Protein 2F8M (pdb70)

Solvent-accessible surface area: 19474 Å² total; per-residue (Å²): 85,126,136,74,46,44,57,6,36,91,67,0,0,43,42,0,0,73,106,50,10,109,45,109,34,27,0,0,0,0,24,36,66,6,2,94,31,0,5,57,56,0,17,74,25,38,148,80,52,75,10,48,106,3,42,0,0,12,0,8,75,62,4,53,117,84,0,141,95,63,52,5,70,35,59,90,6,26,43,175,20,90,0,48,6,0,0,2,6,6,32,0,0,19,111,117,8,18,0,0,7,6,64,67,7,11,0,1,27,8,16,0,0,8,61,8,18,72,55,4,0,0,0,0,2,68,78,45,51,16,84,127,27,8,0,74,85,18,11,2,0,0,0,0,2,51,31,9,51,69,23,0,4,30,33,0,45,152,16,86,20,2,138,75,19,94,86,142,28,10,113,120,152,58,121,46,50,101,4,44,14,113,3,39,0,0,12,0,65,24,143,57,47,14,104,82,35,110,69,1,12,45,102,0,7,68,19,30,1,0,0,2,6,0,3,1,26,127,43,13,61,11,0,0,4,0,20,93,119,47,76,36,40,59,37,107,97,110,89,71,23,34,87,74,0,0,47,66,0,0,72,102,48,11,113,38,118,28,29,0,0,0,0,22,34,71,8,2,92,29,0,4,64,61,0,24,42,34,43,156,86,42,64,8,124,99,3,45,0,1,15,0,5,72,70,3,42,108,78,0,137,180,53,56,8,61,35,43,88,5,99,43,173,24,90,0,48,7,1,0,2,8,6,30,0,0,19,104,87,4,7,0,0,8,5,61,58,6,10,0,1,28,7,16,0,0,7,58,9,19,71,54,3,0,0,0,0,4,58,74,44,33,12,88,124,30,10,0,70,78,19,11,3,0,1,1,0,2,48,31,9,49,70,13,0,7,57,27,0,38,148,13,103,16,2,151,79,22,94,91,51,32,8,119,121,153,72,126,50,48,98,1,41,15,113,2,34,0,0,12,1,72,24,123,123,58,15,108,73,39,108,81,0,12,48,103,1,7,65,19,28,0,0,0,3,8,0,4,1,25,125,44,9,45,11,0,0,0,1,50,127,113,37,80,30,78,62,25,111,93,105,112

Radius of gyration: 24.75 Å; Cα contacts (8 Å, |Δi|>4): 1093; chains: 2; bounding box: 58×71×54 Å

Organism: Plasmodium falciparum (isolate 3D7) (NCBI:txid36329)

CATH classification: 3.40.50.1360 (+1 more: 3.30.70.260)

Nearest PDB structures (foldseek):
  2f8m-assembly1_B  TM=1.004E+00  e=6.592E-53  Plasmodium falciparum 3D7
  6zxt-assembly1_A  TM=9.781E-01  e=1.099E-30  Chlamydomonas reinhardtii
  3l7o-assembly1_B  TM=9.651E-01  e=4.990E-26  Streptococcus mutans UA159
  1lk7-assembly1_D  TM=9.535E-01  e=1.599E-25  Pyrococcus horikoshii
  6j1k-assembly1_B  TM=9.313E-01  e=2.455E-25  Ochrobactrum sp.

B-factor: mean 28.76, std 8.84, range [4.84, 65.93]

InterPro domains:
  IPR004788 Ribose 5-phosphate isomerase, type A [PF06026] (51-226)
  IPR004788 Ribose 5-phosphate isomerase, type A [TIGR00021] (5-227)
  IPR004788 Ribose 5-phosphate isomerase, type A [cd01398] (4-223)
  IPR037171 NagB/RpiA transferase-like [SSF100950] (2-151)
  IPR050262 Ribose 5-phosphate isomerase [PTHR43748] (2-234)

Secondary structure (DSSP, 8-state):
-HHHHHHHHHHHHHHHHHHH--TT-EEEE--STTTHHHHHHHHHHHHHTSS-S-EEEESSHHHHHHHHHHT--B----SS--BSEEEE--SEE-TT--EE--TTS-HHHHHHHHHTBS-EEEEEEGGGB-SS-TT-SS-EEEEE-STTHHHHHHHHTTSTTTTT-EEEE-EETTEE---TTS-EEEEEE-SSPPSSHHHHHHHHHTSTTEEEESEE-S--SEEEEE-TTS-EEEEE-/-HHHHHHHHHHHHHHH--TT-EEEE--STTTHHHHHHHHHHHHHSSS-S-EEEESSHHHHHHHHHHT--B----TT--BSEEEE--SEE-TT--EE--TTS-HHHHHHHHHTBS-EEEEEEGGGB--S-SS-SS-EEEEE-STTHHHHHHHHHTSTTTTT-EEEE-EETTEE---TTS-EEEEEE-SSPPSSHHHHHHHHHTSTTEEEESEE-S--SEEEEE-TTS-EEEEE---

Sequence (472 aa):
HHHHMDSLKKIVAYKAVDEYVQSNMTIGLGTGSTVFYVLERIDNLLKSGKLKDVVCIPTSIDTELKARKLGIPLTTLEKHSNIDITIDGTDEIDLNLNLIKGRGGALVREKLVASSSSLLIIIGDESKLCTNGLGMTGAVPIEILTFGYEKIIENLLKIYTLKGCTYKIRKRNGEIFITDNKNYIVDFFFTEPIQDLLETCTRIKMTTGVVDHGIFVNMTNVALISKHDGTVLTLNKMDSLKKIVAYKAVDEYVQSNMTIGLGTGSTVFYVLERIDNLLKSGKLKDVVCIPTSIDTELKARKLGIPLTTLEKHSNIDITIDGTDEIDLNLNLIKGRGGALVREKLVASSSSLLIIIGDESKLCTNGLGMTGAVPIEILTFGYEKIIENLLKIYTLKGCTYKIRKRNGEIFITDNKNYIVDFFFTEPIQDLLETCTRIKMTTGVVDHGIFVNMTNVALISKHDGTVLTLNKKY

Structure (mmCIF, N/CA/C/O backbone):
data_2F8M
#
_entry.id   2F8M
#
_cell.length_a   93.689
_cell.length_b   136.230
_cell.length_c   45.011
_cell.angle_alpha   90.00
_cell.angle_beta   90.00
_cell.angle_gamma   90.00
#
_symmetry.space_group_name_H-M   'P 21 21 2'
#
loop_
_entity.id
_entity.type
_entity.pdbx_description
1 polymer 'ribose 5-phosphate isomerase'
2 non-polymer 'PHOSPHATE ION'
3 water water
#
loop_
_atom_site.group_PDB
_atom_site.id
_atom_site.type_symbol
_atom_site.label_atom_id
_atom_site.label_alt_id
_atom_site.label_comp_id
_atom_site.label_asym_id
_atom_site.label_entity_id
_atom_site.label_seq_id
_atom_site.pdbx_PDB_ins_code
_atom_site.Cartn_x
_atom_site.Cartn_y
_atom_site.Cartn_z
_atom_site.occupancy
_atom_site.B_iso_or_equiv
_atom_site.auth_seq_id
_atom_site.auth_comp_id
_atom_site.auth_asym_id
_atom_site.auth_atom_id
_atom_site.pdbx_PDB_model_num
ATOM 1 N N . HIS A 1 5 ? 52.279 114.274 31.025 1.00 41.46 -3 HIS A N 1
ATOM 2 C CA . HIS A 1 5 ? 53.471 114.500 31.913 1.00 41.20 -3 HIS A CA 1
ATOM 3 C C . HIS A 1 5 ? 53.608 113.361 32.926 1.00 40.08 -3 HIS A C 1
ATOM 4 O O . HIS A 1 5 ? 52.924 113.352 33.935 1.00 37.60 -3 HIS A O 1
ATOM 5 N N . HIS A 1 6 ? 54.510 112.411 32.662 1.00 40.10 -2 HIS A N 1
ATOM 6 C CA . HIS A 1 6 ? 54.369 111.045 33.230 1.00 39.50 -2 HIS A CA 1
ATOM 7 C C . HIS A 1 6 ? 54.799 110.995 34.684 1.00 36.33 -2 HIS A C 1
ATOM 8 O O . HIS A 1 6 ? 54.095 110.465 35.530 1.00 34.52 -2 HIS A O 1
ATOM 15 N N . HIS A 1 7 ? 55.918 111.634 34.973 1.00 35.11 -1 HIS A N 1
ATOM 16 C CA . HIS A 1 7 ? 56.382 111.801 36.352 1.00 33.23 -1 HIS A CA 1
ATOM 17 C C . HIS A 1 7 ? 55.444 112.663 37.124 1.00 29.62 -1 HIS A C 1
ATOM 18 O O . HIS A 1 7 ? 55.344 112.542 38.331 1.00 30.63 -1 HIS A O 1
ATOM 25 N N . HIS A 1 8 ? 54.806 113.590 36.425 1.00 25.94 0 HIS A N 1
ATOM 26 C CA . HIS A 1 8 ? 53.854 114.473 37.031 1.00 24.47 0 HIS A CA 1
ATOM 27 C C . HIS A 1 8 ? 52.639 113.711 37.484 1.00 23.84 0 HIS A C 1
ATOM 28 O O . HIS A 1 8 ? 52.169 113.904 38.583 1.00 22.15 0 HIS A O 1
ATOM 35 N N . MET A 1 9 ? 52.118 112.883 36.584 1.00 24.74 1 MET A N 1
ATOM 36 C CA . MET A 1 9 ? 50.939 112.048 36.859 1.00 25.52 1 MET A CA 1
ATOM 37 C C . MET A 1 9 ? 51.223 111.102 37.987 1.00 24.02 1 MET A C 1
ATOM 38 O O . MET A 1 9 ? 50.387 110.911 38.846 1.00 24.62 1 MET A O 1
ATOM 43 N N . ASP A 1 10 ? 52.431 110.557 38.007 1.00 25.38 2 ASP A N 1
ATOM 44 C CA . ASP A 1 10 ? 52.866 109.691 39.073 1.00 26.59 2 ASP A CA 1
ATOM 45 C C . ASP A 1 10 ? 52.793 110.436 40.408 1.00 25.93 2 ASP A C 1
ATOM 46 O O . ASP A 1 10 ? 52.161 109.954 41.346 1.00 23.70 2 ASP A O 1
ATOM 51 N N . SER A 1 11 ? 53.414 111.618 40.473 1.00 25.65 3 SER A N 1
ATOM 52 C CA . SER A 1 11 ? 53.374 112.486 41.667 1.00 27.12 3 SER A CA 1
ATOM 53 C C . SER A 1 11 ? 51.965 112.798 42.174 1.00 26.59 3 SER A C 1
ATOM 54 O O . SER A 1 11 ? 51.688 112.729 43.382 1.00 26.80 3 SER A O 1
ATOM 57 N N . LEU A 1 12 ? 51.091 113.150 41.252 1.00 25.09 4 LEU A N 1
ATOM 58 C CA . LEU A 1 12 ? 49.686 113.360 41.550 1.00 25.92 4 LEU A CA 1
ATOM 59 C C . LEU A 1 12 ? 48.995 112.104 42.110 1.00 25.72 4 LEU A C 1
ATOM 60 O O . LEU A 1 12 ? 48.189 112.187 43.062 1.00 25.99 4 LEU A O 1
ATOM 65 N N . LYS A 1 13 ? 49.299 110.942 41.526 1.00 24.15 5 LYS A N 1
ATOM 66 C CA . LYS A 1 13 ? 48.833 109.660 42.102 1.00 22.89 5 LYS A CA 1
ATOM 67 C C . LYS A 1 13 ? 49.371 109.447 43.493 1.00 22.88 5 LYS A C 1
ATOM 68 O O . LYS A 1 13 ? 48.620 109.103 44.405 1.00 24.18 5 LYS A O 1
ATOM 74 N N . LYS A 1 14 ? 50.677 109.642 43.644 1.00 24.61 6 LYS A N 1
ATOM 75 C CA . LYS A 1 14 ? 51.360 109.505 44.911 1.00 25.34 6 LYS A CA 1
ATOM 76 C C . LYS A 1 14 ? 50.710 110.340 46.001 1.00 25.73 6 LYS A C 1
ATOM 77 O O . LYS A 1 14 ? 50.394 109.839 47.079 1.00 25.80 6 LYS A O 1
ATOM 83 N N . ILE A 1 15 ? 50.465 111.598 45.693 1.00 26.41 7 ILE A N 1
ATOM 84 C CA . ILE A 1 15 ? 49.905 112.539 46.637 1.00 27.60 7 ILE A CA 1
ATOM 85 C C . ILE A 1 15 ? 48.587 112.088 47.259 1.00 26.42 7 ILE A C 1
ATOM 86 O O . ILE A 1 15 ? 48.414 112.184 48.472 1.00 25.02 7 ILE A O 1
ATOM 91 N N . VAL A 1 16 ? 47.666 111.598 46.438 1.00 25.60 8 VAL A N 1
ATOM 92 C CA . VAL A 1 16 ? 46.324 111.207 46.935 1.00 24.84 8 VAL A CA 1
ATOM 93 C C . VAL A 1 16 ? 46.412 109.927 47.712 1.00 22.36 8 VAL A C 1
ATOM 94 O O . VAL A 1 16 ? 45.702 109.750 48.682 1.00 20.22 8 VAL A O 1
ATOM 98 N N . ALA A 1 17 ? 47.306 109.065 47.253 1.00 20.31 9 ALA A N 1
ATOM 99 C CA . ALA A 1 17 ? 47.533 107.794 47.875 1.00 20.27 9 ALA A CA 1
ATOM 100 C C . ALA A 1 17 ? 48.135 107.960 49.248 1.00 19.68 9 ALA A C 1
ATOM 101 O O . ALA A 1 17 ? 47.651 107.394 50.211 1.00 19.17 9 ALA A O 1
ATOM 103 N N . TYR A 1 18 ? 49.220 108.715 49.343 1.00 20.74 10 TYR A N 1
ATOM 104 C CA . TYR A 1 18 ? 49.811 108.996 50.658 1.00 20.59 10 TYR A CA 1
ATOM 105 C C . TYR A 1 18 ? 48.778 109.645 51.572 1.00 20.67 10 TYR A C 1
ATOM 106 O O . TYR A 1 18 ? 48.689 109.331 52.741 1.00 20.19 10 TYR A O 1
ATOM 115 N N . LYS A 1 19 ? 47.981 110.552 51.046 1.00 21.31 11 LYS A N 1
ATOM 116 C CA . LYS A 1 19 ? 47.003 111.208 51.885 1.00 24.13 11 LYS A CA 1
ATOM 117 C C . LYS A 1 19 ? 45.961 110.239 52.465 1.00 24.44 11 LYS A C 1
ATOM 118 O O . LYS A 1 19 ? 45.606 110.329 53.638 1.00 25.04 11 LYS A O 1
ATOM 124 N N . ALA A 1 20 ? 45.481 109.297 51.654 1.00 23.78 12 ALA A N 1
ATOM 125 C CA . ALA A 1 20 ? 44.475 108.376 52.136 1.00 23.35 12 ALA A CA 1
ATOM 126 C C . ALA A 1 20 ? 45.075 107.572 53.273 1.00 23.64 12 ALA A C 1
ATOM 127 O O . ALA A 1 20 ? 44.426 107.352 54.272 1.00 24.64 12 ALA A O 1
ATOM 129 N N . VAL A 1 21 ? 46.329 107.154 53.136 1.00 22.54 13 VAL A N 1
ATOM 130 C CA . VAL A 1 21 ? 46.938 106.323 54.171 1.00 24.00 13 VAL A CA 1
ATOM 131 C C . VAL A 1 21 ? 47.161 107.188 55.428 1.00 25.07 13 VAL A C 1
ATOM 132 O O . VAL A 1 21 ? 46.695 106.855 56.509 1.00 23.55 13 VAL A O 1
ATOM 136 N N . ASP A 1 22 ? 47.852 108.313 55.262 1.00 25.85 14 ASP A N 1
ATOM 137 C CA . ASP A 1 22 ? 48.211 109.161 56.393 1.00 26.58 14 ASP A CA 1
ATOM 138 C C . ASP A 1 22 ? 47.002 109.653 57.210 1.00 27.74 14 ASP A C 1
ATOM 139 O O . ASP A 1 22 ? 47.025 109.702 58.446 1.00 27.48 14 ASP A O 1
ATOM 144 N N . GLU A 1 23 ? 45.925 109.979 56.525 1.00 29.08 15 GLU A N 1
ATOM 145 C CA . GLU A 1 23 ? 44.799 110.585 57.191 1.00 30.26 15 GLU A CA 1
ATOM 146 C C . GLU A 1 23 ? 43.706 109.624 57.625 1.00 28.91 15 GLU A C 1
ATOM 147 O O . GLU A 1 23 ? 42.963 109.935 58.535 1.00 29.72 15 GLU A O 1
ATOM 153 N N . TYR A 1 24 ? 43.614 108.451 57.033 1.00 27.00 16 TYR A N 1
ATOM 154 C CA . TYR A 1 24 ? 42.484 107.583 57.346 1.00 26.93 16 TYR A CA 1
ATOM 155 C C . TYR A 1 24 ? 42.908 106.218 57.912 1.00 26.43 16 TYR A C 1
ATOM 156 O O . TYR A 1 24 ? 42.152 105.607 58.644 1.00 27.39 16 TYR A O 1
ATOM 165 N N . VAL A 1 25 ? 44.082 105.720 57.562 1.00 24.64 17 VAL A N 1
ATOM 166 C CA . VAL A 1 25 ? 44.445 104.378 57.977 1.00 24.91 17 VAL A CA 1
ATOM 167 C C . VAL A 1 25 ? 45.106 104.436 59.339 1.00 26.23 17 VAL A C 1
ATOM 168 O O . VAL A 1 25 ? 46.046 105.247 59.558 1.00 25.54 17 VAL A O 1
ATOM 172 N N . GLN A 1 26 ? 44.639 103.560 60.228 1.00 26.40 18 GLN A N 1
ATOM 173 C CA . GLN A 1 26 ? 45.072 103.536 61.625 1.00 27.89 18 GLN A CA 1
ATOM 174 C C . GLN A 1 26 ? 45.557 102.143 62.011 1.00 28.20 18 GLN A C 1
ATOM 175 O O . GLN A 1 26 ? 45.286 101.162 61.313 1.00 27.63 18 GLN A O 1
ATOM 181 N N . SER A 1 27 ? 46.310 102.057 63.110 1.00 29.31 19 SER A N 1
ATOM 182 C CA . SER A 1 27 ? 46.800 100.758 63.595 1.00 29.74 19 SER A CA 1
ATOM 183 C C . SER A 1 27 ? 45.640 99.885 64.032 1.00 29.68 19 SER A C 1
ATOM 184 O O . SER A 1 27 ? 44.586 100.370 64.405 1.00 28.42 19 SER A O 1
ATOM 187 N N . ASN A 1 28 ? 45.851 98.583 63.986 1.00 31.23 20 ASN A N 1
ATOM 188 C CA . ASN A 1 28 ? 44.825 97.606 64.364 1.00 32.86 20 ASN A CA 1
ATOM 189 C C . ASN A 1 28 ? 43.568 97.686 63.478 1.00 31.92 20 ASN A C 1
ATOM 190 O O . ASN A 1 28 ? 42.465 97.410 63.953 1.00 33.79 20 ASN A O 1
ATOM 195 N N . MET A 1 29 ? 43.740 98.082 62.215 1.00 29.44 21 MET A N 1
ATOM 196 C CA . MET A 1 29 ? 42.678 98.098 61.245 1.00 26.66 21 MET A CA 1
ATOM 197 C C . MET A 1 29 ? 42.881 96.975 60.278 1.00 26.65 21 MET A C 1
ATOM 198 O O . MET A 1 29 ? 44.015 96.544 60.014 1.00 23.35 21 MET A O 1
ATOM 203 N N . THR A 1 30 ? 41.761 96.495 59.735 1.00 26.77 22 THR A N 1
ATOM 204 C CA . THR A 1 30 ? 41.783 95.716 58.500 1.00 26.23 22 THR A CA 1
ATOM 205 C C . THR A 1 30 ? 41.459 96.601 57.308 1.00 22.61 22 THR A C 1
ATOM 206 O O . THR A 1 30 ? 40.509 97.334 57.322 1.00 22.41 22 THR A O 1
ATOM 210 N N . ILE A 1 31 ? 42.250 96.480 56.265 1.00 22.02 23 ILE A N 1
ATOM 211 C CA . ILE A 1 31 ? 42.254 97.399 55.141 1.00 20.46 23 ILE A CA 1
ATOM 212 C C . ILE A 1 31 ? 42.102 96.644 53.804 1.00 20.91 23 ILE A C 1
ATOM 213 O O . ILE A 1 31 ? 42.826 95.697 53.512 1.00 20.50 23 ILE A O 1
ATOM 218 N N . GLY A 1 32 ? 41.128 97.067 53.014 1.00 20.44 24 GLY A N 1
ATOM 219 C CA . GLY A 1 32 ? 40.940 96.519 51.697 1.00 20.09 24 GLY A CA 1
ATOM 220 C C . GLY A 1 32 ? 41.755 97.340 50.733 1.00 19.66 24 GLY A C 1
ATOM 221 O O . GLY A 1 32 ? 41.704 98.567 50.754 1.00 19.60 24 GLY A O 1
ATOM 222 N N . LEU A 1 33 ? 42.491 96.649 49.869 1.00 19.42 25 LEU A N 1
ATOM 223 C CA . LEU A 1 33 ? 43.437 97.295 48.968 1.00 20.25 25 LEU A CA 1
ATOM 224 C C . LEU A 1 33 ? 42.932 97.175 47.552 1.00 19.38 25 LEU A C 1
ATOM 225 O O . LEU A 1 33 ? 42.667 96.104 47.073 1.00 18.31 25 LEU A O 1
ATOM 230 N N . GLY A 1 34 ? 42.754 98.297 46.888 1.00 20.19 26 GLY A N 1
ATOM 231 C CA . GLY A 1 34 ? 42.315 98.304 45.509 1.00 19.85 26 GLY A CA 1
ATOM 232 C C . GLY A 1 34 ? 43.371 97.832 44.534 1.00 19.87 26 GLY A C 1
ATOM 233 O O . GLY A 1 34 ? 44.262 97.080 44.886 1.00 23.10 26 GLY A O 1
ATOM 234 N N . THR A 1 35 ? 43.259 98.276 43.291 1.00 20.64 27 THR A N 1
ATOM 235 C CA . THR A 1 35 ? 44.052 97.752 42.205 1.00 21.14 27 THR A CA 1
ATOM 236 C C . THR A 1 35 ? 44.499 98.926 41.315 1.00 22.01 27 THR A C 1
ATOM 237 O O . THR A 1 35 ? 43.779 99.935 41.145 1.00 23.29 27 THR A O 1
ATOM 241 N N . GLY A 1 36 ? 45.713 98.828 40.779 1.00 21.23 28 GLY A N 1
ATOM 242 C CA . GLY A 1 36 ? 46.166 99.763 39.743 1.00 20.70 28 GLY A CA 1
ATOM 243 C C . GLY A 1 36 ? 47.294 100.667 40.186 1.00 20.87 28 GLY A C 1
ATOM 244 O O . GLY A 1 36 ? 47.892 100.497 41.245 1.00 22.11 28 GLY A O 1
ATOM 245 N N . SER A 1 37 ? 47.572 101.646 39.350 1.00 20.43 29 SER A N 1
ATOM 246 C CA . SER A 1 37 ? 48.812 102.371 39.383 1.00 20.31 29 SER A CA 1
ATOM 247 C C . SER A 1 37 ? 48.786 103.455 40.451 1.00 21.56 29 SER A C 1
ATOM 248 O O . SER A 1 37 ? 49.849 103.812 41.039 1.00 20.78 29 SER A O 1
ATOM 251 N N . THR A 1 38 ? 47.581 103.977 40.706 1.00 22.67 30 THR A N 1
ATOM 252 C CA . THR A 1 38 ? 47.364 104.874 41.848 1.00 23.17 30 THR A CA 1
ATOM 253 C C . THR A 1 38 ? 47.546 104.153 43.213 1.00 23.21 30 THR A C 1
ATOM 254 O O . THR A 1 38 ? 48.263 104.644 44.139 1.00 21.65 30 THR A O 1
ATOM 258 N N . VAL A 1 39 ? 46.947 102.966 43.307 1.00 22.50 31 VAL A N 1
ATOM 259 C CA . VAL A 1 39 ? 46.971 102.204 44.533 1.00 23.51 31 VAL A CA 1
ATOM 260 C C . VAL A 1 39 ? 48.344 101.701 44.889 1.00 23.43 31 VAL A C 1
ATOM 261 O O . VAL A 1 39 ? 48.607 101.404 46.063 1.00 23.89 31 VAL A O 1
ATOM 265 N N . PHE A 1 40 ? 49.191 101.550 43.877 1.00 23.91 32 PHE A N 1
ATOM 266 C CA . PHE A 1 40 ? 50.586 101.206 44.062 1.00 23.29 32 PHE A CA 1
ATOM 267 C C . PHE A 1 40 ? 51.217 101.964 45.249 1.00 22.67 32 PHE A C 1
ATOM 268 O O . PHE A 1 40 ? 52.020 101.414 46.021 1.00 20.60 32 PHE A O 1
ATOM 276 N N . TYR A 1 41 ? 50.856 103.236 45.376 1.00 21.93 33 TYR A N 1
ATOM 277 C CA . TYR A 1 41 ? 51.524 104.170 46.302 1.00 21.91 33 TYR A CA 1
ATOM 278 C C . TYR A 1 41 ? 50.928 104.060 47.676 1.00 20.68 33 TYR A C 1
ATOM 279 O O . TYR A 1 41 ? 51.552 104.463 48.675 1.00 20.01 33 TYR A O 1
ATOM 288 N N . VAL A 1 42 ? 49.695 103.548 47.706 1.00 21.17 34 VAL A N 1
ATOM 289 C CA . VAL A 1 42 ? 49.045 103.066 48.915 1.00 21.97 34 VAL A CA 1
ATOM 290 C C . VAL A 1 42 ? 49.798 101.861 49.522 1.00 20.47 34 VAL A C 1
ATOM 291 O O . VAL A 1 42 ? 50.042 101.795 50.734 1.00 19.64 34 VAL A O 1
ATOM 295 N N . LEU A 1 43 ? 50.167 100.897 48.686 1.00 19.95 35 LEU A N 1
ATOM 296 C CA . LEU A 1 43 ? 50.975 99.771 49.159 1.00 19.63 35 LEU A CA 1
ATOM 297 C C . LEU A 1 43 ? 52.309 100.268 49.650 1.00 19.67 35 LEU A C 1
ATOM 298 O O . LEU A 1 43 ? 52.809 99.848 50.694 1.00 19.02 35 LEU A O 1
ATOM 303 N N . GLU A 1 44 ? 52.901 101.180 48.884 1.00 19.73 36 GLU A N 1
ATOM 304 C CA . GLU A 1 44 ? 54.211 101.736 49.229 1.00 20.18 36 GLU A CA 1
ATOM 305 C C . GLU A 1 44 ? 54.185 102.373 50.591 1.00 20.11 36 GLU A C 1
ATOM 306 O O . GLU A 1 44 ? 55.065 102.182 51.416 1.00 22.41 36 GLU A O 1
ATOM 312 N N . ARG A 1 45 ? 53.166 103.159 50.828 1.00 20.91 37 ARG A N 1
ATOM 313 C CA . ARG A 1 45 ? 53.069 103.945 52.039 1.00 20.56 37 ARG A CA 1
ATOM 314 C C . ARG A 1 45 ? 52.752 103.091 53.251 1.00 19.14 37 ARG A C 1
ATOM 315 O O . ARG A 1 45 ? 53.366 103.236 54.299 1.00 18.37 37 ARG A O 1
ATOM 323 N N . ILE A 1 46 ? 51.840 102.160 53.094 1.00 19.22 38 ILE A N 1
ATOM 324 C CA . ILE A 1 46 ? 51.478 101.302 54.188 1.00 20.65 38 ILE A CA 1
ATOM 325 C C . ILE A 1 46 ? 52.667 100.481 54.637 1.00 20.62 38 ILE A C 1
ATOM 326 O O . ILE A 1 46 ? 52.945 100.445 55.812 1.00 20.83 38 ILE A O 1
ATOM 331 N N . ASP A 1 47 ? 53.382 99.857 53.699 1.00 22.16 39 ASP A N 1
ATOM 332 C CA . ASP A 1 47 ? 54.659 99.165 53.983 1.00 22.66 39 ASP A CA 1
ATOM 333 C C . ASP A 1 47 ? 55.695 100.096 54.649 1.00 23.40 39 ASP A C 1
ATOM 334 O O . ASP A 1 47 ? 56.270 99.791 55.680 1.00 21.69 39 ASP A O 1
ATOM 339 N N . ASN A 1 48 ? 55.915 101.265 54.068 1.00 23.87 40 ASN A N 1
ATOM 340 C CA . ASN A 1 48 ? 56.750 102.263 54.709 1.00 23.64 40 ASN A CA 1
ATOM 341 C C . ASN A 1 48 ? 56.398 102.468 56.214 1.00 24.21 40 ASN A C 1
ATOM 342 O O . ASN A 1 48 ? 57.252 102.354 57.085 1.00 23.08 40 ASN A O 1
ATOM 347 N N . LEU A 1 49 ? 55.131 102.762 56.513 1.00 25.53 41 LEU A N 1
ATOM 348 C CA . LEU A 1 49 ? 54.730 103.124 57.863 1.00 23.88 41 LEU A CA 1
ATOM 349 C C . LEU A 1 49 ? 54.763 101.941 58.786 1.00 23.36 41 LEU A C 1
ATOM 350 O O . LEU A 1 49 ? 54.932 102.099 59.982 1.00 21.16 41 LEU A O 1
ATOM 355 N N . LEU A 1 50 ? 54.569 100.756 58.227 1.00 25.19 42 LEU A N 1
ATOM 356 C CA . LEU A 1 50 ? 54.553 99.539 59.002 1.00 25.92 42 LEU A CA 1
ATOM 357 C C . LEU A 1 50 ? 55.975 99.229 59.436 1.00 26.51 42 LEU A C 1
ATOM 358 O O . LEU A 1 50 ? 56.207 98.816 60.574 1.00 27.37 42 LEU A O 1
ATOM 363 N N . LYS A 1 51 ? 56.920 99.412 58.517 1.00 25.29 43 LYS A N 1
ATOM 364 C CA . LYS A 1 51 ? 58.335 99.147 58.794 1.00 24.51 43 LYS A CA 1
ATOM 365 C C . LYS A 1 51 ? 58.912 100.152 59.822 1.00 22.98 43 LYS A C 1
ATOM 366 O O . LYS A 1 51 ? 59.743 99.767 60.675 1.00 20.25 43 LYS A O 1
ATOM 372 N N . SER A 1 52 ? 58.429 101.397 59.769 1.00 22.26 44 SER A N 1
ATOM 373 C CA . SER A 1 52 ? 58.839 102.405 60.697 1.00 23.36 44 SER A CA 1
ATOM 374 C C . SER A 1 52 ? 58.188 102.297 62.075 1.00 24.56 44 SER A C 1
ATOM 375 O O . SER A 1 52 ? 58.664 102.914 63.034 1.00 25.59 44 SER A O 1
ATOM 378 N N . GLY A 1 53 ? 57.103 101.537 62.176 1.00 23.33 45 GLY A N 1
ATOM 379 C CA . GLY A 1 53 ? 56.388 101.400 63.429 1.00 22.33 45 GLY A CA 1
ATOM 380 C C . GLY A 1 53 ? 55.358 102.509 63.563 1.00 22.61 45 GLY A C 1
ATOM 381 O O . GLY A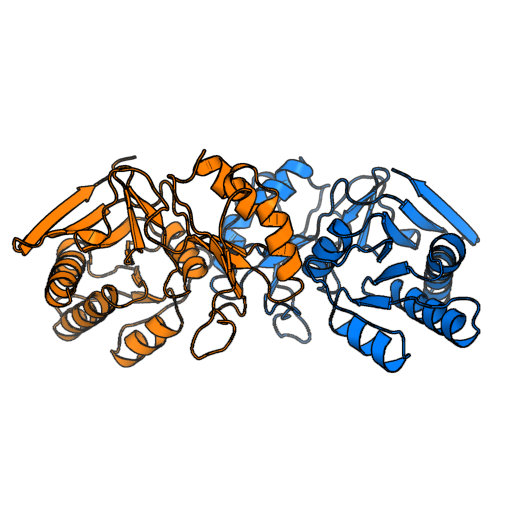 1 53 ? 54.634 102.554 64.545 1.00 23.15 45 GLY A O 1
ATOM 382 N N . LYS A 1 54 ? 55.274 103.423 62.604 1.00 22.16 46 LYS A N 1
ATOM 383 C CA . LYS A 1 54 ? 54.246 104.468 62.728 1.00 23.69 46 LYS A CA 1
ATOM 384 C C . LYS A 1 54 ? 52.880 103.792 62.684 1.00 24.98 46 LYS A C 1
ATOM 385 O O . LYS A 1 54 ? 51.932 104.289 63.286 1.00 27.36 46 LYS A O 1
ATOM 387 N N . LEU A 1 55 ? 52.800 102.669 61.966 1.00 25.38 47 LEU A N 1
ATOM 388 C CA . LEU A 1 55 ? 51.622 101.807 61.929 1.00 24.86 47 LEU A CA 1
ATOM 389 C C . LEU A 1 55 ? 51.947 100.418 62.462 1.00 25.25 47 LEU A C 1
ATOM 390 O O . LEU A 1 55 ? 53.053 99.917 62.224 1.00 25.80 47 LEU A O 1
ATOM 395 N N . LYS A 1 56 ? 50.987 99.795 63.161 1.00 24.80 48 LYS A N 1
ATOM 396 C CA . LYS A 1 56 ? 51.101 98.407 63.604 1.00 25.54 48 LYS A CA 1
ATOM 397 C C . LYS A 1 56 ? 49.764 97.656 63.503 1.00 26.44 48 LYS A C 1
ATOM 398 O O . LYS A 1 56 ? 48.712 98.262 63.452 1.00 27.83 48 LYS A O 1
ATOM 400 N N . ASP A 1 57 ? 49.826 96.329 63.509 1.00 27.46 49 ASP A N 1
ATOM 401 C CA . ASP A 1 57 ? 48.625 95.495 63.550 1.00 29.13 49 ASP A CA 1
ATOM 402 C C . ASP A 1 57 ? 47.633 95.867 62.430 1.00 28.14 49 ASP A C 1
ATOM 403 O O . ASP A 1 57 ? 46.441 96.013 62.658 1.00 29.03 49 ASP A O 1
ATOM 408 N N . VAL A 1 58 ? 48.164 96.019 61.224 1.00 27.03 50 VAL A N 1
ATOM 409 C CA . VAL A 1 58 ? 47.410 96.336 60.028 1.00 25.84 50 VAL A CA 1
ATOM 410 C C . VAL A 1 58 ? 47.477 95.123 59.123 1.00 25.61 50 VAL A C 1
ATOM 411 O O . VAL A 1 58 ? 48.557 94.688 58.731 1.00 25.39 50 VAL A O 1
ATOM 415 N N . VAL A 1 59 ? 46.321 94.557 58.808 1.00 26.37 51 VAL A N 1
ATOM 416 C CA . VAL A 1 59 ? 46.247 93.432 57.882 1.00 27.62 51 VAL A CA 1
ATOM 417 C C . VAL A 1 59 ? 45.383 93.821 56.687 1.00 27.05 51 VAL A C 1
ATOM 418 O O . VAL A 1 59 ? 44.456 94.587 56.823 1.00 28.22 51 VAL A O 1
ATOM 422 N N . CYS A 1 60 ? 45.706 93.307 55.510 1.00 25.68 52 CYS A N 1
ATOM 423 C CA . CYS A 1 60 ? 45.021 93.727 54.296 1.00 24.47 52 CYS A CA 1
ATOM 424 C C . CYS A 1 60 ? 44.359 92.609 53.497 1.00 23.35 52 CYS A C 1
ATOM 425 O O . CYS A 1 60 ? 44.823 91.473 53.460 1.00 22.24 52 CYS A O 1
ATOM 428 N N . ILE A 1 61 ? 43.300 92.988 52.804 1.00 22.47 53 ILE A N 1
ATOM 429 C CA . ILE A 1 61 ? 42.649 92.105 51.883 1.00 22.56 53 ILE A CA 1
ATOM 430 C C . ILE A 1 61 ? 42.751 92.672 50.445 1.00 22.23 53 ILE A C 1
ATOM 431 O O . ILE A 1 61 ? 42.276 93.768 50.140 1.00 21.93 53 ILE A O 1
ATOM 436 N N . PRO A 1 62 ? 43.369 91.897 49.555 1.00 21.73 54 PRO A N 1
ATOM 437 C CA . PRO A 1 62 ? 43.615 92.352 48.209 1.00 21.54 54 PRO A CA 1
ATOM 438 C C . PRO A 1 62 ? 42.403 92.130 47.276 1.00 20.81 54 PRO A C 1
ATOM 439 O O . PRO A 1 62 ? 41.690 91.134 47.385 1.00 21.96 54 PRO A O 1
ATOM 443 N N . THR A 1 63 ? 42.185 93.079 46.380 1.00 21.24 55 THR A N 1
ATOM 444 C CA . THR A 1 63 ? 41.106 93.053 45.388 1.00 22.30 55 THR A CA 1
ATOM 445 C C . THR A 1 63 ? 41.476 92.409 44.062 1.00 23.09 55 THR A C 1
ATOM 446 O O . THR A 1 63 ? 40.634 92.315 43.165 1.00 25.15 55 THR A O 1
ATOM 450 N N . SER A 1 64 ? 42.735 92.010 43.917 1.00 22.72 56 SER A N 1
ATOM 451 C CA . SER A 1 64 ? 43.183 91.249 42.761 1.00 23.05 56 SER A CA 1
ATOM 452 C C . SER A 1 64 ? 44.380 90.409 43.141 1.00 24.46 56 SER A C 1
ATOM 453 O O . SER A 1 64 ? 44.981 90.581 44.221 1.00 24.46 56 SER A O 1
ATOM 456 N N . ILE A 1 65 ? 44.737 89.508 42.227 1.00 23.89 57 ILE A N 1
ATOM 457 C CA . ILE A 1 65 ? 45.925 88.692 42.395 1.00 23.65 57 ILE A CA 1
ATOM 458 C C . ILE A 1 65 ? 47.179 89.550 42.208 1.00 23.68 57 ILE A C 1
ATOM 459 O O . ILE A 1 65 ? 48.154 89.375 42.971 1.00 22.92 57 ILE A O 1
ATOM 464 N N . ASP A 1 66 ? 47.123 90.507 41.266 1.00 22.65 58 ASP A N 1
ATOM 465 C CA . ASP A 1 66 ? 48.197 91.510 41.090 1.00 23.06 58 ASP A CA 1
ATOM 466 C C . ASP A 1 66 ? 48.505 92.239 42.407 1.00 23.21 58 ASP A C 1
ATOM 467 O O . ASP A 1 66 ? 49.656 92.366 42.816 1.00 24.13 58 ASP A O 1
ATOM 472 N N . THR A 1 67 ? 47.459 92.670 43.094 1.00 22.26 59 THR A N 1
ATOM 473 C CA . THR A 1 67 ? 47.615 93.419 44.300 1.00 22.79 59 THR A CA 1
ATOM 474 C C . THR A 1 67 ? 48.134 92.515 45.410 1.00 22.89 59 THR A C 1
ATOM 475 O O . THR A 1 67 ? 48.965 92.934 46.221 1.00 20.20 59 THR A O 1
ATOM 479 N N . GLU A 1 68 ? 47.636 91.278 45.456 1.00 24.02 60 GLU A N 1
ATOM 480 C CA . GLU A 1 68 ? 48.128 90.324 46.456 1.00 25.15 60 GLU A CA 1
ATOM 481 C C . GLU A 1 68 ? 49.638 90.043 46.338 1.00 24.75 60 GLU A C 1
ATOM 482 O O . GLU A 1 68 ? 50.327 90.038 47.369 1.00 22.85 60 GLU A O 1
ATOM 488 N N . LEU A 1 69 ? 50.120 89.801 45.106 1.00 24.71 61 LEU A N 1
ATOM 489 C CA . LEU A 1 69 ? 51.539 89.553 44.811 1.00 26.57 61 LEU A CA 1
ATOM 490 C C . LEU A 1 69 ? 52.413 90.743 45.205 1.00 26.50 61 LEU A C 1
ATOM 491 O O . LEU A 1 69 ? 53.403 90.575 45.889 1.00 26.35 61 LEU A O 1
ATOM 496 N N . LYS A 1 70 ? 52.025 91.943 44.777 1.00 25.34 62 LYS A N 1
ATOM 497 C CA . LYS A 1 70 ? 52.743 93.167 45.120 1.00 23.98 62 LYS A CA 1
ATOM 498 C C . LYS A 1 70 ? 52.827 93.342 46.623 1.00 24.28 62 LYS A C 1
ATOM 499 O O . LYS A 1 70 ? 53.829 93.800 47.148 1.00 24.56 62 LYS A O 1
ATOM 505 N N . ALA A 1 71 ? 51.766 92.994 47.327 1.00 25.41 63 ALA A N 1
ATOM 506 C CA . ALA A 1 71 ? 51.705 93.267 48.768 1.00 25.61 63 ALA A CA 1
ATOM 507 C C . ALA A 1 71 ? 52.538 92.277 49.516 1.00 24.88 63 ALA A C 1
ATOM 508 O O . ALA A 1 71 ? 53.107 92.569 50.569 1.00 23.07 63 ALA A O 1
ATOM 510 N N . ARG A 1 72 ? 52.592 91.092 48.964 1.00 25.53 64 ARG A N 1
ATOM 511 C CA . ARG A 1 72 ? 53.312 90.029 49.592 1.00 27.47 64 ARG A CA 1
ATOM 512 C C . ARG A 1 72 ? 54.838 90.208 49.464 1.00 28.46 64 ARG A C 1
ATOM 513 O O . ARG A 1 72 ? 55.574 89.917 50.418 1.00 28.49 64 ARG A O 1
ATOM 521 N N . LYS A 1 73 ? 55.295 90.633 48.273 1.00 28.83 65 LYS A N 1
ATOM 522 C CA . LYS A 1 73 ? 56.671 91.073 48.044 1.00 30.45 65 LYS A CA 1
ATOM 523 C C . LYS A 1 73 ? 57.078 92.173 49.017 1.00 30.48 65 LYS A C 1
ATOM 524 O O . LYS A 1 73 ? 58.123 92.092 49.635 1.00 32.41 65 LYS A O 1
ATOM 526 N N . LEU A 1 74 ? 56.262 93.200 49.164 1.00 31.16 66 LEU A N 1
ATOM 527 C CA . LEU A 1 74 ? 56.548 94.258 50.127 1.00 30.78 66 LEU A CA 1
ATOM 528 C C . LEU A 1 74 ? 56.616 93.758 51.564 1.00 31.62 66 LEU A C 1
ATOM 529 O O . LEU A 1 74 ? 57.344 94.321 52.380 1.00 32.99 66 LEU A O 1
ATOM 534 N N . GLY A 1 75 ? 55.861 92.708 51.876 1.00 31.46 67 GLY A N 1
ATOM 535 C CA . GLY A 1 75 ? 55.795 92.171 53.242 1.00 30.77 67 GLY A CA 1
ATOM 536 C C . GLY A 1 75 ? 54.641 92.719 54.069 1.00 30.64 67 GLY A C 1
ATOM 537 O O . GLY A 1 75 ? 54.635 92.588 55.287 1.00 31.53 67 GLY A O 1
ATOM 538 N N . ILE A 1 76 ? 53.645 93.325 53.423 1.00 28.95 68 ILE A N 1
ATOM 539 C CA . ILE A 1 76 ? 52.417 93.741 54.103 1.00 28.69 68 ILE A CA 1
ATOM 540 C C . ILE A 1 76 ? 51.540 92.534 54.538 1.00 28.97 68 ILE A C 1
ATOM 541 O O . ILE A 1 76 ? 51.155 91.689 53.706 1.00 29.78 68 ILE A O 1
ATOM 546 N N . PRO A 1 77 ? 51.196 92.442 55.831 1.00 28.78 69 PRO A N 1
ATOM 547 C CA . PRO A 1 77 ? 50.351 91.268 56.188 1.00 28.59 69 PRO A CA 1
ATOM 548 C C . PRO A 1 77 ? 48.990 91.227 55.461 1.00 29.46 69 PRO A C 1
ATOM 549 O O . PRO A 1 77 ? 48.347 92.264 55.278 1.00 30.86 69 PRO A O 1
ATOM 553 N N . LEU A 1 78 ? 48.598 90.036 55.021 1.00 29.40 70 LEU A N 1
ATOM 554 C CA . LEU A 1 78 ? 47.381 89.838 54.261 1.00 30.18 70 LEU A CA 1
ATOM 555 C C . LEU A 1 78 ? 46.515 88.848 54.943 1.00 30.18 70 LEU A C 1
ATOM 556 O O . LEU A 1 78 ? 46.985 87.908 55.523 1.00 29.66 70 LEU A O 1
ATOM 561 N N . THR A 1 79 ? 45.229 89.083 54.881 1.00 31.85 71 THR A N 1
ATOM 562 C CA . THR A 1 79 ? 44.270 88.038 55.141 1.00 33.70 71 THR A CA 1
ATOM 563 C C . THR A 1 79 ? 43.319 87.946 53.950 1.00 35.75 71 THR A C 1
ATOM 564 O O . THR A 1 79 ? 43.603 88.447 52.847 1.00 36.15 71 THR A O 1
ATOM 568 N N . THR A 1 80 ? 42.162 87.371 54.246 1.00 38.07 72 THR A N 1
ATOM 569 C CA . THR A 1 80 ? 41.246 86.809 53.300 1.00 39.46 72 THR A CA 1
ATOM 570 C C . THR A 1 80 ? 39.859 87.156 53.762 1.00 39.62 72 THR A C 1
ATOM 571 O O . THR A 1 80 ? 39.634 87.394 54.940 1.00 38.92 72 THR A O 1
ATOM 575 N N . LEU A 1 81 ? 38.915 87.198 52.842 1.00 41.09 73 LEU A N 1
ATOM 576 C CA . LEU A 1 81 ? 37.554 87.619 53.183 1.00 42.02 73 LEU A CA 1
ATOM 577 C C . LEU A 1 81 ? 36.691 86.460 53.779 1.00 44.40 73 LEU A C 1
ATOM 578 O O . LEU A 1 81 ? 36.174 85.613 53.042 1.00 46.48 73 LEU A O 1
ATOM 583 N N . GLU A 1 82 ? 36.551 86.416 55.103 1.00 45.44 74 GLU A N 1
ATOM 584 C CA . GLU A 1 82 ? 35.788 85.357 55.773 1.00 47.71 74 GLU A CA 1
ATOM 585 C C . GLU A 1 82 ? 34.529 85.954 56.428 1.00 49.40 74 GLU A C 1
ATOM 586 O O . GLU A 1 82 ? 34.300 87.163 56.319 1.00 49.72 74 GLU A O 1
ATOM 588 N N . LYS A 1 83 ? 33.701 85.121 57.078 1.00 51.55 75 LYS A N 1
ATOM 589 C CA . LYS A 1 83 ? 32.440 85.593 57.709 1.00 53.61 75 LYS A CA 1
ATOM 590 C C . LYS A 1 83 ? 32.698 86.630 58.826 1.00 55.98 75 LYS A C 1
ATOM 591 O O . LYS A 1 83 ? 31.906 87.566 59.066 1.00 56.64 75 LYS A O 1
ATOM 593 N N . HIS A 1 84 ? 33.828 86.450 59.505 1.00 57.64 76 HIS A N 1
ATOM 594 C CA . HIS A 1 84 ? 34.228 87.317 60.605 1.00 58.35 76 HIS A CA 1
ATOM 595 C C . HIS A 1 84 ? 34.817 88.627 60.098 1.00 57.24 76 HIS A C 1
ATOM 596 O O . HIS A 1 84 ? 34.684 89.661 60.769 1.00 57.15 76 HIS A O 1
ATOM 603 N N . SER A 1 85 ? 35.444 88.586 58.916 1.00 55.01 77 SER A N 1
ATOM 604 C CA . SER A 1 85 ? 35.957 89.797 58.296 1.00 52.81 77 SER A CA 1
ATOM 605 C C . SER A 1 85 ? 34.947 90.942 58.431 1.00 50.88 77 SER A C 1
ATOM 606 O O . SER A 1 85 ? 33.766 90.779 58.133 1.00 51.51 77 SER A O 1
ATOM 609 N N . ASN A 1 86 ? 35.402 92.078 58.948 1.00 47.69 78 ASN A N 1
ATOM 610 C CA . ASN A 1 86 ? 34.837 93.365 58.541 1.00 44.73 78 ASN A CA 1
ATOM 611 C C . ASN A 1 86 ? 36.010 94.345 58.442 1.00 40.96 78 ASN A C 1
ATOM 612 O O . ASN A 1 86 ? 36.828 94.552 59.391 1.00 38.90 78 ASN A O 1
ATOM 617 N N . ILE A 1 87 ? 36.063 94.902 57.231 1.00 35.45 79 ILE A N 1
ATOM 618 C CA . ILE A 1 87 ? 37.082 95.816 56.786 1.00 29.87 79 ILE A CA 1
ATOM 619 C C . ILE A 1 87 ? 36.706 97.184 57.275 1.00 25.30 79 ILE A C 1
ATOM 620 O O . ILE A 1 87 ? 35.600 97.606 57.141 1.00 24.46 79 ILE A O 1
ATOM 625 N N . ASP A 1 88 ? 37.653 97.873 57.856 1.00 23.75 80 ASP A N 1
ATOM 626 C CA . ASP A 1 88 ? 37.440 99.215 58.351 1.00 23.75 80 ASP A CA 1
ATOM 627 C C . ASP A 1 88 ? 37.372 100.220 57.209 1.00 22.29 80 ASP A C 1
ATOM 628 O O . ASP A 1 88 ? 36.494 101.100 57.161 1.00 20.48 80 ASP A O 1
ATOM 633 N N . ILE A 1 89 ? 38.312 100.059 56.292 1.00 22.69 81 ILE A N 1
ATOM 634 C CA . ILE A 1 89 ? 38.528 100.967 55.181 1.00 22.97 81 ILE A CA 1
ATOM 635 C C . ILE A 1 89 ? 39.011 100.203 53.958 1.00 21.68 81 ILE A C 1
ATOM 636 O O . ILE A 1 89 ? 39.922 99.371 54.045 1.00 22.12 81 ILE A O 1
ATOM 641 N N . THR A 1 90 ? 38.398 100.472 52.822 1.00 20.38 82 THR A N 1
ATOM 642 C CA . THR A 1 90 ? 38.997 100.108 51.526 1.00 21.24 82 THR A CA 1
ATOM 643 C C . THR A 1 90 ? 39.423 101.361 50.793 1.00 20.44 82 THR A C 1
ATOM 644 O O . THR A 1 90 ? 38.677 102.335 50.706 1.00 22.48 82 THR A O 1
ATOM 648 N N . ILE A 1 91 ? 40.630 101.303 50.252 1.00 20.97 83 ILE A N 1
ATOM 649 C CA . ILE A 1 91 ? 41.175 102.343 49.383 1.00 19.66 83 ILE A CA 1
ATOM 650 C C . ILE A 1 91 ? 41.382 101.754 47.998 1.00 18.09 83 ILE A C 1
ATOM 651 O O . ILE A 1 91 ? 42.143 100.776 47.833 1.00 16.16 83 ILE A O 1
ATOM 656 N N . ASP A 1 92 ? 40.724 102.354 47.016 1.00 15.54 84 ASP A N 1
ATOM 657 C CA . ASP A 1 92 ? 40.858 101.897 45.694 1.00 17.75 84 ASP A CA 1
ATOM 658 C C . ASP A 1 92 ? 40.893 103.116 44.725 1.00 16.70 84 ASP A C 1
ATOM 659 O O . ASP A 1 92 ? 40.571 104.225 45.118 1.00 17.43 84 ASP A O 1
ATOM 664 N N . GLY A 1 93 ? 41.243 102.865 43.464 1.00 16.41 85 GLY A N 1
ATOM 665 C CA . GLY A 1 93 ? 41.146 103.880 42.406 1.00 16.51 85 GLY A CA 1
ATOM 666 C C . GLY A 1 93 ? 39.848 103.732 41.614 1.00 17.56 85 GLY A C 1
ATOM 667 O O . GLY A 1 93 ? 38.966 102.936 41.950 1.00 19.11 85 GLY A O 1
ATOM 668 N N . THR A 1 94 ? 39.716 104.500 40.549 1.00 20.28 86 THR A N 1
ATOM 669 C CA . THR A 1 94 ? 38.542 104.419 39.694 1.00 20.34 86 THR A CA 1
ATOM 670 C C . THR A 1 94 ? 38.985 104.875 38.303 1.00 21.31 86 THR A C 1
ATOM 671 O O . THR A 1 94 ? 40.009 105.570 38.156 1.00 22.24 86 THR A O 1
ATOM 675 N N . ASP A 1 95 ? 38.218 104.484 37.292 1.00 20.95 87 ASP A N 1
ATOM 676 C CA . ASP A 1 95 ? 38.428 104.961 35.928 1.00 21.42 87 ASP A CA 1
ATOM 677 C C . ASP A 1 95 ? 37.621 106.262 35.691 1.00 21.71 87 ASP A C 1
ATOM 678 O O . ASP A 1 95 ? 38.102 107.172 35.035 1.00 23.28 87 ASP A O 1
ATOM 683 N N . GLU A 1 96 ? 36.416 106.357 36.233 1.00 21.14 88 GLU A N 1
ATOM 684 C CA . GLU A 1 96 ? 35.743 107.664 36.344 1.00 22.17 88 GLU A CA 1
ATOM 685 C C . GLU A 1 96 ? 34.990 107.804 37.656 1.00 21.67 88 GLU A C 1
ATOM 686 O O . GLU A 1 96 ? 34.602 106.807 38.285 1.00 20.47 88 GLU A O 1
ATOM 692 N N . ILE A 1 97 ? 34.767 109.068 38.039 1.00 22.78 89 ILE A N 1
ATOM 693 C CA . ILE A 1 97 ? 33.935 109.446 39.201 1.00 22.17 89 ILE A CA 1
ATOM 694 C C . ILE A 1 97 ? 33.224 110.772 38.912 1.00 23.15 89 ILE A C 1
ATOM 695 O O . ILE A 1 97 ? 33.815 111.670 38.319 1.00 23.28 89 ILE A O 1
ATOM 700 N N . ASP A 1 98 ? 31.957 110.880 39.296 1.00 23.71 90 ASP A N 1
ATOM 701 C CA . ASP A 1 98 ? 31.235 112.144 39.176 1.00 25.99 90 ASP A CA 1
ATOM 702 C C . ASP A 1 98 ? 31.094 112.810 40.530 1.00 26.24 90 ASP A C 1
ATOM 703 O O . ASP A 1 98 ? 31.558 112.296 41.537 1.00 25.33 90 ASP A O 1
ATOM 708 N N . LEU A 1 99 ? 30.482 113.984 40.533 1.00 28.42 91 LEU A N 1
ATOM 709 C CA . LEU A 1 99 ? 30.280 114.748 41.776 1.00 29.37 91 LEU A CA 1
ATOM 710 C C . LEU A 1 99 ? 29.282 114.111 42.753 1.00 29.90 91 LEU A C 1
ATOM 711 O O . LEU A 1 99 ? 29.295 114.441 43.933 1.00 30.00 91 LEU A O 1
ATOM 716 N N . ASN A 1 100 ? 28.463 113.163 42.284 1.00 30.69 92 ASN A N 1
ATOM 717 C CA . ASN A 1 100 ? 27.681 112.279 43.195 1.00 30.59 92 ASN A CA 1
ATOM 718 C C . ASN A 1 100 ? 28.466 111.115 43.775 1.00 28.92 92 ASN A C 1
ATOM 719 O O . ASN A 1 100 ? 27.956 110.350 44.576 1.00 27.41 92 ASN A O 1
ATOM 724 N N . LEU A 1 101 ? 29.703 110.975 43.325 1.00 28.59 93 LEU A N 1
ATOM 725 C CA . LEU A 1 101 ? 30.651 109.972 43.805 1.00 28.69 93 LEU A CA 1
ATOM 726 C C . LEU A 1 101 ? 30.272 108.615 43.287 1.00 27.39 93 LEU A C 1
ATOM 727 O O . LEU A 1 101 ? 30.556 107.605 43.886 1.00 28.88 93 LEU A O 1
ATOM 732 N N . ASN A 1 102 ? 29.655 108.598 42.120 1.00 27.38 94 ASN A N 1
ATOM 733 C CA . ASN A 1 102 ? 29.336 107.347 41.465 1.00 24.11 94 ASN A CA 1
ATOM 734 C C . ASN A 1 102 ? 30.515 107.086 40.595 1.00 22.81 94 ASN A C 1
ATOM 735 O O . ASN A 1 102 ? 31.136 108.026 40.156 1.00 17.73 94 ASN A O 1
ATOM 740 N N . LEU A 1 103 ? 30.868 105.807 40.432 1.00 21.47 95 LEU A N 1
ATOM 741 C CA . LEU A 1 103 ? 32.124 105.392 39.777 1.00 20.34 95 LEU A CA 1
ATOM 742 C C . LEU A 1 103 ? 31.921 104.477 38.578 1.00 18.96 95 LEU A C 1
ATOM 743 O O . LEU A 1 103 ? 31.012 103.655 38.561 1.00 14.69 95 LEU A O 1
ATOM 748 N N . ILE A 1 104 ? 32.799 104.659 37.587 1.00 18.86 96 ILE A N 1
ATOM 749 C CA . ILE A 1 104 ? 33.114 103.618 36.607 1.00 19.42 96 ILE A CA 1
ATOM 750 C C . ILE A 1 104 ? 34.487 103.031 36.873 1.00 19.55 96 ILE A C 1
ATOM 751 O O . ILE A 1 104 ? 35.479 103.782 36.966 1.00 18.00 96 ILE A O 1
ATOM 756 N N . LYS A 1 105 ? 34.525 101.694 37.020 1.00 18.24 97 LYS A N 1
ATOM 757 C CA . LYS A 1 105 ? 35.700 100.964 37.393 1.00 17.86 97 LYS A CA 1
ATOM 758 C C . LYS A 1 105 ? 35.888 99.730 36.518 1.00 21.20 97 LYS A C 1
ATOM 759 O O . LYS A 1 105 ? 34.979 99.339 35.785 1.00 23.77 97 LYS A O 1
ATOM 765 N N . GLY A 1 106 ? 37.082 99.136 36.568 1.00 21.21 98 GLY A N 1
ATOM 766 C CA . GLY A 1 106 ? 37.310 97.783 36.060 1.00 22.14 98 GLY A CA 1
ATOM 767 C C . GLY A 1 106 ? 38.186 97.651 34.836 1.00 21.46 98 GLY A C 1
ATOM 768 O O . GLY A 1 106 ? 38.414 96.560 34.351 1.00 22.10 98 GLY A O 1
ATOM 769 N N . ARG A 1 107 ? 38.677 98.764 34.334 1.00 23.01 99 ARG A N 1
ATOM 770 C CA . ARG A 1 107 ? 39.569 98.751 33.194 1.00 24.49 99 ARG A CA 1
ATOM 771 C C . ARG A 1 107 ? 40.889 97.979 33.402 1.00 24.39 99 ARG A C 1
ATOM 772 O O . ARG A 1 107 ? 41.511 97.610 32.425 1.00 23.24 99 ARG A O 1
ATOM 780 N N . GLY A 1 108 ? 41.289 97.745 34.649 1.00 24.68 100 GLY A N 1
ATOM 781 C CA . GLY A 1 108 ? 42.452 96.912 34.938 1.00 24.83 100 GLY A CA 1
ATOM 782 C C . GLY A 1 108 ? 42.032 95.473 35.190 1.00 25.39 100 GLY A C 1
ATOM 783 O O . GLY A 1 108 ? 42.869 94.617 35.521 1.00 24.53 100 GLY A O 1
ATOM 784 N N . GLY A 1 109 ? 40.720 95.221 35.080 1.00 25.01 101 GLY A N 1
ATOM 785 C CA . GLY A 1 109 ? 40.174 93.854 35.104 1.00 24.46 101 GLY A CA 1
ATOM 786 C C . GLY A 1 109 ? 39.726 93.324 36.451 1.00 23.81 101 GLY A C 1
ATOM 787 O O . GLY A 1 109 ? 39.325 92.159 36.539 1.00 25.54 101 GLY A O 1
ATOM 788 N N . ALA A 1 110 ? 39.730 94.166 37.489 1.00 24.14 102 ALA A N 1
ATOM 789 C CA . ALA A 1 110 ? 39.483 93.700 38.867 1.00 24.06 102 ALA A CA 1
ATOM 790 C C . ALA A 1 110 ? 38.159 94.077 39.480 1.00 22.78 102 ALA A C 1
ATOM 791 O O . ALA A 1 110 ? 37.987 93.903 40.674 1.00 25.86 102 ALA A O 1
ATOM 793 N N . LEU A 1 111 ? 37.231 94.566 38.682 1.00 21.28 103 LEU A N 1
ATOM 794 C CA . LEU A 1 111 ? 35.931 95.073 39.179 1.00 20.69 103 LEU A CA 1
ATOM 795 C C . LEU A 1 111 ? 35.141 94.167 40.122 1.00 18.99 103 LEU A C 1
ATOM 796 O O . LEU A 1 111 ? 34.462 94.673 41.005 1.00 16.65 103 LEU A O 1
ATOM 801 N N . VAL A 1 112 ? 35.131 92.855 39.908 1.00 20.11 104 VAL A N 1
ATOM 802 C CA . VAL A 1 112 ? 34.202 92.027 40.715 1.00 19.97 104 VAL A CA 1
ATOM 803 C C . VAL A 1 112 ? 34.665 91.963 42.209 1.00 20.86 104 VAL A C 1
ATOM 804 O O . VAL A 1 112 ? 33.874 92.146 43.140 1.00 22.95 104 VAL A O 1
ATOM 808 N N . ARG A 1 113 ? 35.929 91.626 42.429 1.00 21.15 105 ARG A N 1
ATOM 809 C CA . ARG A 1 113 ? 36.486 91.536 43.774 1.00 20.86 105 ARG A CA 1
ATOM 810 C C . ARG A 1 113 ? 36.630 92.953 44.374 1.00 21.04 105 ARG A C 1
ATOM 811 O O . ARG A 1 113 ? 36.507 93.134 45.604 1.00 21.32 105 ARG A O 1
ATOM 819 N N . GLU A 1 114 ? 36.860 93.963 43.539 1.00 20.08 106 GLU A N 1
ATOM 820 C CA . GLU A 1 114 ? 36.751 95.351 44.065 1.00 20.53 106 GLU A CA 1
ATOM 821 C C . GLU A 1 114 ? 35.378 95.676 44.644 1.00 20.97 106 GLU A C 1
ATOM 822 O O . GLU A 1 114 ? 35.284 96.294 45.701 1.00 22.97 106 GLU A O 1
ATOM 828 N N . LYS A 1 115 ? 34.287 95.286 43.977 1.00 22.30 107 LYS A N 1
ATOM 829 C CA . LYS A 1 115 ? 32.946 95.597 44.516 1.00 20.09 107 LYS A CA 1
ATOM 830 C C . LYS A 1 115 ? 32.666 94.795 45.793 1.00 18.26 107 LYS A C 1
ATOM 831 O O . LYS A 1 115 ? 32.105 95.311 46.776 1.00 16.47 107 LYS A O 1
ATOM 837 N N . LEU A 1 116 ? 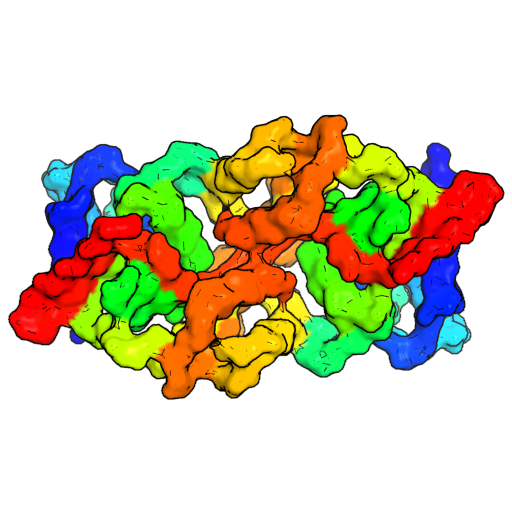33.071 93.543 45.798 1.00 17.36 108 LEU A N 1
ATOM 838 C CA . LEU A 1 116 ? 32.811 92.697 46.956 1.00 17.02 108 LEU A CA 1
ATOM 839 C C . LEU A 1 116 ? 33.524 93.173 48.199 1.00 17.06 108 LEU A C 1
ATOM 840 O O . LEU A 1 116 ? 32.942 93.289 49.254 1.00 16.10 108 LEU A O 1
ATOM 845 N N . VAL A 1 117 ? 34.804 93.481 48.059 1.00 18.50 109 VAL A N 1
ATOM 846 C CA . VAL A 1 117 ? 35.579 94.028 49.146 1.00 20.02 109 VAL A CA 1
ATOM 847 C C . VAL A 1 117 ? 35.071 95.405 49.543 1.00 20.05 109 VAL A C 1
ATOM 848 O O . VAL A 1 117 ? 34.961 95.700 50.713 1.00 21.84 109 VAL A O 1
ATOM 852 N N . ALA A 1 118 ? 34.736 96.249 48.592 1.00 21.12 110 ALA A N 1
ATOM 853 C CA . ALA A 1 118 ? 34.272 97.603 48.948 1.00 23.12 110 ALA A CA 1
ATOM 854 C C . ALA A 1 118 ? 32.924 97.567 49.664 1.00 24.41 110 ALA A C 1
ATOM 855 O O . ALA A 1 118 ? 32.680 98.311 50.617 1.00 26.83 110 ALA A O 1
ATOM 857 N N . SER A 1 119 ? 32.039 96.700 49.224 1.00 26.09 111 SER A N 1
ATOM 858 C CA . SER A 1 119 ? 30.759 96.607 49.882 1.00 27.08 111 SER A CA 1
ATOM 859 C C . SER A 1 119 ? 30.931 95.983 51.244 1.00 26.48 111 SER A C 1
ATOM 860 O O . SER A 1 119 ? 30.075 96.155 52.095 1.00 26.13 111 SER A O 1
ATOM 863 N N . SER A 1 120 ? 32.050 95.294 51.478 1.00 27.09 112 SER A N 1
ATOM 864 C CA . SER A 1 120 ? 32.286 94.620 52.760 1.00 27.05 112 SER A CA 1
ATOM 865 C C . SER A 1 120 ? 32.998 95.516 53.804 1.00 25.83 112 SER A C 1
ATOM 866 O O . SER A 1 120 ? 33.327 95.059 54.907 1.00 24.27 112 SER A O 1
ATOM 869 N N . SER A 1 121 ? 33.226 96.776 53.448 1.00 25.77 113 SER A N 1
ATOM 870 C CA . SER A 1 121 ? 34.028 97.719 54.274 1.00 25.20 113 SER A CA 1
ATOM 871 C C . SER A 1 121 ? 33.161 98.789 54.893 1.00 24.08 113 SER A C 1
ATOM 872 O O . SER A 1 121 ? 32.164 99.165 54.301 1.00 23.06 113 SER A O 1
ATOM 875 N N . SER A 1 122 ? 33.563 99.316 56.052 1.00 24.93 114 SER A N 1
ATOM 876 C CA . SER A 1 122 ? 32.820 100.398 56.683 1.00 26.32 114 SER A CA 1
ATOM 877 C C . SER A 1 122 ? 32.996 101.687 55.894 1.00 28.34 114 SER A C 1
ATOM 878 O O . SER A 1 122 ? 32.137 102.560 55.906 1.00 29.77 114 SER A O 1
ATOM 881 N N . LEU A 1 123 ? 34.126 101.796 55.214 1.00 28.18 115 LEU A N 1
ATOM 882 C CA . LEU A 1 123 ? 34.486 103.001 54.513 1.00 28.23 115 LEU A CA 1
ATOM 883 C C . LEU A 1 123 ? 35.174 102.684 53.174 1.00 25.69 115 LEU A C 1
ATOM 884 O O . LEU A 1 123 ? 36.115 101.877 53.094 1.00 23.12 115 LEU A O 1
ATOM 889 N N . LEU A 1 124 ? 34.657 103.284 52.120 1.00 23.63 116 LEU A N 1
ATOM 890 C CA . LEU A 1 124 ? 35.313 103.242 50.835 1.00 23.10 116 LEU A CA 1
ATOM 891 C C . LEU A 1 124 ? 35.859 104.588 50.484 1.00 22.23 116 LEU A C 1
ATOM 892 O O . LEU A 1 124 ? 35.120 105.541 50.292 1.00 22.85 116 LEU A O 1
ATOM 897 N N . ILE A 1 125 ? 37.174 104.641 50.371 1.00 22.98 117 ILE A N 1
ATOM 898 C CA . ILE A 1 125 ? 37.875 105.802 49.884 1.00 22.82 117 ILE A CA 1
ATOM 899 C C . ILE A 1 125 ? 38.366 105.538 48.486 1.00 22.17 117 ILE A C 1
ATOM 900 O O . ILE A 1 125 ? 39.049 104.568 48.230 1.00 19.54 117 ILE A O 1
ATOM 905 N N . ILE A 1 126 ? 37.951 106.416 47.586 1.00 23.30 118 ILE A N 1
ATOM 906 C CA . ILE A 1 126 ? 38.344 106.351 46.191 1.00 23.40 118 ILE A CA 1
ATOM 907 C C . ILE A 1 126 ? 39.301 107.483 45.993 1.00 22.29 118 ILE A C 1
ATOM 908 O O . ILE A 1 126 ? 39.025 108.631 46.396 1.00 21.43 118 ILE A O 1
ATOM 913 N N . ILE A 1 127 ? 40.424 107.119 45.373 1.00 22.00 119 ILE A N 1
ATOM 914 C CA . ILE A 1 127 ? 41.539 108.010 45.121 1.00 20.61 119 ILE A CA 1
ATOM 915 C C . ILE A 1 127 ? 41.817 108.117 43.603 1.00 21.43 119 ILE A C 1
ATOM 916 O O . ILE A 1 127 ? 41.745 107.140 42.842 1.00 21.11 119 ILE A O 1
ATOM 921 N N . GLY A 1 128 ? 42.131 109.330 43.180 1.00 21.49 120 GLY A N 1
ATOM 922 C CA . GLY A 1 128 ? 42.423 109.603 41.797 1.00 24.11 120 GLY A CA 1
ATOM 923 C C . GLY A 1 128 ? 43.069 110.958 41.529 1.00 24.09 120 GLY A C 1
ATOM 924 O O . GLY A 1 128 ? 42.990 111.900 42.322 1.00 22.70 120 GLY A O 1
ATOM 925 N N . ASP A 1 129 ? 43.682 111.045 40.366 1.00 27.06 121 ASP A N 1
ATOM 926 C CA . ASP A 1 129 ? 44.171 112.316 39.867 1.00 29.96 121 ASP A CA 1
ATOM 927 C C . ASP A 1 129 ? 42.979 112.989 39.166 1.00 30.83 121 ASP A C 1
ATOM 928 O O . ASP A 1 129 ? 41.951 112.330 38.912 1.00 29.97 121 ASP A O 1
ATOM 933 N N . GLU A 1 130 ? 43.077 114.301 38.902 1.00 31.31 122 GLU A N 1
ATOM 934 C CA . GLU A 1 130 ? 41.899 115.025 38.448 1.00 31.71 122 GLU A CA 1
ATOM 935 C C . GLU A 1 130 ? 41.345 114.576 37.079 1.00 30.92 122 GLU A C 1
ATOM 936 O O . GLU A 1 130 ? 40.234 114.972 36.725 1.00 30.79 122 GLU A O 1
ATOM 942 N N . SER A 1 131 ? 42.077 113.793 36.299 1.00 29.77 123 SER A N 1
ATOM 943 C CA . SER A 1 131 ? 41.481 113.291 35.066 1.00 29.43 123 SER A CA 1
ATOM 944 C C . SER A 1 131 ? 40.371 112.236 35.300 1.00 29.63 123 SER A C 1
ATOM 945 O O . SER A 1 131 ? 39.572 111.945 34.393 1.00 28.33 123 SER A O 1
ATOM 948 N N . LYS A 1 132 ? 40.304 111.651 36.493 1.00 28.59 124 LYS A N 1
ATOM 949 C CA . LYS A 1 132 ? 39.216 110.714 36.762 1.00 29.16 124 LYS A CA 1
ATOM 950 C C . LYS A 1 132 ? 37.855 111.412 37.020 1.00 30.00 124 LYS A C 1
ATOM 951 O O . LYS A 1 132 ? 36.789 110.773 36.897 1.00 25.94 124 LYS A O 1
ATOM 957 N N . LEU A 1 133 ? 37.893 112.721 37.316 1.00 31.55 125 LEU A N 1
ATOM 958 C CA . LEU A 1 133 ? 36.681 113.449 37.721 1.00 33.10 125 LEU A CA 1
ATOM 959 C C . LEU A 1 133 ? 35.905 113.922 36.510 1.00 35.55 125 LEU A C 1
ATOM 960 O O . LEU A 1 133 ? 36.401 114.760 35.726 1.00 34.94 125 LEU A O 1
ATOM 965 N N . CYS A 1 134 ? 34.695 113.348 36.364 1.00 36.92 126 CYS A N 1
ATOM 966 C CA . CYS A 1 134 ? 33.799 113.543 35.198 1.00 38.28 126 CYS A CA 1
ATOM 967 C C . CYS A 1 134 ? 32.529 114.240 35.596 1.00 39.99 126 CYS A C 1
ATOM 968 O O . CYS A 1 134 ? 31.629 113.589 36.139 1.00 41.61 126 CYS A O 1
ATOM 971 N N . THR A 1 135 ? 32.429 115.538 35.298 1.00 40.72 127 THR A N 1
ATOM 972 C CA . THR A 1 135 ? 31.333 116.390 35.816 1.00 41.51 127 THR A CA 1
ATOM 973 C C . THR A 1 135 ? 30.171 116.617 34.821 1.00 41.56 127 THR A C 1
ATOM 974 O O . THR A 1 135 ? 29.126 117.162 35.181 1.00 41.14 127 THR A O 1
ATOM 978 N N . ASN A 1 136 ? 30.357 116.147 33.590 1.00 41.82 128 ASN A N 1
ATOM 979 C CA . ASN A 1 136 ? 29.332 116.184 32.564 1.00 42.17 128 ASN A CA 1
ATOM 980 C C . ASN A 1 136 ? 28.818 114.796 32.138 1.00 40.22 128 ASN A C 1
ATOM 981 O O . ASN A 1 136 ? 28.704 114.525 30.939 1.00 40.47 128 ASN A O 1
ATOM 986 N N . GLY A 1 137 ? 28.506 113.927 33.107 1.00 38.82 129 GLY A N 1
ATOM 987 C CA . GLY A 1 137 ? 27.947 112.602 32.818 1.00 37.68 129 GLY A CA 1
ATOM 988 C C . GLY A 1 137 ? 28.929 111.420 32.735 1.00 37.57 129 GLY A C 1
ATOM 989 O O . GLY A 1 137 ? 29.960 111.494 32.050 1.00 38.88 129 GLY A O 1
ATOM 990 N N . LEU A 1 138 ? 28.575 110.323 33.425 1.00 35.14 130 LEU A N 1
ATOM 991 C CA . LEU A 1 138 ? 29.363 109.105 33.497 1.00 34.11 130 LEU A CA 1
ATOM 992 C C . LEU A 1 138 ? 29.244 108.268 32.256 1.00 33.67 130 LEU A C 1
ATOM 993 O O . LEU A 1 138 ? 28.167 108.141 31.703 1.00 33.22 130 LEU A O 1
ATOM 998 N N . GLY A 1 139 ? 30.351 107.659 31.860 1.00 33.84 131 GLY A N 1
ATOM 999 C CA . GLY A 1 139 ? 30.353 106.570 30.890 1.00 34.92 131 GLY A CA 1
ATOM 1000 C C . GLY A 1 139 ? 30.954 106.930 29.546 1.00 36.04 131 GLY A C 1
ATOM 1001 O O . GLY A 1 139 ? 31.012 106.100 28.631 1.00 37.04 131 GLY A O 1
ATOM 1002 N N . MET A 1 140 ? 31.445 108.147 29.408 1.00 37.03 132 MET A N 1
ATOM 1003 C CA . MET A 1 140 ? 31.894 108.578 28.091 1.00 38.37 132 MET A CA 1
ATOM 1004 C C . MET A 1 140 ? 33.405 108.546 27.837 1.00 37.07 132 MET A C 1
ATOM 1005 O O . MET A 1 140 ? 33.836 108.735 26.691 1.00 37.48 132 MET A O 1
ATOM 1010 N N . THR A 1 141 ? 34.227 108.349 28.860 1.00 35.76 133 THR A N 1
ATOM 1011 C CA . THR A 1 141 ? 35.676 108.415 28.618 1.00 34.18 133 THR A CA 1
ATOM 1012 C C . THR A 1 141 ? 36.276 107.095 28.162 1.00 33.02 133 THR A C 1
ATOM 1013 O O . THR A 1 141 ? 37.458 107.039 27.851 1.00 34.37 133 THR A O 1
ATOM 1017 N N . GLY A 1 142 ? 35.503 106.017 28.164 1.00 30.61 134 GLY A N 1
ATOM 1018 C CA . GLY A 1 142 ? 36.078 104.720 27.844 1.00 28.07 134 GLY A CA 1
ATOM 1019 C C . GLY A 1 142 ? 35.187 103.564 28.239 1.00 25.53 134 GLY A C 1
ATOM 1020 O O . GLY A 1 142 ? 33.981 103.685 28.268 1.00 23.52 134 GLY A O 1
ATOM 1021 N N . ALA A 1 143 ? 35.819 102.441 28.538 1.00 24.20 135 ALA A N 1
ATOM 1022 C CA . ALA A 1 143 ? 35.120 101.190 28.679 1.00 24.32 135 ALA A CA 1
ATOM 1023 C C . ALA A 1 143 ? 34.298 101.215 29.942 1.00 23.41 135 ALA A C 1
ATOM 1024 O O . ALA A 1 143 ? 34.732 101.761 30.973 1.00 23.13 135 ALA A O 1
ATOM 1026 N N . VAL A 1 144 ? 33.077 100.686 29.827 1.00 21.09 136 VAL A N 1
ATOM 1027 C CA . VAL A 1 144 ? 32.249 100.337 30.975 1.00 20.71 136 VAL A CA 1
ATOM 1028 C C . VAL A 1 144 ? 32.272 98.821 31.008 1.00 19.26 136 VAL A C 1
ATOM 1029 O O . VAL A 1 144 ? 31.686 98.200 30.126 1.00 18.24 136 VAL A O 1
ATOM 1033 N N . PRO A 1 145 ? 33.060 98.222 31.927 1.00 18.90 137 PRO A N 1
ATOM 1034 C CA . PRO A 1 145 ? 33.247 96.760 31.846 1.00 18.47 137 PRO A CA 1
ATOM 1035 C C . PRO A 1 145 ? 32.142 95.938 32.483 1.00 17.46 137 PRO A C 1
ATOM 1036 O O . PRO A 1 145 ? 31.558 96.365 33.459 1.00 17.53 137 PRO A O 1
ATOM 1040 N N . ILE A 1 146 ? 31.930 94.743 31.952 1.00 18.65 138 ILE A N 1
ATOM 1041 C CA . ILE A 1 146 ? 30.956 93.807 32.482 1.00 19.20 138 ILE A CA 1
ATOM 1042 C C . ILE A 1 146 ? 31.613 92.432 32.400 1.00 19.15 138 ILE A C 1
ATOM 1043 O O . ILE A 1 146 ? 32.107 92.025 31.342 1.00 17.70 138 ILE A O 1
ATOM 1048 N N . GLU A 1 147 ? 31.674 91.763 33.545 1.00 18.75 139 GLU A N 1
ATOM 1049 C CA . GLU A 1 147 ? 32.283 90.454 33.667 1.00 17.52 139 GLU A CA 1
ATOM 1050 C C . GLU A 1 147 ? 31.220 89.403 33.397 1.00 17.43 139 GLU A C 1
ATOM 1051 O O . GLU A 1 147 ? 30.150 89.424 33.987 1.00 15.74 139 GLU A O 1
ATOM 1057 N N . ILE A 1 148 ? 31.520 88.521 32.454 1.00 17.74 140 ILE A N 1
ATOM 1058 C CA . ILE A 1 148 ? 30.553 87.532 31.939 1.00 17.86 140 ILE A CA 1
ATOM 1059 C C . ILE A 1 148 ? 31.239 86.236 31.837 1.00 18.56 140 ILE A C 1
ATOM 1060 O O . ILE A 1 148 ? 32.469 86.200 31.738 1.00 18.46 140 ILE A O 1
ATOM 1065 N N . LEU A 1 149 ? 30.453 85.160 31.822 1.00 20.77 141 LEU A N 1
ATOM 1066 C CA . LEU A 1 149 ? 30.996 83.840 31.660 1.00 22.51 141 LEU A CA 1
ATOM 1067 C C . LEU A 1 149 ? 31.634 83.653 30.294 1.00 21.84 141 LEU A C 1
ATOM 1068 O O . LEU A 1 149 ? 31.180 84.173 29.296 1.00 20.51 141 LEU A O 1
ATOM 1073 N N . THR A 1 150 ? 32.648 82.809 30.269 1.00 23.40 142 THR A N 1
ATOM 1074 C CA . THR A 1 150 ? 33.252 82.361 29.021 1.00 22.06 142 THR A CA 1
ATOM 1075 C C . THR A 1 150 ? 32.269 81.494 28.236 1.00 20.35 142 THR A C 1
ATOM 1076 O O . THR A 1 150 ? 32.155 81.591 27.020 1.00 18.55 142 THR A O 1
ATOM 1080 N N . PHE A 1 151 ? 31.529 80.643 28.933 1.00 19.68 143 PHE A N 1
ATOM 1081 C CA . PHE A 1 151 ? 30.603 79.814 28.250 1.00 18.98 143 PHE A CA 1
ATOM 1082 C C . PHE A 1 151 ? 29.444 80.647 27.758 1.00 19.54 143 PHE A C 1
ATOM 1083 O O . PHE A 1 151 ? 28.764 81.274 28.575 1.00 17.74 143 PHE A O 1
ATOM 1091 N N . GLY A 1 152 ? 29.252 80.642 26.426 1.00 19.53 144 GLY A N 1
ATOM 1092 C CA . GLY A 1 152 ? 28.194 81.388 25.744 1.00 21.09 144 GLY A CA 1
ATOM 1093 C C . GLY A 1 152 ? 28.244 82.909 25.768 1.00 21.20 144 GLY A C 1
ATOM 1094 O O . GLY A 1 152 ? 27.209 83.555 25.681 1.00 21.59 144 GLY A O 1
ATOM 1095 N N . TYR A 1 153 ? 29.443 83.472 25.838 1.00 21.94 145 TYR A N 1
ATOM 1096 C CA . TYR A 1 153 ? 29.635 84.911 26.061 1.00 21.98 145 TYR A CA 1
ATOM 1097 C C . TYR A 1 153 ? 29.046 85.801 24.980 1.00 21.52 145 TYR A C 1
ATOM 1098 O O . TYR A 1 153 ? 28.573 86.900 25.279 1.00 21.79 145 TYR A O 1
ATOM 1107 N N . GLU A 1 154 ? 29.024 85.346 23.741 1.00 21.37 146 GLU A N 1
ATOM 1108 C CA . GLU A 1 154 ? 28.434 86.152 22.682 1.00 22.25 146 GLU A CA 1
ATOM 1109 C C . GLU A 1 154 ? 26.948 86.231 22.797 1.00 19.72 146 GLU A C 1
ATOM 1110 O O . GLU A 1 154 ? 26.365 87.223 22.435 1.00 17.67 146 GLU A O 1
ATOM 1116 N N . LYS A 1 155 ? 26.324 85.177 23.298 1.00 20.66 147 LYS A N 1
ATOM 1117 C CA . LYS A 1 155 ? 24.897 85.180 23.515 1.00 20.01 147 LYS A CA 1
ATOM 1118 C C . LYS A 1 155 ? 24.581 86.145 24.678 1.00 20.18 147 LYS A C 1
ATOM 1119 O O . LYS A 1 155 ? 23.668 86.950 24.616 1.00 19.97 147 LYS A O 1
ATOM 1125 N N . ILE A 1 156 ? 25.415 86.110 25.703 1.00 21.48 148 ILE A N 1
ATOM 1126 C CA . ILE A 1 156 ? 25.261 87.003 26.853 1.00 20.11 148 ILE A CA 1
ATOM 1127 C C . ILE A 1 156 ? 25.370 88.432 26.376 1.00 19.67 148 ILE A C 1
ATOM 1128 O O . ILE A 1 156 ? 24.560 89.259 26.750 1.00 20.73 148 ILE A O 1
ATOM 1133 N N . ILE A 1 157 ? 26.357 88.723 25.535 1.00 20.07 149 ILE A N 1
ATOM 1134 C CA . ILE A 1 157 ? 26.483 90.088 24.996 1.00 19.92 149 ILE A CA 1
ATOM 1135 C C . ILE A 1 157 ? 25.234 90.545 24.213 1.00 19.37 149 ILE A C 1
ATOM 1136 O O . ILE A 1 157 ? 24.751 91.680 24.416 1.00 15.95 149 ILE A O 1
ATOM 1141 N N . GLU A 1 158 ? 24.724 89.676 23.316 1.00 22.29 150 GLU A N 1
ATOM 1142 C CA . GLU A 1 158 ? 23.455 89.950 22.576 1.00 22.63 150 GLU A CA 1
ATOM 1143 C C . GLU A 1 158 ? 22.294 90.239 23.532 1.00 22.35 150 GLU A C 1
ATOM 1144 O O . GLU A 1 158 ? 21.444 91.123 23.285 1.00 22.91 150 GLU A O 1
ATOM 1146 N N . ASN A 1 159 ? 22.236 89.497 24.626 1.00 22.00 151 ASN A N 1
ATOM 1147 C CA . ASN A 1 159 ? 21.209 89.750 25.615 1.00 22.13 151 ASN A CA 1
ATOM 1148 C C . ASN A 1 159 ? 21.427 91.081 26.303 1.00 20.99 151 ASN A C 1
ATOM 1149 O O . ASN A 1 159 ? 20.467 91.793 26.554 1.00 22.69 151 ASN A O 1
ATOM 1154 N N . LEU A 1 160 ? 22.668 91.439 26.624 1.00 19.97 152 LEU A N 1
ATOM 1155 C CA . LEU A 1 160 ? 22.934 92.765 27.217 1.00 19.58 152 LEU A CA 1
ATOM 1156 C C . LEU A 1 160 ? 22.478 93.897 26.308 1.00 18.75 152 LEU A C 1
ATOM 1157 O O . LEU A 1 160 ? 21.952 94.913 26.748 1.00 19.49 152 LEU A O 1
ATOM 1162 N N . LEU A 1 161 ? 22.629 93.700 25.015 1.00 19.70 153 LEU A N 1
ATOM 1163 C CA . LEU A 1 161 ? 22.300 94.760 24.076 1.00 21.50 153 LEU A CA 1
ATOM 1164 C C . LEU A 1 161 ? 20.807 95.030 23.942 1.00 23.02 153 LEU A C 1
ATOM 1165 O O . LEU A 1 161 ? 20.412 96.020 23.338 1.00 23.86 153 LEU A O 1
ATOM 1170 N N . LYS A 1 162 ? 19.976 94.137 24.483 1.00 23.82 154 LYS A N 1
ATOM 1171 C CA . LYS A 1 162 ? 18.538 94.384 24.591 1.00 25.03 154 LYS A CA 1
ATOM 1172 C C . LYS A 1 162 ? 18.168 95.423 25.634 1.00 25.00 154 LYS A C 1
ATOM 1173 O O . LYS A 1 162 ? 17.145 96.130 25.512 1.00 28.10 154 LYS A O 1
ATOM 1179 N N . ILE A 1 163 ? 18.989 95.545 26.673 1.00 24.48 155 ILE A N 1
ATOM 1180 C CA . ILE A 1 163 ? 18.715 96.495 27.738 1.00 21.57 155 ILE A CA 1
ATOM 1181 C C . ILE A 1 163 ? 18.592 97.860 27.082 1.00 21.90 155 ILE A C 1
ATOM 1182 O O . ILE A 1 163 ? 19.490 98.311 26.355 1.00 16.25 155 ILE A O 1
ATOM 1187 N N . TYR A 1 164 ? 17.477 98.523 27.350 1.00 21.81 156 TYR A N 1
ATOM 1188 C CA . TYR A 1 164 ? 17.132 99.673 26.524 1.00 22.38 156 TYR A CA 1
ATOM 1189 C C . TYR A 1 164 ? 18.235 100.742 26.597 1.00 22.80 156 TYR A C 1
ATOM 1190 O O . TYR A 1 164 ? 18.522 101.419 25.633 1.00 23.54 156 TYR A O 1
ATOM 1199 N N . THR A 1 165 ? 18.886 100.866 27.733 1.00 23.05 157 THR A N 1
ATOM 1200 C CA . THR A 1 165 ? 19.885 101.904 27.888 1.00 21.16 157 THR A CA 1
ATOM 1201 C C . THR A 1 165 ? 21.227 101.537 27.250 1.00 21.17 157 THR A C 1
ATOM 1202 O O . THR A 1 165 ? 22.092 102.386 27.165 1.00 21.24 157 THR A O 1
ATOM 1206 N N . LEU A 1 166 ? 21.398 100.285 26.830 1.00 22.40 158 LEU A N 1
ATOM 1207 C CA . LEU A 1 166 ? 22.647 99.805 26.195 1.00 23.84 158 LEU A CA 1
ATOM 1208 C C . LEU A 1 166 ? 22.461 99.482 24.711 1.00 26.35 158 LEU A C 1
ATOM 1209 O O . LEU A 1 166 ? 23.431 99.166 24.000 1.00 26.12 158 LEU A O 1
ATOM 1214 N N . LYS A 1 167 ? 21.224 99.556 24.235 1.00 29.21 159 LYS A N 1
ATOM 1215 C CA . LYS A 1 167 ? 20.930 99.134 22.866 1.00 32.53 159 LYS A CA 1
ATOM 1216 C C . LYS A 1 167 ? 21.755 99.922 21.829 1.00 33.10 159 LYS A C 1
ATOM 1217 O O . LYS A 1 167 ? 22.112 99.380 20.789 1.00 33.13 159 LYS A O 1
ATOM 1223 N N . GLY A 1 168 ? 22.082 101.179 22.137 1.00 33.68 160 GLY A N 1
ATOM 1224 C CA . GLY A 1 168 ? 22.938 102.030 21.265 1.00 34.38 160 GLY A CA 1
ATOM 1225 C C . GLY A 1 168 ? 24.469 101.867 21.337 1.00 34.34 160 GLY A C 1
ATOM 1226 O O . GLY A 1 168 ? 25.224 102.527 20.595 1.00 34.67 160 GLY A O 1
ATOM 1227 N N . CYS A 1 169 ? 24.946 100.976 22.204 1.00 33.33 161 CYS A N 1
ATOM 1228 C CA . CYS A 1 169 ? 26.385 100.931 22.515 1.00 31.89 161 CYS A CA 1
ATOM 1229 C C . CYS A 1 169 ? 27.194 100.216 21.455 1.00 31.20 161 CYS A C 1
ATOM 1230 O O . CYS A 1 169 ? 26.669 99.408 20.684 1.00 31.52 161 CYS A O 1
ATOM 1233 N N . THR A 1 170 ? 28.494 100.469 21.459 1.00 28.87 162 THR A N 1
ATOM 1234 C CA . THR A 1 170 ? 29.424 99.602 20.760 1.00 27.01 162 THR A CA 1
ATOM 1235 C C . THR A 1 170 ? 30.013 98.734 21.850 1.00 26.07 162 THR A C 1
ATOM 1236 O O . THR A 1 170 ? 29.803 99.003 23.017 1.00 25.75 162 THR A O 1
ATOM 1240 N N . TYR A 1 171 ? 30.705 97.675 21.501 1.00 25.20 163 TYR A N 1
ATOM 1241 C CA . TYR A 1 171 ? 31.384 96.928 22.506 1.00 26.79 163 TYR A CA 1
ATOM 1242 C C . TYR A 1 171 ? 32.485 96.079 21.925 1.00 25.76 163 TYR A C 1
ATOM 1243 O O . TYR A 1 171 ? 32.441 95.701 20.763 1.00 27.73 163 TYR A O 1
ATOM 1252 N N . LYS A 1 172 ? 33.429 95.713 22.779 1.00 24.77 164 LYS A N 1
ATOM 1253 C CA . LYS A 1 172 ? 34.513 94.854 22.410 1.00 25.53 164 LYS A CA 1
ATOM 1254 C C . LYS A 1 172 ? 34.784 93.940 23.547 1.00 24.32 164 LYS A C 1
ATOM 1255 O O . LYS A 1 172 ? 34.957 94.421 24.657 1.00 21.55 164 LYS A O 1
ATOM 1261 N N . ILE A 1 173 ? 34.873 92.632 23.282 1.00 25.23 165 ILE A N 1
ATOM 1262 C CA . ILE A 1 173 ? 35.414 91.726 24.299 1.00 27.81 165 ILE A CA 1
ATOM 1263 C C . ILE A 1 173 ? 36.814 92.205 24.655 1.00 27.72 165 ILE A C 1
ATOM 1264 O O . ILE A 1 173 ? 37.561 92.645 23.782 1.00 29.37 165 ILE A O 1
ATOM 1269 N N . ARG A 1 174 ? 37.184 92.141 25.928 1.00 27.93 166 ARG A N 1
ATOM 1270 C CA . ARG A 1 174 ? 38.511 92.601 26.307 1.00 28.09 166 ARG A CA 1
ATOM 1271 C C . ARG A 1 174 ? 39.623 91.619 25.920 1.00 28.77 166 ARG A C 1
ATOM 1272 O O . ARG A 1 174 ? 39.573 90.434 26.222 1.00 23.55 166 ARG A O 1
ATOM 1280 N N . LYS A 1 175 ? 40.663 92.172 25.308 1.00 32.53 167 LYS A N 1
ATOM 1281 C CA . LYS A 1 175 ? 41.816 91.397 24.835 1.00 34.37 167 LYS A CA 1
ATOM 1282 C C . LYS A 1 175 ? 43.117 91.921 25.440 1.00 37.65 167 LYS A C 1
ATOM 1283 O O . LYS A 1 175 ? 43.266 93.126 25.658 1.00 37.62 167 LYS A O 1
ATOM 1289 N N . ARG A 1 176 ? 44.027 90.992 25.748 1.00 40.40 168 ARG A N 1
ATOM 1290 C CA . ARG A 1 176 ? 45.397 91.307 26.114 1.00 42.60 168 ARG A CA 1
ATOM 1291 C C . ARG A 1 176 ? 46.306 90.456 25.269 1.00 44.75 168 ARG A C 1
ATOM 1292 O O . ARG A 1 176 ? 46.160 89.215 25.231 1.00 45.80 168 ARG A O 1
ATOM 1300 N N . ASN A 1 177 ? 47.213 91.131 24.553 1.00 46.74 169 ASN A N 1
ATOM 1301 C CA . ASN A 1 177 ? 48.146 90.466 23.647 1.00 47.34 169 ASN A CA 1
ATOM 1302 C C . ASN A 1 177 ? 47.427 89.569 22.646 1.00 47.48 169 ASN A C 1
ATOM 1303 O O . ASN A 1 177 ? 47.866 88.446 22.391 1.00 48.31 169 ASN A O 1
ATOM 1308 N N . GLY A 1 178 ? 46.308 90.054 22.103 1.00 47.33 170 GLY A N 1
ATOM 1309 C CA . GLY A 1 178 ? 45.558 89.310 21.085 1.00 47.37 170 GLY A CA 1
ATOM 1310 C C . GLY A 1 178 ? 44.922 88.028 21.601 1.00 46.86 170 GLY A C 1
ATOM 1311 O O . GLY A 1 178 ? 44.490 87.168 20.828 1.00 48.15 170 GLY A O 1
ATOM 1312 N N . GLU A 1 179 ? 44.885 87.889 22.921 1.00 45.87 171 GLU A N 1
ATOM 1313 C CA . GLU A 1 179 ? 44.122 86.843 23.559 1.00 43.71 171 GLU A CA 1
ATOM 1314 C C . GLU A 1 179 ? 43.027 87.530 24.331 1.00 39.80 171 GLU A C 1
ATOM 1315 O O . GLU A 1 179 ? 43.217 88.605 24.899 1.00 39.18 171 GLU A O 1
ATOM 1321 N N . ILE A 1 180 ? 41.869 86.901 24.337 1.00 36.48 172 ILE A N 1
ATOM 1322 C CA . ILE A 1 180 ? 40.789 87.306 25.216 1.00 34.01 172 ILE A CA 1
ATOM 1323 C C . ILE A 1 180 ? 41.341 87.300 26.641 1.00 31.21 172 ILE A C 1
ATOM 1324 O O . ILE A 1 180 ? 42.005 86.356 27.046 1.00 31.52 172 ILE A O 1
ATOM 1329 N N . PHE A 1 181 ? 41.128 88.399 27.357 1.00 28.41 173 PHE A N 1
ATOM 1330 C CA . PHE A 1 181 ? 41.570 88.542 28.739 1.00 25.78 173 PHE A CA 1
ATOM 1331 C C . PHE A 1 181 ? 40.745 87.643 29.670 1.00 23.55 173 PHE A C 1
ATOM 1332 O O . PHE A 1 181 ? 39.521 87.600 29.591 1.00 21.94 173 PHE A O 1
ATOM 1340 N N . ILE A 1 182 ? 41.436 86.898 30.525 1.00 24.47 174 ILE A N 1
ATOM 1341 C CA . ILE A 1 182 ? 40.801 86.108 31.571 1.00 25.73 174 ILE A CA 1
ATOM 1342 C C . ILE A 1 182 ? 40.953 86.740 32.968 1.00 24.61 174 ILE A C 1
ATOM 1343 O O . ILE A 1 182 ? 42.057 87.115 33.374 1.00 23.10 174 ILE A O 1
ATOM 1348 N N . THR A 1 183 ? 39.845 86.864 33.708 1.00 24.05 175 THR A N 1
ATOM 1349 C CA . THR A 1 183 ? 39.920 87.514 35.001 1.00 22.76 175 THR A CA 1
ATOM 1350 C C . THR A 1 183 ? 40.504 86.570 36.049 1.00 22.34 175 THR A C 1
ATOM 1351 O O . THR A 1 183 ? 40.748 85.388 35.784 1.00 21.70 175 THR A O 1
ATOM 1355 N N . ASP A 1 184 ? 40.731 87.129 37.240 1.00 21.06 176 ASP A N 1
ATOM 1356 C CA . ASP A 1 184 ? 41.061 86.361 38.414 1.00 19.57 176 ASP A CA 1
ATOM 1357 C C . ASP A 1 184 ? 40.019 85.283 38.716 1.00 19.24 176 ASP A C 1
ATOM 1358 O O . ASP A 1 184 ? 40.345 84.225 39.235 1.00 19.93 176 ASP A O 1
ATOM 1363 N N . ASN A 1 185 ? 38.761 85.608 38.440 1.00 20.57 177 ASN A N 1
ATOM 1364 C CA . ASN A 1 185 ? 37.624 84.729 38.708 1.00 22.18 177 ASN A CA 1
ATOM 1365 C C . ASN A 1 185 ? 37.314 83.810 37.546 1.00 21.42 177 ASN A C 1
ATOM 1366 O O . ASN A 1 185 ? 36.298 83.097 37.568 1.00 23.70 177 ASN A O 1
ATOM 1371 N N . LYS A 1 186 ? 38.168 83.913 36.530 1.00 21.96 178 LYS A N 1
ATOM 1372 C CA . LYS A 1 186 ? 38.212 83.019 35.356 1.00 22.31 178 LYS A CA 1
ATOM 1373 C C . LYS A 1 186 ? 37.082 83.322 34.397 1.00 21.51 178 LYS A C 1
ATOM 1374 O O . LYS A 1 186 ? 36.618 82.451 33.669 1.00 21.60 178 LYS A O 1
ATOM 1380 N N . ASN A 1 187 ? 36.678 84.582 34.363 1.00 20.82 179 ASN A N 1
ATOM 1381 C CA . ASN A 1 187 ? 35.661 85.023 33.433 1.00 21.14 179 ASN A CA 1
ATOM 1382 C C . ASN A 1 187 ? 36.295 85.874 32.338 1.00 21.46 179 ASN A C 1
ATOM 1383 O O . ASN A 1 187 ? 37.513 86.052 32.282 1.00 19.58 179 ASN A O 1
ATOM 1388 N N . TYR A 1 188 ? 35.434 86.333 31.455 1.00 21.72 180 TYR A N 1
ATOM 1389 C CA . TYR A 1 188 ? 35.769 87.284 30.451 1.00 21.78 180 TYR A CA 1
ATOM 1390 C C . TYR A 1 188 ? 35.160 88.635 30.862 1.00 20.93 180 TYR A C 1
ATOM 1391 O O . TYR A 1 188 ? 34.374 88.725 31.806 1.00 21.57 180 TYR A O 1
ATOM 1400 N N . ILE A 1 189 ? 35.564 89.696 30.161 1.00 21.76 181 ILE A N 1
ATOM 1401 C CA . ILE A 1 189 ? 34.990 91.038 30.318 1.00 20.62 181 ILE A CA 1
ATOM 1402 C C . ILE A 1 189 ? 34.611 91.593 28.961 1.00 20.48 181 ILE A C 1
ATOM 1403 O O . ILE A 1 189 ? 35.404 91.507 27.999 1.00 18.39 181 ILE A O 1
ATOM 1408 N N . VAL A 1 190 ? 33.393 92.122 28.865 1.00 20.74 182 VAL A N 1
ATOM 1409 C CA . VAL A 1 190 ? 33.011 92.901 27.685 1.00 20.53 182 VAL A CA 1
ATOM 1410 C C . VAL A 1 190 ? 32.937 94.344 28.056 1.00 20.83 182 VAL A C 1
ATOM 1411 O O . VAL A 1 190 ? 32.338 94.720 29.070 1.00 19.97 182 VAL A O 1
ATOM 1415 N N . ASP A 1 191 ? 33.554 95.162 27.193 1.00 22.12 183 ASP A N 1
ATOM 1416 C CA . ASP A 1 191 ? 33.589 96.608 27.366 1.00 20.80 183 ASP A CA 1
ATOM 1417 C C . ASP A 1 191 ? 32.491 97.205 26.521 1.00 19.11 183 ASP A C 1
ATOM 1418 O O . ASP A 1 191 ? 32.444 97.028 25.324 1.00 17.29 183 ASP A O 1
ATOM 1423 N N . PHE A 1 192 ? 31.568 97.879 27.173 1.00 20.06 184 PHE A N 1
ATOM 1424 C CA . PHE A 1 192 ? 30.569 98.661 26.490 1.00 21.83 184 PHE A CA 1
ATOM 1425 C C . PHE A 1 192 ? 31.004 100.106 26.439 1.00 22.52 184 PHE A C 1
ATOM 1426 O O . PHE A 1 192 ? 31.558 100.637 27.403 1.00 21.59 184 PHE A O 1
ATOM 1434 N N . PHE A 1 193 ? 30.733 100.714 25.286 1.00 23.39 185 PHE A N 1
ATOM 1435 C CA . PHE A 1 193 ? 31.080 102.056 24.980 1.00 23.34 185 PHE A CA 1
ATOM 1436 C C . PHE A 1 193 ? 29.844 102.908 24.680 1.00 24.47 185 PHE A C 1
ATOM 1437 O O . PHE A 1 193 ? 28.913 102.493 23.981 1.00 22.52 185 PHE A O 1
ATOM 1445 N N . PHE A 1 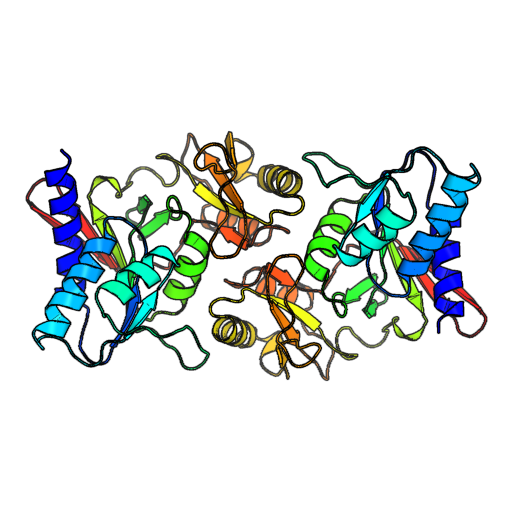194 ? 29.891 104.117 25.237 1.00 26.26 186 PHE A N 1
ATOM 1446 C CA . PHE A 1 194 ? 28.817 105.094 25.261 1.00 28.46 186 PHE A CA 1
ATOM 1447 C C . PHE A 1 194 ? 29.296 106.415 24.624 1.00 30.62 186 PHE A C 1
ATOM 1448 O O . PHE A 1 194 ? 30.364 106.943 24.986 1.00 31.63 186 PHE A O 1
ATOM 1456 N N . THR A 1 195 ? 28.521 106.962 23.690 1.00 32.28 187 THR A N 1
ATOM 1457 C CA . THR A 1 195 ? 28.832 108.287 23.177 1.00 33.57 187 THR A CA 1
ATOM 1458 C C . THR A 1 195 ? 28.128 109.390 23.985 1.00 33.58 187 THR A C 1
ATOM 1459 O O . THR A 1 195 ? 28.586 110.557 23.986 1.00 34.53 187 THR A O 1
ATOM 1463 N N . GLU A 1 196 ? 27.047 109.033 24.680 1.00 31.74 188 GLU A N 1
ATOM 1464 C CA . GLU A 1 196 ? 26.360 109.963 25.571 1.00 30.50 188 GLU A CA 1
ATOM 1465 C C . GLU A 1 196 ? 26.317 109.342 26.957 1.00 30.68 188 GLU A C 1
ATOM 1466 O O . GLU A 1 196 ? 26.466 108.118 27.079 1.00 30.29 188 GLU A O 1
ATOM 1468 N N . PRO A 1 197 ? 26.088 110.161 28.017 1.00 28.89 189 PRO A N 1
ATOM 1469 C CA . PRO A 1 197 ? 26.201 109.568 29.365 1.00 27.86 189 PRO A CA 1
ATOM 1470 C C . PRO A 1 197 ? 25.212 108.445 29.569 1.00 26.72 189 PRO A C 1
ATOM 1471 O O . PRO A 1 197 ? 24.198 108.361 28.890 1.00 26.11 189 PRO A O 1
ATOM 1475 N N . ILE A 1 198 ? 25.540 107.559 30.484 1.00 25.63 190 ILE A N 1
ATOM 1476 C CA . ILE A 1 198 ? 24.708 106.390 30.701 1.00 25.55 190 ILE A CA 1
ATOM 1477 C C . ILE A 1 198 ? 23.375 106.827 31.281 1.00 24.56 190 ILE A C 1
ATOM 1478 O O . ILE A 1 198 ? 23.328 107.534 32.264 1.00 21.45 190 ILE A O 1
ATOM 1483 N N . GLN A 1 199 ? 22.283 106.368 30.677 1.00 26.50 191 GLN A N 1
ATOM 1484 C CA . GLN A 1 199 ? 20.964 106.776 31.152 1.00 26.65 191 GLN A CA 1
ATOM 1485 C C . GLN A 1 199 ? 20.412 105.832 32.238 1.00 25.72 191 GLN A C 1
ATOM 1486 O O . GLN A 1 199 ? 20.734 104.625 32.300 1.00 25.04 191 GLN A O 1
ATOM 1492 N N . ASP A 1 200 ? 19.555 106.412 33.067 1.00 24.32 192 ASP A N 1
ATOM 1493 C CA . ASP A 1 200 ? 18.887 105.734 34.166 1.00 23.82 192 ASP A CA 1
ATOM 1494 C C . ASP A 1 200 ? 19.882 104.816 34.860 1.00 23.87 192 ASP A C 1
ATOM 1495 O O . ASP A 1 200 ? 19.704 103.594 34.879 1.00 21.57 192 ASP A O 1
ATOM 1500 N N . LEU A 1 201 ? 20.900 105.425 35.457 1.00 24.45 193 LEU A N 1
ATOM 1501 C CA . LEU A 1 201 ? 22.095 104.707 35.877 1.00 24.92 193 LEU A CA 1
ATOM 1502 C C . LEU A 1 201 ? 21.827 103.490 36.792 1.00 25.99 193 LEU A C 1
ATOM 1503 O O . LEU A 1 201 ? 22.392 102.408 36.627 1.00 25.01 193 LEU A O 1
ATOM 1508 N N . LEU A 1 202 ? 20.968 103.681 37.776 1.00 27.05 194 LEU A N 1
ATOM 1509 C CA . LEU A 1 202 ? 20.684 102.629 38.740 1.00 28.66 194 LEU A CA 1
ATOM 1510 C C . LEU A 1 202 ? 19.848 101.484 38.133 1.00 26.41 194 LEU A C 1
ATOM 1511 O O . LEU A 1 202 ? 20.056 100.298 38.455 1.00 24.21 194 LEU A O 1
ATOM 1516 N N . GLU A 1 203 ? 18.937 101.842 37.215 1.00 23.65 195 GLU A N 1
ATOM 1517 C CA . GLU A 1 203 ? 18.166 100.842 36.497 1.00 23.32 195 GLU A CA 1
ATOM 1518 C C . GLU A 1 203 ? 19.036 99.992 35.598 1.00 20.86 195 GLU A C 1
ATOM 1519 O O . GLU A 1 203 ? 18.840 98.801 35.505 1.00 19.01 195 GLU A O 1
ATOM 1525 N N . THR A 1 204 ? 19.984 100.637 34.926 1.00 21.26 196 THR A N 1
ATOM 1526 C CA . THR A 1 204 ? 20.988 99.964 34.088 1.00 20.00 196 THR A CA 1
ATOM 1527 C C . THR A 1 204 ? 21.778 98.930 34.893 1.00 18.01 196 THR A C 1
ATOM 1528 O O . THR A 1 204 ? 21.902 97.793 34.460 1.00 19.91 196 THR A O 1
ATOM 1532 N N . CYS A 1 205 ? 22.279 99.318 36.059 1.00 18.93 197 CYS A N 1
ATOM 1533 C CA . CYS A 1 205 ? 23.086 98.422 36.949 1.00 20.48 197 CYS A CA 1
ATOM 1534 C C . CYS A 1 205 ? 22.280 97.185 37.293 1.00 18.41 197 CYS A C 1
ATOM 1535 O O . CYS A 1 205 ? 22.710 96.072 37.165 1.00 19.34 197 CYS A O 1
ATOM 1538 N N . THR A 1 206 ? 21.048 97.440 37.672 1.00 20.26 198 THR A N 1
ATOM 1539 C CA . THR A 1 206 ? 20.096 96.413 38.049 1.00 20.56 198 THR A CA 1
ATOM 1540 C C . THR A 1 206 ? 19.827 95.495 36.883 1.00 19.58 198 THR A C 1
ATOM 1541 O O . THR A 1 206 ? 19.922 94.314 37.050 1.00 18.58 198 THR A O 1
ATOM 1545 N N . ARG A 1 207 ? 19.561 96.031 35.692 1.00 18.37 199 ARG A N 1
ATOM 1546 C CA . ARG A 1 207 ? 19.288 95.151 34.520 1.00 17.69 199 ARG A CA 1
ATOM 1547 C C . ARG A 1 207 ? 20.520 94.368 34.016 1.00 16.11 199 ARG A C 1
ATOM 1548 O O . ARG A 1 207 ? 20.415 93.236 33.488 1.00 17.66 199 ARG A O 1
ATOM 1556 N N . ILE A 1 208 ? 21.696 94.952 34.187 1.00 16.10 200 ILE A N 1
ATOM 1557 C CA . ILE A 1 208 ? 22.913 94.255 33.848 1.00 16.83 200 ILE A CA 1
ATOM 1558 C C . ILE A 1 208 ? 23.117 93.075 34.822 1.00 16.75 200 ILE A C 1
ATOM 1559 O O . ILE A 1 208 ? 23.399 91.946 34.444 1.00 18.45 200 ILE A O 1
ATOM 1564 N N . LYS A 1 209 ? 22.977 93.379 36.097 1.00 17.53 201 LYS A N 1
ATOM 1565 C CA . LYS A 1 209 ? 23.253 92.419 37.127 1.00 17.78 201 LYS A CA 1
ATOM 1566 C C . LYS A 1 209 ? 22.279 91.292 37.107 1.00 18.62 201 LYS A C 1
ATOM 1567 O O . LYS A 1 209 ? 22.671 90.198 37.471 1.00 20.52 201 LYS A O 1
ATOM 1573 N N . MET A 1 210 ? 21.028 91.574 36.744 1.00 18.91 202 MET A N 1
ATOM 1574 C CA . MET A 1 210 ? 19.967 90.552 36.623 1.00 19.50 202 MET A CA 1
ATOM 1575 C C . MET A 1 210 ? 20.170 89.643 35.418 1.00 18.99 202 MET A C 1
ATOM 1576 O O . MET A 1 210 ? 19.543 88.576 35.326 1.00 20.28 202 MET A O 1
ATOM 1581 N N . THR A 1 211 ? 21.083 90.001 34.528 1.00 18.01 203 THR A N 1
ATOM 1582 C CA . THR A 1 211 ? 21.299 89.191 33.296 1.00 18.08 203 THR A CA 1
ATOM 1583 C C . THR A 1 211 ? 21.965 87.824 33.552 1.00 17.75 203 THR A C 1
ATOM 1584 O O . THR A 1 211 ? 22.985 87.705 34.221 1.00 13.75 203 THR A O 1
ATOM 1588 N N . THR A 1 212 ? 21.380 86.771 32.981 1.00 18.83 204 THR A N 1
ATOM 1589 C CA . THR A 1 212 ? 21.999 85.459 33.051 1.00 17.85 204 THR A CA 1
ATOM 1590 C C . THR A 1 212 ? 23.321 85.469 32.333 1.00 17.53 204 THR A C 1
ATOM 1591 O O . THR A 1 212 ? 23.428 85.841 31.177 1.00 19.03 204 THR A O 1
ATOM 1595 N N . GLY A 1 213 ? 24.350 85.028 33.012 1.00 18.04 205 GLY A N 1
ATOM 1596 C CA . GLY A 1 213 ? 25.672 85.058 32.423 1.00 17.35 205 GLY A CA 1
ATOM 1597 C C . GLY A 1 213 ? 26.528 86.196 32.929 1.00 16.45 205 GLY A C 1
ATOM 1598 O O . GLY A 1 213 ? 27.721 86.142 32.762 1.00 17.61 205 GLY A O 1
ATOM 1599 N N . VAL A 1 214 ? 25.916 87.238 33.499 1.00 17.05 206 VAL A N 1
ATOM 1600 C CA . VAL A 1 214 ? 26.655 88.388 34.052 1.00 16.83 206 VAL A CA 1
ATOM 1601 C C . VAL A 1 214 ? 27.085 88.035 35.481 1.00 19.18 206 VAL A C 1
ATOM 1602 O O . VAL A 1 214 ? 26.285 87.559 36.278 1.00 18.90 206 VAL A O 1
ATOM 1606 N N . VAL A 1 215 ? 28.381 88.219 35.772 1.00 18.86 207 VAL A N 1
ATOM 1607 C CA . VAL A 1 215 ? 28.881 88.074 37.114 1.00 18.16 207 VAL A CA 1
ATOM 1608 C C . VAL A 1 215 ? 28.681 89.419 37.861 1.00 19.82 207 VAL A C 1
ATOM 1609 O O . VAL A 1 215 ? 27.970 89.481 38.870 1.00 18.77 207 VAL A O 1
ATOM 1613 N N . ASP A 1 216 ? 29.279 90.479 37.327 1.00 19.31 208 ASP A N 1
ATOM 1614 C CA . ASP A 1 216 ? 29.024 91.847 37.800 1.00 20.10 208 ASP A CA 1
ATOM 1615 C C . ASP A 1 216 ? 29.522 92.826 36.746 1.00 18.86 208 ASP A C 1
ATOM 1616 O O . ASP A 1 216 ? 30.031 92.421 35.670 1.00 17.72 208 ASP A O 1
ATOM 1621 N N . HIS A 1 217 ? 29.328 94.107 37.032 1.00 18.00 209 HIS A N 1
ATOM 1622 C CA . HIS A 1 217 ? 29.731 95.167 36.128 1.00 17.38 209 HIS A CA 1
ATOM 1623 C C . HIS A 1 217 ? 30.520 96.218 36.903 1.00 17.07 209 HIS A C 1
ATOM 1624 O O . HIS A 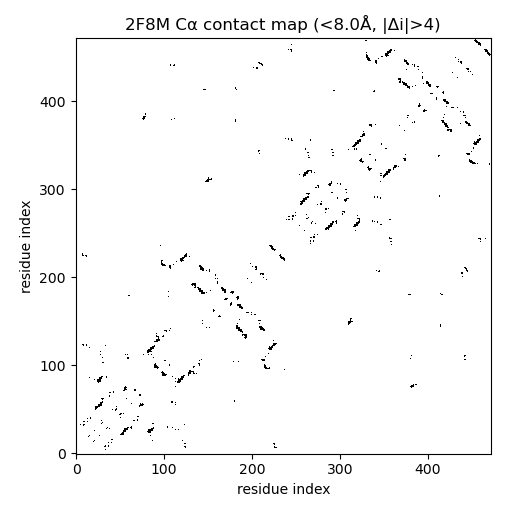1 217 ? 30.476 96.273 38.160 1.00 15.47 209 HIS A O 1
ATOM 1631 N N . GLY A 1 218 ? 31.167 97.094 36.142 1.00 17.19 210 GLY A N 1
ATOM 1632 C CA . GLY A 1 218 ? 32.040 98.118 36.678 1.00 17.10 210 GLY A CA 1
ATOM 1633 C C . GLY A 1 218 ? 31.419 99.425 37.159 1.00 18.16 210 GLY A C 1
ATOM 1634 O O . GLY A 1 218 ? 32.146 100.357 37.473 1.00 17.44 210 GLY A O 1
ATOM 1635 N N . ILE A 1 219 ? 30.095 99.491 37.272 1.00 19.59 211 ILE A N 1
ATOM 1636 C CA . ILE A 1 219 ? 29.413 100.695 37.771 1.00 19.70 211 ILE A CA 1
ATOM 1637 C C . ILE A 1 219 ? 29.147 100.564 39.277 1.00 19.92 211 ILE A C 1
ATOM 1638 O O . ILE A 1 219 ? 28.401 99.695 39.696 1.00 17.88 211 ILE A O 1
ATOM 1643 N N . PHE A 1 220 ? 29.790 101.419 40.082 1.00 19.54 212 PHE A N 1
ATOM 1644 C CA . PHE A 1 220 ? 29.592 101.429 41.514 1.00 19.98 212 PHE A CA 1
ATOM 1645 C C . PHE A 1 220 ? 28.705 102.645 41.907 1.00 22.17 212 PHE A C 1
ATOM 1646 O O . PHE A 1 220 ? 29.129 103.812 41.813 1.00 21.32 212 PHE A O 1
ATOM 1654 N N . VAL A 1 221 ? 27.472 102.361 42.343 1.00 23.56 213 VAL A N 1
ATOM 1655 C CA . VAL A 1 221 ? 26.497 103.398 42.672 1.00 25.24 213 VAL A CA 1
ATOM 1656 C C . VAL A 1 221 ? 26.220 103.410 44.188 1.00 26.65 213 VAL A C 1
ATOM 1657 O O . VAL A 1 221 ? 26.091 102.352 44.814 1.00 30.84 213 VAL A O 1
ATOM 1661 N N . ASN A 1 222 ? 26.222 104.602 44.780 1.00 26.00 214 ASN A N 1
ATOM 1662 C CA . ASN A 1 222 ? 26.014 104.792 46.225 1.00 25.75 214 ASN A CA 1
ATOM 1663 C C . ASN A 1 222 ? 26.903 103.932 47.120 1.00 25.94 214 ASN A C 1
ATOM 1664 O O . ASN A 1 222 ? 26.502 103.558 48.189 1.00 26.90 214 ASN A O 1
ATOM 1669 N N . MET A 1 223 ? 28.129 103.655 46.683 1.00 25.73 215 MET A N 1
ATOM 1670 C CA . MET A 1 223 ? 29.109 102.937 47.486 1.00 26.10 215 MET A CA 1
ATOM 1671 C C . MET A 1 223 ? 30.289 103.827 48.008 1.00 25.44 215 MET A C 1
ATOM 1672 O O . MET A 1 223 ? 30.964 103.496 48.990 1.00 27.14 215 MET A O 1
ATOM 1677 N N . THR A 1 224 ? 30.572 104.932 47.341 1.00 25.16 216 THR A N 1
ATOM 1678 C CA . THR A 1 224 ? 31.713 105.769 47.741 1.00 23.75 216 THR A CA 1
ATOM 1679 C C . THR A 1 224 ? 31.393 106.739 48.899 1.00 24.15 216 THR A C 1
ATOM 1680 O O . THR A 1 224 ? 30.505 107.571 48.792 1.00 23.78 216 THR A O 1
ATOM 1684 N N . ASN A 1 225 ? 32.162 106.627 49.981 1.00 23.94 217 ASN A N 1
ATOM 1685 C CA . ASN A 1 225 ? 32.055 107.478 51.157 1.00 24.44 217 ASN A CA 1
ATOM 1686 C C . ASN A 1 225 ? 32.911 108.723 51.039 1.00 25.02 217 ASN A C 1
ATOM 1687 O O . ASN A 1 225 ? 32.454 109.822 51.319 1.00 26.28 217 ASN A O 1
ATOM 1692 N N . VAL A 1 226 ? 34.144 108.549 50.597 1.00 26.02 218 VAL A N 1
ATOM 1693 C CA . VAL A 1 226 ? 35.099 109.658 50.433 1.00 26.72 218 VAL A CA 1
ATOM 1694 C C . VAL A 1 226 ? 35.819 109.575 49.092 1.00 25.02 218 VAL A C 1
ATOM 1695 O O . VAL A 1 226 ? 36.196 108.481 48.689 1.00 24.38 218 VAL A O 1
ATOM 1699 N N . ALA A 1 227 ? 36.061 110.713 48.430 1.00 23.97 219 ALA A N 1
ATOM 1700 C CA . ALA A 1 227 ? 37.012 110.752 47.298 1.00 22.74 219 ALA A CA 1
ATOM 1701 C C . ALA A 1 227 ? 38.054 111.836 47.490 1.00 23.75 219 ALA A C 1
ATOM 1702 O O . ALA A 1 227 ? 37.738 112.977 47.896 1.00 23.28 219 ALA A O 1
ATOM 1704 N N . LEU A 1 228 ? 39.302 111.461 47.229 1.00 22.52 220 LEU A N 1
ATOM 1705 C CA . LEU A 1 228 ? 40.391 112.414 47.160 1.00 23.50 220 LEU A CA 1
ATOM 1706 C C . LEU A 1 228 ? 40.871 112.478 45.736 1.00 22.45 220 LEU A C 1
ATOM 1707 O O . LEU A 1 228 ? 41.314 111.472 45.151 1.00 21.05 220 LEU A O 1
ATOM 1712 N N . ILE A 1 229 ? 40.724 113.673 45.177 1.00 21.92 221 ILE A N 1
ATOM 1713 C CA . ILE A 1 229 ? 41.161 113.990 43.841 1.00 23.68 221 ILE A CA 1
ATOM 1714 C C . ILE A 1 229 ? 42.365 114.962 43.850 1.00 24.11 221 ILE A C 1
ATOM 1715 O O . ILE A 1 229 ? 42.274 116.095 44.341 1.00 23.59 221 ILE A O 1
ATOM 1720 N N . SER A 1 230 ? 43.482 114.539 43.288 1.00 25.30 222 SER A N 1
ATOM 1721 C CA . SER A 1 230 ? 44.633 115.437 43.211 1.00 26.88 222 SER A CA 1
ATOM 1722 C C . SER A 1 230 ? 44.633 116.260 41.903 1.00 27.19 222 SER A C 1
ATOM 1723 O O . SER A 1 230 ? 44.589 115.703 40.799 1.00 25.63 222 SER A O 1
ATOM 1726 N N . LYS A 1 231 ? 44.706 117.587 42.063 1.00 28.46 223 LYS A N 1
ATOM 1727 C CA . LYS A 1 231 ? 44.630 118.513 40.936 1.00 29.52 223 LYS A CA 1
ATOM 1728 C C . LYS A 1 231 ? 46.040 118.919 40.541 1.00 30.80 223 LYS A C 1
ATOM 1729 O O . LYS A 1 231 ? 46.994 118.724 41.294 1.00 29.89 223 LYS A O 1
ATOM 1731 N N . HIS A 1 232 ? 46.192 119.436 39.336 1.00 33.43 224 HIS A N 1
ATOM 1732 C CA . HIS A 1 232 ? 47.510 119.743 38.788 1.00 35.58 224 HIS A CA 1
ATOM 1733 C C . HIS A 1 232 ? 48.260 120.802 39.605 1.00 39.10 224 HIS A C 1
ATOM 1734 O O . HIS A 1 232 ? 49.476 120.683 39.885 1.00 39.31 224 HIS A O 1
ATOM 1741 N N . ASP A 1 233 ? 47.503 121.817 39.996 1.00 41.80 225 ASP A N 1
ATOM 1742 C CA . ASP A 1 233 ? 47.991 122.937 40.788 1.00 44.37 225 ASP A CA 1
ATOM 1743 C C . ASP A 1 233 ? 48.474 122.638 42.217 1.00 44.75 225 ASP A C 1
ATOM 1744 O O . ASP A 1 233 ? 48.707 123.582 42.981 1.00 46.97 225 ASP A O 1
ATOM 1749 N N . GLY A 1 234 ? 48.578 121.373 42.608 1.00 44.27 226 GLY A N 1
ATOM 1750 C CA . GLY A 1 234 ? 49.031 121.023 43.970 1.00 43.46 226 GLY A CA 1
ATOM 1751 C C . GLY A 1 234 ? 47.921 120.604 44.942 1.00 43.13 226 GLY A C 1
ATOM 1752 O O . GLY A 1 234 ? 48.127 119.729 45.791 1.00 43.66 226 GLY A O 1
ATOM 1753 N N . THR A 1 235 ? 46.745 121.215 44.812 1.00 41.32 227 THR A N 1
ATOM 1754 C CA . THR A 1 235 ? 45.589 120.909 45.651 1.00 40.88 227 THR A CA 1
ATOM 1755 C C . THR A 1 235 ? 45.134 119.414 45.662 1.00 39.68 227 THR A C 1
ATOM 1756 O O . THR A 1 235 ? 45.347 118.664 44.712 1.00 37.87 227 THR A O 1
ATOM 1760 N N . VAL A 1 236 ? 44.530 118.994 46.770 1.00 38.88 228 VAL A N 1
ATOM 1761 C CA . VAL A 1 236 ? 43.733 117.763 46.795 1.00 37.92 228 VAL A CA 1
ATOM 1762 C C . VAL A 1 236 ? 42.304 118.084 47.254 1.00 37.16 228 VAL A C 1
ATOM 1763 O O . VAL A 1 236 ? 42.099 118.579 48.380 1.00 37.12 228 VAL A O 1
ATOM 1767 N N . LEU A 1 237 ? 41.334 117.834 46.368 1.00 36.41 229 LEU A N 1
ATOM 1768 C CA . LEU A 1 237 ? 39.910 117.955 46.684 1.00 36.34 229 LEU A CA 1
ATOM 1769 C C . LEU A 1 237 ? 39.455 116.737 47.475 1.00 37.25 229 LEU A C 1
ATOM 1770 O O . LEU A 1 237 ? 39.638 115.609 47.030 1.00 38.43 229 LEU A O 1
ATOM 1772 N N . THR A 1 238 ? 38.875 116.961 48.652 1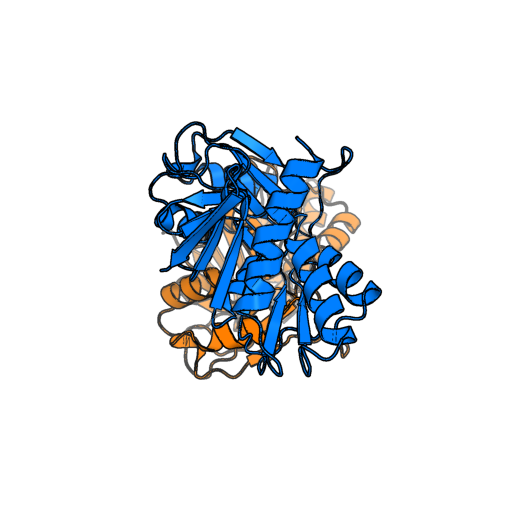.00 38.20 230 THR A N 1
ATOM 1773 C CA . THR A 1 238 ? 38.186 115.910 49.409 1.00 37.49 230 THR A CA 1
ATOM 1774 C C . THR A 1 238 ? 36.675 115.972 49.195 1.00 37.20 230 THR A C 1
ATOM 1775 O O . THR A 1 238 ? 36.054 116.982 49.475 1.00 38.64 230 THR A O 1
ATOM 1779 N N . LEU A 1 239 ? 36.069 114.895 48.713 1.00 36.79 231 LEU A N 1
ATOM 1780 C CA . LEU A 1 239 ? 34.614 114.837 48.577 1.00 36.44 231 LEU A CA 1
ATOM 1781 C C . LEU A 1 239 ? 34.005 113.782 49.499 1.00 36.01 231 LEU A C 1
ATOM 1782 O O . LEU A 1 239 ? 34.497 112.669 49.562 1.00 34.52 231 LEU A O 1
ATOM 1787 N N . ASN A 1 240 ? 32.930 114.127 50.201 1.00 38.25 232 ASN A N 1
ATOM 1788 C CA . ASN A 1 240 ? 32.240 113.190 51.114 1.00 39.40 232 ASN A CA 1
ATOM 1789 C C . ASN A 1 240 ? 30.803 112.893 50.686 1.00 39.65 232 ASN A C 1
ATOM 1790 O O . ASN A 1 240 ? 30.152 113.752 50.098 1.00 40.53 232 ASN A O 1
ATOM 1795 N N . LYS A 1 241 ? 30.317 111.680 50.963 1.00 39.93 233 LYS A N 1
ATOM 1796 C CA . LYS A 1 241 ? 28.910 111.372 50.805 1.00 41.38 233 LYS A CA 1
ATOM 1797 C C . LYS A 1 241 ? 28.158 112.509 51.521 1.00 42.70 233 LYS A C 1
ATOM 1798 O O . LYS A 1 241 ? 27.068 112.327 52.088 1.00 44.63 233 LYS A O 1
ATOM 1799 N N . MET B 1 9 ? 14.476 53.147 39.798 1.00 58.76 1 MET B N 1
ATOM 1800 C CA . MET B 1 9 ? 14.174 54.416 39.029 1.00 58.57 1 MET B CA 1
ATOM 1801 C C . MET B 1 9 ? 14.700 54.447 37.582 1.00 56.99 1 MET B C 1
ATOM 1802 O O . MET B 1 9 ? 14.184 55.201 36.771 1.00 56.47 1 MET B O 1
ATOM 1807 N N . ASP B 1 10 ? 15.719 53.649 37.266 1.00 55.67 2 ASP B N 1
ATOM 1808 C CA . ASP B 1 10 ? 16.417 53.757 35.971 1.00 54.47 2 ASP B CA 1
ATOM 1809 C C . ASP B 1 10 ? 15.538 53.472 34.734 1.00 53.04 2 ASP B C 1
ATOM 1810 O O . ASP B 1 10 ? 15.669 54.144 33.708 1.00 52.73 2 ASP B O 1
ATOM 1815 N N . SER B 1 11 ? 14.661 52.476 34.807 1.00 50.83 3 SER B N 1
ATOM 1816 C CA . SER B 1 11 ? 13.830 52.185 33.658 1.00 49.28 3 SER B CA 1
ATOM 1817 C C . SER B 1 11 ? 12.741 53.270 33.561 1.00 47.95 3 SER B C 1
ATOM 1818 O O . SER B 1 11 ? 12.285 53.601 32.473 1.00 47.88 3 SER B O 1
ATOM 1821 N N . LEU B 1 12 ? 12.343 53.837 34.695 1.00 46.03 4 LEU B N 1
ATOM 1822 C CA . LEU B 1 12 ? 11.497 55.036 34.686 1.00 44.85 4 LEU B CA 1
ATOM 1823 C C . LEU B 1 12 ? 12.186 56.260 34.035 1.00 42.68 4 LEU B C 1
ATOM 1824 O O . LEU B 1 12 ? 11.536 57.051 33.358 1.00 41.84 4 LEU B O 1
ATOM 1829 N N . LYS B 1 13 ? 13.494 56.404 34.246 1.00 40.37 5 LYS B N 1
ATOM 1830 C CA . LYS B 1 13 ? 14.296 57.450 33.576 1.00 38.29 5 LYS B CA 1
ATOM 1831 C C . LYS B 1 13 ? 14.393 57.192 32.076 1.00 36.76 5 LYS B C 1
ATOM 1832 O O . LYS B 1 13 ? 14.329 58.124 31.254 1.00 36.48 5 LYS B O 1
ATOM 1838 N N . LYS B 1 14 ? 14.534 55.921 31.724 1.00 35.61 6 LYS B N 1
ATOM 1839 C CA . LYS B 1 14 ? 14.678 55.510 30.329 1.00 35.22 6 LYS B CA 1
ATOM 1840 C C . LYS B 1 14 ? 13.419 55.880 29.540 1.00 34.57 6 LYS B C 1
ATOM 1841 O O . LYS B 1 14 ? 13.487 56.507 28.483 1.00 33.74 6 LYS B O 1
ATOM 1847 N N . ILE B 1 15 ? 12.273 55.570 30.119 1.00 33.50 7 ILE B N 1
ATOM 1848 C CA . ILE B 1 15 ? 11.025 55.759 29.453 1.00 33.33 7 ILE B CA 1
ATOM 1849 C C . ILE B 1 15 ? 10.749 57.247 29.214 1.00 31.68 7 ILE B C 1
ATOM 1850 O O . ILE B 1 15 ? 10.329 57.591 28.101 1.00 30.69 7 ILE B O 1
ATOM 1855 N N . VAL B 1 16 ? 10.957 58.135 30.208 1.00 30.68 8 VAL B N 1
ATOM 1856 C CA . VAL B 1 16 ? 10.672 59.564 29.938 1.00 29.90 8 VAL B CA 1
ATOM 1857 C C . VAL B 1 16 ? 11.691 60.182 28.980 1.00 29.34 8 VAL B C 1
ATOM 1858 O O . VAL B 1 16 ? 11.382 61.157 28.267 1.00 27.37 8 VAL B O 1
ATOM 1862 N N . ALA B 1 17 ? 12.907 59.645 29.014 1.00 28.53 9 ALA B N 1
ATOM 1863 C CA . ALA B 1 17 ? 13.971 60.151 28.200 1.00 27.53 9 ALA B CA 1
ATOM 1864 C C . ALA B 1 17 ? 13.649 59.779 26.743 1.00 28.96 9 ALA B C 1
ATOM 1865 O O . ALA B 1 17 ? 13.647 60.640 25.861 1.00 28.59 9 ALA B O 1
ATOM 1867 N N . TYR B 1 18 ? 13.288 58.523 26.507 1.00 29.37 10 TYR B N 1
ATOM 1868 C CA . TYR B 1 18 ? 12.920 58.091 25.154 1.00 29.31 10 TYR B CA 1
ATOM 1869 C C . TYR B 1 18 ? 11.675 58.801 24.717 1.00 28.89 10 TYR B C 1
ATOM 1870 O O . TYR B 1 18 ? 11.632 59.342 23.628 1.00 30.22 10 TYR B O 1
ATOM 1879 N N . LYS B 1 19 ? 10.642 58.847 25.546 1.00 29.93 11 LYS B N 1
ATOM 1880 C CA . LYS B 1 19 ? 9.444 59.588 25.126 1.00 30.47 11 LYS B CA 1
ATOM 1881 C C . LYS B 1 19 ? 9.789 61.018 24.670 1.00 29.80 11 LYS B C 1
ATOM 1882 O O . LYS B 1 19 ? 9.277 61.490 23.672 1.00 27.84 11 LYS B O 1
ATOM 1888 N N . ALA B 1 20 ? 10.636 61.702 25.433 1.00 30.05 12 ALA B N 1
ATOM 1889 C CA . ALA B 1 20 ? 10.932 63.112 25.193 1.00 31.28 12 ALA B CA 1
ATOM 1890 C C . ALA B 1 20 ? 11.562 63.329 23.811 1.00 30.75 12 ALA B C 1
ATOM 1891 O O . ALA B 1 20 ? 11.189 64.231 23.057 1.00 31.41 12 ALA B O 1
ATOM 1893 N N . VAL B 1 21 ? 12.559 62.506 23.524 1.00 30.77 13 VAL B N 1
ATOM 1894 C CA . VAL B 1 21 ? 13.254 62.548 22.258 1.00 30.70 13 VAL B CA 1
ATOM 1895 C C . VAL B 1 21 ? 12.287 62.186 21.095 1.00 32.34 13 VAL B C 1
ATOM 1896 O O . VAL B 1 21 ? 12.024 63.006 20.170 1.00 31.26 13 VAL B O 1
ATOM 1900 N N . ASP B 1 22 ? 11.692 60.991 21.187 1.00 32.71 14 ASP B N 1
ATOM 1901 C CA . ASP B 1 22 ? 10.777 60.552 20.154 1.00 33.86 14 ASP B CA 1
ATOM 1902 C C . ASP B 1 22 ? 9.652 61.561 19.855 1.00 33.47 14 ASP B C 1
ATOM 1903 O O . ASP B 1 22 ? 9.252 61.674 18.717 1.00 34.26 14 ASP B O 1
ATOM 1908 N N . GLU B 1 23 ? 9.119 62.271 20.839 1.00 34.01 15 GLU B N 1
ATOM 1909 C CA . GLU B 1 23 ? 7.894 63.055 20.595 1.00 35.69 15 GLU B CA 1
ATOM 1910 C C . GLU B 1 23 ? 8.093 64.546 20.294 1.00 35.24 15 GLU B C 1
ATOM 1911 O O . GLU B 1 23 ? 7.169 65.204 19.804 1.00 36.11 15 GLU B O 1
ATOM 1917 N N . TYR B 1 24 ? 9.264 65.100 20.611 1.00 35.02 16 TYR B N 1
ATOM 1918 C CA . TYR B 1 24 ? 9.509 66.549 20.380 1.00 34.46 16 TYR B CA 1
ATOM 1919 C C . TYR B 1 24 ? 10.735 66.845 19.495 1.00 34.60 16 TYR B C 1
ATOM 1920 O O . TYR B 1 24 ? 10.760 67.866 18.779 1.00 36.16 16 TYR B O 1
ATOM 1929 N N . VAL B 1 25 ? 11.715 65.941 19.517 1.00 34.66 17 VAL B N 1
ATOM 1930 C CA . VAL B 1 25 ? 12.984 66.115 18.830 1.00 34.87 17 VAL B CA 1
ATOM 1931 C C . VAL B 1 25 ? 12.818 65.811 17.348 1.00 36.68 17 VAL B C 1
ATOM 1932 O O . VAL B 1 25 ? 12.544 64.663 16.952 1.00 36.89 17 VAL B O 1
ATOM 1936 N N . GLN B 1 26 ? 12.989 66.848 16.527 1.00 37.35 18 GLN B N 1
ATOM 1937 C CA . GLN B 1 26 ? 12.890 66.715 15.076 1.00 37.61 18 GLN B CA 1
ATOM 1938 C C . GLN B 1 26 ? 14.221 66.965 14.395 1.00 37.17 18 GLN B C 1
ATOM 1939 O O . GLN B 1 26 ? 15.143 67.575 14.963 1.00 37.47 18 GLN B O 1
ATOM 1945 N N . SER B 1 27 ? 14.308 66.482 13.159 1.00 36.22 19 SER B N 1
ATOM 1946 C CA . SER B 1 27 ? 15.417 66.810 12.276 1.00 34.66 19 SER B CA 1
ATOM 1947 C C . SER B 1 27 ? 15.513 68.325 12.091 1.00 32.15 19 SER B C 1
ATOM 1948 O O . SER B 1 27 ? 14.525 69.067 12.206 1.00 31.35 19 SER B O 1
ATOM 1951 N N . ASN B 1 28 ? 16.726 68.777 11.826 1.00 32.70 20 ASN B N 1
ATOM 1952 C CA . ASN B 1 28 ? 17.011 70.215 11.564 1.00 32.19 20 ASN B CA 1
ATOM 1953 C C . ASN B 1 28 ? 16.971 71.072 12.814 1.00 31.66 20 ASN B C 1
ATOM 1954 O O . ASN B 1 28 ? 17.033 72.313 12.734 1.00 31.54 20 ASN B O 1
ATOM 1959 N N . MET B 1 29 ? 16.878 70.424 13.977 1.00 32.03 21 MET B N 1
ATOM 1960 C CA . MET B 1 29 ? 16.826 71.188 15.239 1.00 32.16 21 MET B CA 1
ATOM 1961 C C . MET B 1 29 ? 18.203 71.430 15.841 1.00 30.36 21 MET B C 1
ATOM 1962 O O . MET B 1 29 ? 19.130 70.642 15.686 1.00 28.25 21 MET B O 1
ATOM 1967 N N . THR B 1 30 ? 18.331 72.590 16.460 1.00 29.61 22 THR B N 1
ATOM 1968 C CA . THR B 1 30 ? 19.372 72.816 17.460 1.00 29.72 22 THR B CA 1
ATOM 1969 C C . THR B 1 30 ? 18.814 72.397 18.820 1.00 26.84 22 THR B C 1
ATOM 1970 O O . THR B 1 30 ? 17.803 72.975 19.262 1.00 24.65 22 THR B O 1
ATOM 1974 N N . ILE B 1 31 ? 19.497 71.448 19.473 1.00 25.93 23 ILE B N 1
ATOM 1975 C CA . ILE B 1 31 ? 19.030 70.837 20.765 1.00 26.46 23 ILE B CA 1
ATOM 1976 C C . ILE B 1 31 ? 19.890 71.123 22.011 1.00 23.75 23 ILE B C 1
ATOM 1977 O O . ILE B 1 31 ? 21.011 70.740 22.083 1.00 24.60 23 ILE B O 1
ATOM 1982 N N . GLY B 1 32 ? 19.321 71.780 23.001 1.00 23.98 24 GLY B N 1
ATOM 1983 C CA . GLY B 1 32 ? 19.973 71.909 24.308 1.00 23.39 24 GLY B CA 1
ATOM 1984 C C . GLY B 1 32 ? 19.967 70.590 25.077 1.00 23.44 24 GLY B C 1
ATOM 1985 O O . GLY B 1 32 ? 18.924 70.041 25.384 1.00 23.06 24 GLY B O 1
ATOM 1986 N N . LEU B 1 33 ? 21.154 70.107 25.411 1.00 24.80 25 LEU B N 1
ATOM 1987 C CA . LEU B 1 33 ? 21.349 68.889 26.175 1.00 25.95 25 LEU B CA 1
ATOM 1988 C C . LEU B 1 33 ? 21.601 69.172 27.646 1.00 25.87 25 LEU B C 1
ATOM 1989 O O . LEU B 1 33 ? 22.599 69.770 28.001 1.00 26.93 25 LEU B O 1
ATOM 1994 N N . GLY B 1 34 ? 20.699 68.706 28.505 1.00 27.19 26 GLY B N 1
ATOM 1995 C CA . GLY B 1 34 ? 20.917 68.751 29.971 1.00 26.27 26 GLY B CA 1
ATOM 1996 C C . GLY B 1 34 ? 22.029 67.901 30.561 1.00 25.17 26 GLY B C 1
ATOM 1997 O O . GLY B 1 34 ? 22.954 67.458 29.911 1.00 23.05 26 GLY B O 1
ATOM 1998 N N . THR B 1 35 ? 21.928 67.689 31.847 1.00 27.24 27 THR B N 1
ATOM 1999 C CA . THR B 1 35 ? 22.983 67.058 32.593 1.00 28.20 27 THR B CA 1
ATOM 2000 C C . THR B 1 35 ? 22.350 66.025 33.543 1.00 29.29 27 THR B C 1
ATOM 2001 O O . THR B 1 35 ? 21.229 66.223 34.018 1.00 31.19 27 THR B O 1
ATOM 2005 N N . GLY B 1 36 ? 23.038 64.929 33.805 1.00 28.15 28 GLY B N 1
ATOM 2006 C CA . GLY B 1 36 ? 22.586 64.046 34.860 1.00 29.91 28 GLY B CA 1
ATOM 2007 C C . GLY B 1 36 ? 22.106 62.694 34.382 1.00 30.11 28 GLY B C 1
ATOM 2008 O O . GLY B 1 36 ? 22.331 62.301 33.226 1.00 30.31 28 GLY B O 1
ATOM 2009 N N . SER B 1 37 ? 21.466 61.956 35.285 1.00 30.62 29 SER B N 1
ATOM 2010 C CA . SER B 1 37 ? 21.308 60.514 35.075 1.00 30.57 29 SER B CA 1
ATOM 2011 C C . SER B 1 37 ? 20.052 60.202 34.264 1.00 29.44 29 SER B C 1
ATOM 2012 O O . SER B 1 37 ? 19.963 59.184 33.623 1.00 30.59 29 SER B O 1
ATOM 2015 N N . THR B 1 38 ? 19.069 61.063 34.308 1.00 29.47 30 THR B N 1
ATOM 2016 C CA . THR B 1 38 ? 17.941 60.888 33.432 1.00 30.45 30 THR B CA 1
ATOM 2017 C C . THR B 1 38 ? 18.344 61.277 31.985 1.00 30.78 30 THR B C 1
ATOM 2018 O O . THR B 1 38 ? 17.934 60.615 31.006 1.00 29.19 30 THR B O 1
ATOM 2022 N N . VAL B 1 39 ? 19.137 62.355 31.856 1.00 30.89 31 VAL B N 1
ATOM 2023 C CA . VAL B 1 39 ? 19.467 62.937 30.536 1.00 29.56 31 VAL B CA 1
ATOM 2024 C C . VAL B 1 39 ? 20.458 62.029 29.804 1.00 29.53 31 VAL B C 1
ATOM 2025 O O . VAL B 1 39 ? 20.591 62.099 28.605 1.00 28.57 31 VAL B O 1
ATOM 2029 N N . PHE B 1 40 ? 21.114 61.144 30.543 1.00 30.27 32 PHE B N 1
ATOM 2030 C CA . PHE B 1 40 ? 21.956 60.096 29.960 1.00 30.60 32 PHE B CA 1
ATOM 2031 C C . PHE B 1 40 ? 21.231 59.276 28.878 1.00 30.15 32 PHE B C 1
ATOM 2032 O O . PHE B 1 40 ? 21.842 58.861 27.882 1.00 30.00 32 PHE B O 1
ATOM 2040 N N . TYR B 1 41 ? 19.937 59.033 29.067 1.00 29.43 33 TYR B N 1
ATOM 2041 C CA . TYR B 1 41 ? 19.154 58.301 28.082 1.00 29.96 33 TYR B CA 1
ATOM 2042 C C . TYR B 1 41 ? 18.609 59.161 26.933 1.00 29.79 33 TYR B C 1
ATOM 2043 O O . TYR B 1 41 ? 18.249 58.628 25.901 1.00 31.13 33 TYR B O 1
ATOM 2052 N N . VAL B 1 42 ? 18.488 60.470 27.126 1.00 29.05 34 VAL B N 1
ATOM 2053 C CA . VAL B 1 42 ? 18.275 61.397 26.014 1.00 28.71 34 VAL B CA 1
ATOM 2054 C C . VAL B 1 42 ? 19.424 61.304 25.029 1.00 28.33 34 VAL B C 1
ATOM 2055 O O . VAL B 1 42 ? 19.229 61.267 23.813 1.00 26.12 34 VAL B O 1
ATOM 2059 N N . LEU B 1 43 ? 20.621 61.262 25.588 1.00 29.90 35 LEU B N 1
ATOM 2060 C CA . LEU B 1 43 ? 21.825 61.181 24.824 1.00 32.46 35 LEU B CA 1
ATOM 2061 C C . LEU B 1 43 ? 21.775 59.886 24.009 1.00 34.57 35 LEU B C 1
ATOM 2062 O O . LEU B 1 43 ? 21.791 59.905 22.754 1.00 34.42 35 LEU B O 1
ATOM 2067 N N . GLU B 1 44 ? 21.738 58.783 24.761 1.00 36.51 36 GLU B N 1
ATOM 2068 C CA . GLU B 1 44 ? 21.608 57.439 24.250 1.00 37.86 36 GLU B CA 1
ATOM 2069 C C . GLU B 1 44 ? 20.635 57.415 23.093 1.00 38.58 36 GLU B C 1
ATOM 2070 O O . GLU B 1 44 ? 20.969 56.947 22.009 1.00 40.94 36 GLU B O 1
ATOM 2076 N N . ARG B 1 45 ? 19.447 57.964 23.305 1.00 38.96 37 ARG B N 1
ATOM 2077 C CA . ARG B 1 45 ? 18.399 57.903 22.314 1.00 39.09 37 ARG B CA 1
ATOM 2078 C C . ARG B 1 45 ? 18.637 58.799 21.096 1.00 39.81 37 ARG B C 1
ATOM 2079 O O . ARG B 1 45 ? 18.223 58.468 19.974 1.00 38.72 37 ARG B O 1
ATOM 2087 N N . ILE B 1 46 ? 19.283 59.947 21.291 1.00 40.45 38 ILE B N 1
ATOM 2088 C CA . ILE B 1 46 ? 19.550 60.827 20.157 1.00 40.40 38 ILE B CA 1
ATOM 2089 C C . ILE B 1 46 ? 20.638 60.181 19.281 1.00 41.21 38 ILE B C 1
ATOM 2090 O O . ILE B 1 46 ? 20.577 60.217 18.044 1.00 40.75 38 ILE B O 1
ATOM 2095 N N . ASP B 1 47 ? 21.601 59.550 19.930 1.00 41.53 39 ASP B N 1
ATOM 2096 C CA . ASP B 1 47 ? 22.595 58.813 19.220 1.00 42.56 39 ASP B CA 1
ATOM 2097 C C . ASP B 1 47 ? 21.863 57.842 18.295 1.00 42.39 39 ASP B C 1
ATOM 2098 O O . ASP B 1 47 ? 21.999 57.919 17.073 1.00 42.49 39 ASP B O 1
ATOM 2103 N N . ASN B 1 48 ? 21.055 56.964 18.893 1.00 42.85 40 ASN B N 1
ATOM 2104 C CA . ASN B 1 48 ? 20.345 55.914 18.161 1.00 42.92 40 ASN B CA 1
ATOM 2105 C C . ASN B 1 48 ? 19.723 56.423 16.862 1.00 42.58 40 ASN B C 1
ATOM 2106 O O . ASN B 1 48 ? 19.927 55.824 15.805 1.00 43.73 40 ASN B O 1
ATOM 2108 N N . LEU B 1 49 ? 19.004 57.543 16.943 1.00 41.46 41 LEU B N 1
ATOM 2109 C CA . LEU B 1 49 ? 18.185 58.074 15.831 1.00 40.69 41 LEU B CA 1
ATOM 2110 C C . LEU B 1 49 ? 18.957 58.797 14.694 1.00 41.31 41 LEU B C 1
ATOM 2111 O O . LEU B 1 49 ? 18.556 58.774 13.507 1.00 40.15 41 LEU B O 1
ATOM 2116 N N . LEU B 1 50 ? 20.029 59.481 15.063 1.00 41.65 42 LEU B N 1
ATOM 2117 C CA . LEU B 1 50 ? 20.929 60.038 14.072 1.00 43.35 42 LEU B CA 1
ATOM 2118 C C . LEU B 1 50 ? 21.600 58.910 13.313 1.00 44.14 42 LEU B C 1
ATOM 2119 O O . LEU B 1 50 ? 21.734 58.970 12.085 1.00 44.36 42 LEU B O 1
ATOM 2124 N N . LYS B 1 51 ? 22.024 57.897 14.071 1.00 44.69 43 LYS B N 1
ATOM 2125 C CA . LYS B 1 51 ? 22.739 56.748 13.549 1.00 45.05 43 LYS B CA 1
ATOM 2126 C C . LYS B 1 51 ? 21.809 55.906 12.669 1.00 44.99 43 LYS B C 1
ATOM 2127 O O . LYS B 1 51 ? 22.200 55.425 11.614 1.00 44.85 43 LYS B O 1
ATOM 2133 N N . SER B 1 52 ? 20.562 55.752 13.088 1.00 44.99 44 SER B N 1
ATOM 2134 C CA . SER B 1 52 ? 19.600 54.989 12.301 1.00 45.21 44 SER B CA 1
ATOM 2135 C C . SER B 1 52 ? 19.246 55.724 11.024 1.00 44.85 44 SER B C 1
ATOM 2136 O O . SER B 1 52 ? 18.964 55.098 10.002 1.00 45.56 44 SER B O 1
ATOM 2139 N N . GLY B 1 53 ? 19.252 57.052 11.084 1.00 43.76 45 GLY B N 1
ATOM 2140 C CA . GLY B 1 53 ? 18.755 57.875 10.002 1.00 42.74 45 GLY B CA 1
ATOM 2141 C C . GLY B 1 53 ? 17.374 58.428 10.311 1.00 43.37 45 GLY B C 1
ATOM 2142 O O . GLY B 1 53 ? 16.907 59.328 9.593 1.00 43.27 45 GLY B O 1
ATOM 2143 N N . LYS B 1 54 ? 16.723 57.899 11.367 1.00 42.59 46 LYS B N 1
ATOM 2144 C CA . LYS B 1 54 ? 15.395 58.363 11.794 1.00 42.66 46 LYS B CA 1
ATOM 2145 C C . LYS B 1 54 ? 15.405 59.879 12.085 1.00 42.74 46 LYS B C 1
ATOM 2146 O O . LYS B 1 54 ? 14.420 60.604 11.842 1.00 41.94 46 LYS B O 1
ATOM 2147 N N . LEU B 1 55 ? 16.535 60.343 12.615 1.00 42.21 47 LEU B N 1
ATOM 2148 C CA . LEU B 1 55 ? 16.783 61.774 12.835 1.00 42.03 47 LEU B CA 1
ATOM 2149 C C . LEU B 1 55 ? 17.933 62.248 11.995 1.00 40.28 47 LEU B C 1
ATOM 2150 O O . LEU B 1 55 ? 18.948 61.556 11.879 1.00 40.16 47 LEU B O 1
ATOM 2155 N N . LYS B 1 56 ? 17.836 63.459 11.486 1.00 38.65 48 LYS B N 1
ATOM 2156 C CA . LYS B 1 56 ? 19.048 64.057 10.975 1.00 38.76 48 LYS B CA 1
ATOM 2157 C C . LYS B 1 56 ? 19.102 65.607 11.045 1.00 36.75 48 LYS B C 1
ATOM 2158 O O . LYS B 1 56 ? 18.093 66.329 11.294 1.00 31.33 48 LYS B O 1
ATOM 2164 N N . ASP B 1 57 ? 20.344 66.075 10.852 1.00 36.52 49 ASP B N 1
ATOM 2165 C CA . ASP B 1 57 ? 20.689 67.504 10.804 1.00 36.13 49 ASP B CA 1
ATOM 2166 C C . ASP B 1 57 ? 20.254 68.194 12.094 1.00 34.97 49 ASP B C 1
ATOM 2167 O O . ASP B 1 57 ? 19.781 69.335 12.117 1.00 34.41 49 ASP B O 1
ATOM 2172 N N . VAL B 1 58 ? 20.436 67.444 13.176 1.00 33.74 50 VAL B N 1
ATOM 2173 C CA . VAL B 1 58 ? 20.195 67.930 14.509 1.00 33.19 50 VAL B CA 1
ATOM 2174 C C . VAL B 1 58 ? 21.573 68.202 15.127 1.00 32.52 50 VAL B C 1
ATOM 2175 O O . VAL B 1 58 ? 22.491 67.351 15.085 1.00 33.66 50 VAL B O 1
ATOM 2179 N N . VAL B 1 59 ? 21.733 69.393 15.684 1.00 31.68 51 VAL B N 1
ATOM 2180 C CA . VAL B 1 59 ? 22.969 69.707 16.392 1.00 30.23 51 VAL B CA 1
ATOM 2181 C C . VAL B 1 59 ? 22.650 70.116 17.848 1.00 29.47 51 VAL B C 1
ATOM 2182 O O . VAL B 1 59 ? 21.572 70.657 18.153 1.00 28.42 51 VAL B O 1
ATOM 2186 N N . CYS B 1 60 ? 23.604 69.836 18.726 1.00 29.23 52 CYS B N 1
ATOM 2187 C CA . CYS B 1 60 ? 23.424 69.968 20.178 1.00 30.76 52 CYS B CA 1
ATOM 2188 C C . CYS B 1 60 ? 24.367 70.949 20.902 1.00 29.64 52 CYS B C 1
ATOM 2189 O O . CYS B 1 60 ? 25.535 71.129 20.517 1.00 30.64 52 CYS B O 1
ATOM 2192 N N . ILE B 1 61 ? 23.863 71.529 21.992 1.00 28.46 53 ILE B N 1
ATOM 2193 C CA . ILE B 1 61 ? 24.661 72.352 22.876 1.00 27.28 53 ILE B CA 1
ATOM 2194 C C . ILE B 1 61 ? 24.600 71.776 24.300 1.00 26.38 53 ILE B C 1
ATOM 2195 O O . ILE B 1 61 ? 23.544 71.650 24.862 1.00 24.14 53 ILE B O 1
ATOM 2200 N N . PRO B 1 62 ? 25.744 71.442 24.892 1.00 26.70 54 PRO B N 1
ATOM 2201 C CA . PRO B 1 62 ? 25.765 70.814 26.206 1.00 28.13 54 PRO B CA 1
ATOM 2202 C C . PRO B 1 62 ? 25.758 71.821 27.335 1.00 28.71 54 PRO B C 1
ATOM 2203 O O . PRO B 1 62 ? 26.450 72.840 27.241 1.00 30.33 54 PRO B O 1
ATOM 2207 N N . THR B 1 63 ? 25.024 71.505 28.400 1.00 28.45 55 THR B N 1
ATOM 2208 C CA . THR B 1 63 ? 24.954 72.343 29.611 1.00 27.79 55 THR B CA 1
ATOM 2209 C C . THR B 1 63 ? 25.987 71.997 30.689 1.00 27.60 55 THR B C 1
ATOM 2210 O O . THR B 1 63 ? 26.009 72.606 31.763 1.00 27.22 55 THR B O 1
ATOM 2214 N N . SER B 1 64 ? 26.832 71.006 30.419 1.00 28.07 56 SER B N 1
ATOM 2215 C CA . SER B 1 64 ? 27.991 70.767 31.255 1.00 28.78 56 SER B CA 1
ATOM 2216 C C . SER B 1 64 ? 29.124 70.153 30.469 1.00 29.14 56 SER B C 1
ATOM 2217 O O . SER B 1 64 ? 28.953 69.587 29.385 1.00 28.34 56 SER B O 1
ATOM 2220 N N . ILE B 1 65 ? 30.302 70.253 31.040 1.00 31.12 57 ILE B N 1
ATOM 2221 C CA . ILE B 1 65 ? 31.436 69.575 30.466 1.00 33.71 57 ILE B CA 1
ATOM 2222 C C . ILE B 1 65 ? 31.171 68.062 30.479 1.00 35.05 57 ILE B C 1
ATOM 2223 O O . ILE B 1 65 ? 31.502 67.377 29.524 1.00 36.56 57 ILE B O 1
ATOM 2228 N N . ASP B 1 66 ? 30.575 67.562 31.558 1.00 36.07 58 ASP B N 1
ATOM 2229 C CA . ASP B 1 66 ? 30.161 66.144 31.665 1.00 37.15 58 ASP B CA 1
ATOM 2230 C C . ASP B 1 66 ? 29.278 65.660 30.480 1.00 36.08 58 ASP B C 1
ATOM 2231 O O . ASP B 1 66 ? 29.563 64.642 29.819 1.00 36.53 58 ASP B O 1
ATOM 2236 N N . THR B 1 67 ? 28.194 66.386 30.228 1.00 34.02 59 THR B N 1
ATOM 2237 C CA . THR B 1 67 ? 27.360 66.148 29.055 1.00 33.36 59 THR B CA 1
ATOM 2238 C C . THR B 1 67 ? 28.101 66.302 27.696 1.00 33.87 59 THR B C 1
ATOM 2239 O O . THR B 1 67 ? 27.806 65.597 26.733 1.00 30.24 59 THR B O 1
ATOM 2243 N N . GLU B 1 68 ? 29.026 67.256 27.616 1.00 34.99 60 GLU B N 1
ATOM 2244 C CA . GLU B 1 68 ? 29.799 67.466 26.392 1.00 35.90 60 GLU B CA 1
ATOM 2245 C C . GLU B 1 68 ? 30.608 66.217 26.053 1.00 36.74 60 GLU B C 1
ATOM 2246 O O . GLU B 1 68 ? 30.618 65.776 24.884 1.00 36.96 60 GLU B O 1
ATOM 2252 N N . LEU B 1 69 ? 31.263 65.641 27.064 1.00 35.71 61 LEU B N 1
ATOM 2253 C CA . LEU B 1 69 ? 32.180 64.545 26.824 1.00 36.54 61 LEU B CA 1
ATOM 2254 C C . LEU B 1 69 ? 31.414 63.344 26.409 1.00 36.95 61 LEU B C 1
ATOM 2255 O O . LEU B 1 69 ? 31.699 62.760 25.375 1.00 38.99 61 LEU B O 1
ATOM 2260 N N . LYS B 1 70 ? 30.412 62.992 27.198 1.00 36.31 62 LYS B N 1
ATOM 2261 C CA . LYS B 1 70 ? 29.572 61.862 26.847 1.00 36.08 62 LYS B CA 1
ATOM 2262 C C . LYS B 1 70 ? 29.013 62.014 25.430 1.00 36.25 62 LYS B C 1
ATOM 2263 O O . LYS B 1 70 ? 29.045 61.069 24.663 1.00 36.67 62 LYS B O 1
ATOM 2269 N N . ALA B 1 71 ? 28.518 63.193 25.069 1.00 36.42 63 ALA B N 1
ATOM 2270 C CA . ALA B 1 71 ? 27.914 63.373 23.754 1.00 37.59 63 ALA B CA 1
ATOM 2271 C C . ALA B 1 71 ? 28.964 63.344 22.623 1.00 40.14 63 ALA B C 1
ATOM 2272 O O . ALA B 1 71 ? 28.697 62.885 21.491 1.00 39.20 63 ALA B O 1
ATOM 2274 N N . ARG B 1 72 ? 30.156 63.856 22.949 1.00 43.31 64 ARG B N 1
ATOM 2275 C CA . ARG B 1 72 ? 31.241 63.991 22.000 1.00 44.02 64 ARG B CA 1
ATOM 2276 C C . ARG B 1 72 ? 31.671 62.604 21.707 1.00 44.49 64 ARG B C 1
ATOM 2277 O O . ARG B 1 72 ? 31.984 62.270 20.555 1.00 44.21 64 ARG B O 1
ATOM 2285 N N . LYS B 1 73 ? 31.642 61.784 22.752 1.00 43.92 65 LYS B N 1
ATOM 2286 C CA . LYS B 1 73 ? 31.993 60.379 22.618 1.00 45.00 65 LYS B CA 1
ATOM 2287 C C . LYS B 1 73 ? 30.931 59.549 21.847 1.00 45.28 65 LYS B C 1
ATOM 2288 O O . LYS B 1 73 ? 31.246 58.578 21.178 1.00 43.37 65 LYS B O 1
ATOM 2294 N N . LEU B 1 74 ? 29.668 59.940 21.925 1.00 46.02 66 LEU B N 1
ATOM 2295 C CA . LEU B 1 74 ? 28.644 59.225 21.153 1.00 45.97 66 LEU B CA 1
ATOM 2296 C C . LEU B 1 74 ? 28.650 59.573 19.653 1.00 45.17 66 LEU B C 1
ATOM 2297 O O . LEU B 1 74 ? 28.132 58.805 18.837 1.00 46.57 66 LEU B O 1
ATOM 2302 N N . GLY B 1 75 ? 29.213 60.717 19.290 1.00 43.44 67 GLY B N 1
ATOM 2303 C CA . GLY B 1 75 ? 29.173 61.167 17.906 1.00 42.54 67 GLY B CA 1
ATOM 2304 C C . GLY B 1 75 ? 28.027 62.143 17.687 1.00 42.63 67 GLY B C 1
ATOM 2305 O O . GLY B 1 75 ? 27.578 62.379 16.534 1.00 42.18 67 GLY B O 1
ATOM 2306 N N . ILE B 1 76 ? 27.532 62.727 18.778 1.00 40.93 68 ILE B N 1
ATOM 2307 C CA . ILE B 1 76 ? 26.531 63.778 18.611 1.00 40.12 68 ILE B CA 1
ATOM 2308 C C . ILE B 1 76 ? 27.223 65.091 18.178 1.00 39.11 68 ILE B C 1
ATOM 2309 O O . ILE B 1 76 ? 28.204 65.539 18.817 1.00 38.23 68 ILE B O 1
ATOM 2314 N N . PRO B 1 77 ? 26.736 65.687 17.064 1.00 38.48 69 PRO B N 1
ATOM 2315 C CA . PRO B 1 77 ? 27.217 66.988 16.628 1.00 37.58 69 PRO B CA 1
ATOM 2316 C C . PRO B 1 77 ? 26.896 68.063 17.653 1.00 37.86 69 PRO B C 1
ATOM 2317 O O . PRO B 1 77 ? 25.740 68.188 18.096 1.00 35.44 69 PRO B O 1
ATOM 2321 N N . LEU B 1 78 ? 27.943 68.817 18.002 1.00 38.20 70 LEU B N 1
ATOM 2322 C CA . LEU B 1 78 ? 27.932 69.803 19.080 1.00 37.85 70 LEU B CA 1
ATOM 2323 C C . LEU B 1 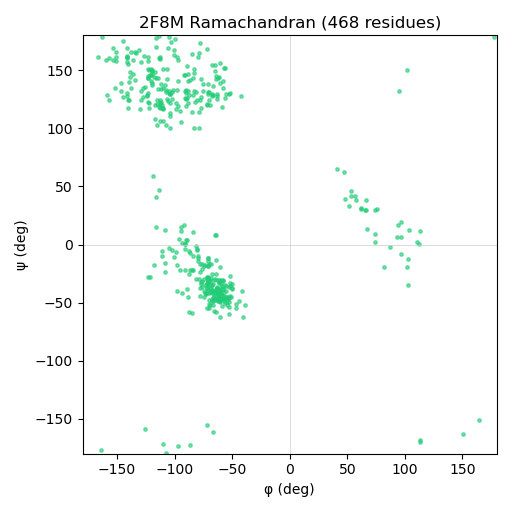78 ? 28.263 71.190 18.552 1.00 37.26 70 LEU B C 1
ATOM 2324 O O . LEU B 1 78 ? 29.038 71.345 17.614 1.00 36.21 70 LEU B O 1
ATOM 2329 N N . THR B 1 79 ? 27.658 72.204 19.142 1.00 36.62 71 THR B N 1
ATOM 2330 C CA . THR B 1 79 ? 27.959 73.549 18.745 1.00 37.38 71 THR B CA 1
ATOM 2331 C C . THR B 1 79 ? 27.879 74.366 20.004 1.00 37.54 71 THR B C 1
ATOM 2332 O O . THR B 1 79 ? 27.531 73.840 21.055 1.00 36.81 71 THR B O 1
ATOM 2336 N N . THR B 1 80 ? 28.232 75.646 19.890 1.00 36.83 72 THR B N 1
ATOM 2337 C CA . THR B 1 80 ? 28.278 76.508 21.022 1.00 36.12 72 THR B CA 1
ATOM 2338 C C . THR B 1 80 ? 27.186 77.554 20.895 1.00 36.38 72 THR B C 1
ATOM 2339 O O . THR B 1 80 ? 26.646 77.825 19.804 1.00 35.96 72 THR B O 1
ATOM 2343 N N . LEU B 1 81 ? 26.890 78.140 22.040 1.00 36.88 73 LEU B N 1
ATOM 2344 C CA . LEU B 1 81 ? 25.894 79.166 22.150 1.00 38.39 73 LEU B CA 1
ATOM 2345 C C . LEU B 1 81 ? 26.491 80.514 21.658 1.00 39.19 73 LEU B C 1
ATOM 2346 O O . LEU B 1 81 ? 27.243 81.162 22.386 1.00 38.79 73 LEU B O 1
ATOM 2351 N N . GLU B 1 82 ? 26.153 80.879 20.409 1.00 40.21 74 GLU B N 1
ATOM 2352 C CA . GLU B 1 82 ? 26.702 82.030 19.669 1.00 42.77 74 GLU B CA 1
ATOM 2353 C C . GLU B 1 82 ? 25.702 83.213 19.640 1.00 42.64 74 GLU B C 1
ATOM 2354 O O . GLU B 1 82 ? 24.563 83.075 20.085 1.00 41.01 74 GLU B O 1
ATOM 2360 N N . LYS B 1 83 ? 26.118 84.363 19.100 1.00 44.15 75 LYS B N 1
ATOM 2361 C CA . LYS B 1 83 ? 25.346 85.636 19.202 1.00 45.72 75 LYS B CA 1
ATOM 2362 C C . LYS B 1 83 ? 23.816 85.496 19.045 1.00 47.26 75 LYS B C 1
ATOM 2363 O O . LYS B 1 83 ? 23.043 85.829 19.963 1.00 48.99 75 LYS B O 1
ATOM 2365 N N . HIS B 1 84 ? 23.353 85.048 17.885 1.00 48.69 76 HIS B N 1
ATOM 2366 C CA . HIS B 1 84 ? 21.909 84.752 17.760 1.00 49.06 76 HIS B CA 1
ATOM 2367 C C . HIS B 1 84 ? 21.669 83.266 17.438 1.00 47.15 76 HIS B C 1
ATOM 2368 O O . HIS B 1 84 ? 21.069 82.920 16.417 1.00 47.67 76 HIS B O 1
ATOM 2375 N N . SER B 1 85 ? 22.148 82.403 18.325 1.00 43.75 77 SER B N 1
ATOM 2376 C CA . SER B 1 85 ? 21.593 81.070 18.429 1.00 42.00 77 SER B CA 1
ATOM 2377 C C . SER B 1 85 ? 20.153 81.154 18.940 1.00 40.85 77 SER B C 1
ATOM 2378 O O . SER B 1 85 ? 19.857 81.919 19.878 1.00 39.23 77 SER B O 1
ATOM 2381 N N . ASN B 1 86 ? 19.263 80.373 18.313 1.00 39.58 78 ASN B N 1
ATOM 2382 C CA . ASN B 1 86 ? 18.033 79.956 18.972 1.00 37.90 78 ASN B CA 1
ATOM 2383 C C . ASN B 1 86 ? 18.036 78.451 19.167 1.00 35.28 78 ASN B C 1
ATOM 2384 O O . ASN B 1 86 ? 18.195 77.688 18.229 1.00 34.83 78 ASN B O 1
ATOM 2389 N N . ILE B 1 87 ? 17.865 78.010 20.391 1.00 33.26 79 ILE B N 1
ATOM 2390 C CA . ILE B 1 87 ? 17.716 76.560 20.608 1.00 31.35 79 ILE B CA 1
ATOM 2391 C C . ILE B 1 87 ? 16.242 76.199 20.459 1.00 29.58 79 ILE B C 1
ATOM 2392 O O . ILE B 1 87 ? 15.349 76.823 21.071 1.00 27.10 79 ILE B O 1
ATOM 2397 N N . ASP B 1 88 ? 15.997 75.195 19.618 1.00 27.86 80 ASP B N 1
ATOM 2398 C CA . ASP B 1 88 ? 14.619 74.826 19.319 1.00 27.19 80 ASP B CA 1
ATOM 2399 C C . ASP B 1 88 ? 14.053 74.198 20.546 1.00 24.63 80 ASP B C 1
ATOM 2400 O O . ASP B 1 88 ? 12.920 74.467 20.955 1.00 24.56 80 ASP B O 1
ATOM 2405 N N . ILE B 1 89 ? 14.879 73.376 21.168 1.00 26.40 81 ILE B N 1
ATOM 2406 C CA . ILE B 1 89 ? 14.429 72.582 22.305 1.00 27.31 81 ILE B CA 1
ATOM 2407 C C . ILE B 1 89 ? 15.588 72.177 23.189 1.00 24.87 81 ILE B C 1
ATOM 2408 O O . ILE B 1 89 ? 16.546 71.544 22.742 1.00 24.82 81 ILE B O 1
ATOM 2413 N N . THR B 1 90 ? 15.473 72.538 24.456 1.00 23.80 82 THR B N 1
ATOM 2414 C CA . THR B 1 90 ? 16.330 71.961 25.492 1.00 25.03 82 THR B CA 1
ATOM 2415 C C . THR B 1 90 ? 15.562 70.874 26.270 1.00 23.73 82 THR B C 1
ATOM 2416 O O . THR B 1 90 ? 14.416 71.050 26.696 1.00 23.98 82 THR B O 1
ATOM 2420 N N . ILE B 1 91 ? 16.222 69.754 26.444 1.00 23.97 83 ILE B N 1
ATOM 2421 C CA . ILE B 1 91 ? 15.774 68.724 27.354 1.00 24.50 83 ILE B CA 1
ATOM 2422 C C . ILE B 1 91 ? 16.682 68.515 28.569 1.00 22.82 83 ILE B C 1
ATOM 2423 O O . ILE B 1 91 ? 17.870 68.164 28.454 1.00 22.49 83 ILE B O 1
ATOM 2428 N N . ASP B 1 92 ? 16.086 68.676 29.741 1.00 22.21 84 ASP B N 1
ATOM 2429 C CA . ASP B 1 92 ? 16.821 68.549 30.975 1.00 23.40 84 ASP B CA 1
ATOM 2430 C C . ASP B 1 92 ? 15.985 67.854 32.030 1.00 21.74 84 ASP B C 1
ATOM 2431 O O . ASP B 1 92 ? 14.758 67.801 31.943 1.00 20.91 84 ASP B O 1
ATOM 2436 N N . GLY B 1 93 ? 16.683 67.337 33.035 1.00 20.64 85 GLY B N 1
ATOM 2437 C CA . GLY B 1 93 ? 16.055 66.866 34.256 1.00 20.51 85 GLY B CA 1
ATOM 2438 C C . GLY B 1 93 ? 15.892 68.018 35.240 1.00 21.78 85 GLY B C 1
ATOM 2439 O O . GLY B 1 93 ? 16.143 69.200 34.910 1.00 20.86 85 GLY B O 1
ATOM 2440 N N . THR B 1 94 ? 15.464 67.671 36.449 1.00 21.04 86 THR B N 1
ATOM 2441 C CA . THR B 1 94 ? 15.214 68.653 37.488 1.00 23.13 86 THR B CA 1
ATOM 2442 C C . THR B 1 94 ? 15.312 67.886 38.790 1.00 24.13 86 THR B C 1
ATOM 2443 O O . THR B 1 94 ? 15.262 66.641 38.809 1.00 22.97 86 THR B O 1
ATOM 2447 N N . ASP B 1 95 ? 15.517 68.645 39.851 1.00 24.66 87 ASP B N 1
ATOM 2448 C CA . ASP B 1 95 ? 15.551 68.109 41.211 1.00 26.03 87 ASP B CA 1
ATOM 2449 C C . ASP B 1 95 ? 14.168 68.227 41.825 1.00 25.12 87 ASP B C 1
ATOM 2450 O O . ASP B 1 95 ? 13.726 67.278 42.464 1.00 26.57 87 ASP B O 1
ATOM 2455 N N . GLU B 1 96 ? 13.475 69.362 41.612 1.00 24.81 88 GLU B N 1
ATOM 2456 C CA . GLU B 1 96 ? 12.043 69.495 41.925 1.00 25.04 88 GLU B CA 1
ATOM 2457 C C . GLU B 1 96 ? 11.317 70.251 40.827 1.00 25.18 88 GLU B C 1
ATOM 2458 O O . GLU B 1 96 ? 11.868 71.164 40.188 1.00 23.72 88 GLU B O 1
ATOM 2464 N N . ILE B 1 97 ? 10.054 69.901 40.630 1.00 25.48 89 ILE B N 1
ATOM 2465 C CA . ILE B 1 97 ? 9.158 70.688 39.778 1.00 24.42 89 ILE B CA 1
ATOM 2466 C C . ILE B 1 97 ? 7.807 70.762 40.426 1.00 25.69 89 ILE B C 1
ATOM 2467 O O . ILE B 1 97 ? 7.344 69.791 40.985 1.00 26.38 89 ILE B O 1
ATOM 2472 N N . ASP B 1 98 ? 7.170 71.920 40.359 1.00 26.15 90 ASP B N 1
ATOM 2473 C CA . ASP B 1 98 ? 5.823 72.077 40.880 1.00 26.73 90 ASP B CA 1
ATOM 2474 C C . ASP B 1 98 ? 4.830 72.251 39.746 1.00 26.52 90 ASP B C 1
ATOM 2475 O O . ASP B 1 98 ? 5.171 72.078 38.585 1.00 26.60 90 ASP B O 1
ATOM 2480 N N . LEU B 1 99 ? 3.594 72.581 40.083 1.00 27.30 91 LEU B N 1
ATOM 2481 C CA . LEU B 1 99 ? 2.528 72.617 39.070 1.00 28.40 91 LEU B CA 1
ATOM 2482 C C . LEU B 1 99 ? 2.417 73.934 38.362 1.00 27.33 91 LEU B C 1
ATOM 2483 O O . LEU B 1 99 ? 1.632 74.048 37.440 1.00 28.59 91 LEU B O 1
ATOM 2488 N N . ASN B 1 100 ? 3.187 74.924 38.798 1.00 27.01 92 ASN B N 1
ATOM 2489 C CA . ASN B 1 100 ? 3.478 76.079 37.952 1.00 26.59 92 ASN B CA 1
ATOM 2490 C C . ASN B 1 100 ? 4.570 75.771 36.975 1.00 25.06 92 ASN B C 1
ATOM 2491 O O . ASN B 1 100 ? 4.860 76.592 36.119 1.00 25.07 92 ASN B O 1
ATOM 2496 N N . LEU B 1 101 ? 5.129 74.556 37.090 1.00 24.50 93 LEU B N 1
ATOM 2497 C CA . LEU B 1 101 ? 6.297 74.073 36.361 1.00 23.52 93 LEU B CA 1
ATOM 2498 C C . LEU B 1 101 ? 7.534 74.905 36.676 1.00 23.27 93 LEU B C 1
ATOM 2499 O O . LEU B 1 101 ? 8.446 75.028 35.829 1.00 24.43 93 LEU B O 1
ATOM 2504 N N . ASN B 1 102 ? 7.594 75.436 37.909 1.00 22.04 94 ASN B N 1
ATOM 2505 C CA . ASN B 1 102 ? 8.820 76.037 38.417 1.00 21.82 94 ASN B CA 1
ATOM 2506 C C . ASN B 1 102 ? 9.724 74.931 38.982 1.00 21.15 94 ASN B C 1
ATOM 2507 O O . ASN B 1 102 ? 9.233 73.918 39.461 1.00 21.03 94 ASN B O 1
ATOM 2512 N N . LEU B 1 103 ? 11.040 75.113 38.874 1.00 21.19 95 LEU B N 1
ATOM 2513 C CA . LEU B 1 103 ? 12.029 74.088 39.172 1.00 19.81 95 LEU B CA 1
ATOM 2514 C C . LEU B 1 103 ? 13.075 74.457 40.218 1.00 19.38 95 LEU B C 1
ATOM 2515 O O . LEU B 1 103 ? 13.372 75.632 40.439 1.00 17.97 95 LEU B O 1
ATOM 2520 N N . ILE B 1 104 ? 13.669 73.417 40.812 1.00 17.76 96 ILE B N 1
ATOM 2521 C CA . ILE B 1 104 ? 14.900 73.528 41.553 1.00 17.50 96 ILE B CA 1
ATOM 2522 C C . ILE B 1 104 ? 15.783 72.575 40.834 1.00 18.47 96 ILE B C 1
ATOM 2523 O O . ILE B 1 104 ? 15.458 71.365 40.706 1.00 14.46 96 ILE B O 1
ATOM 2528 N N . LYS B 1 105 ? 16.897 73.124 40.343 1.00 19.45 97 LYS B N 1
ATOM 2529 C CA . LYS B 1 105 ? 17.928 72.368 39.655 1.00 21.27 97 LYS B CA 1
ATOM 2530 C C . LYS B 1 105 ? 19.307 72.756 40.181 1.00 21.95 97 LYS B C 1
ATOM 2531 O O . LYS B 1 105 ? 19.456 73.783 40.862 1.00 21.41 97 LYS B O 1
ATOM 2537 N N . GLY B 1 106 ? 20.297 71.914 39.862 1.00 22.19 98 GLY B N 1
ATOM 2538 C CA . GLY B 1 106 ? 21.711 72.161 40.106 1.00 23.03 98 GLY B CA 1
ATOM 2539 C C . GLY B 1 106 ? 22.358 71.241 41.125 1.00 24.76 98 GLY B C 1
ATOM 2540 O O . GLY B 1 106 ? 23.498 71.514 41.549 1.00 26.97 98 GLY B O 1
ATOM 2541 N N . ARG B 1 107 ? 21.669 70.163 41.520 1.00 22.71 99 ARG B N 1
ATOM 2542 C CA . ARG B 1 107 ? 22.223 69.217 42.491 1.00 24.47 99 ARG B CA 1
ATOM 2543 C C . ARG B 1 107 ? 23.370 68.388 41.896 1.00 24.82 99 ARG B C 1
ATOM 2544 O O . ARG B 1 107 ? 24.183 67.844 42.645 1.00 26.57 99 ARG B O 1
ATOM 2552 N N . GLY B 1 108 ? 23.449 68.344 40.561 1.00 23.28 100 GLY B N 1
ATOM 2553 C CA . GLY B 1 108 ? 24.613 67.843 39.838 1.00 22.35 100 GLY B CA 1
ATOM 2554 C C . GLY B 1 108 ? 25.659 68.893 39.492 1.00 21.16 100 GLY B C 1
ATOM 2555 O O . GLY B 1 108 ? 26.678 68.573 38.914 1.00 23.69 100 GLY B O 1
ATOM 2556 N N . GLY B 1 109 ? 25.426 70.140 39.873 1.00 21.08 101 GLY B N 1
ATOM 2557 C CA . GLY B 1 109 ? 26.432 71.220 39.755 1.00 20.74 101 GLY B CA 1
ATOM 2558 C C . GLY B 1 109 ? 26.381 72.154 38.542 1.00 19.21 101 GLY B C 1
ATOM 2559 O O . GLY B 1 109 ? 27.252 73.014 38.404 1.00 17.68 101 GLY B O 1
ATOM 2560 N N . ALA B 1 110 ? 25.349 72.042 37.695 1.00 19.99 102 ALA B N 1
ATOM 2561 C CA . ALA B 1 110 ? 25.413 72.641 36.348 1.00 19.67 102 ALA B CA 1
ATOM 2562 C C . ALA B 1 110 ? 24.398 73.749 36.101 1.00 21.20 102 ALA B C 1
ATOM 2563 O O . ALA B 1 110 ? 24.160 74.150 34.947 1.00 23.43 102 ALA B O 1
ATOM 2565 N N . LEU B 1 111 ? 23.826 74.245 37.186 1.00 20.04 103 LEU B N 1
ATOM 2566 C CA . LEU B 1 111 ? 22.730 75.174 37.132 1.00 20.22 103 LEU B CA 1
ATOM 2567 C C . LEU B 1 111 ? 22.939 76.368 36.226 1.00 20.56 103 LEU B C 1
ATOM 2568 O O . LEU B 1 111 ? 21.980 76.823 35.601 1.00 20.81 103 LEU B O 1
ATOM 2573 N N . VAL B 1 112 ? 24.158 76.908 36.175 1.00 21.10 104 VAL B N 1
ATOM 2574 C CA . VAL B 1 112 ? 24.361 78.196 35.485 1.00 21.02 104 VAL B CA 1
ATOM 2575 C C . VAL B 1 112 ? 24.239 78.025 33.958 1.00 19.35 104 VAL B C 1
ATOM 2576 O O . VAL B 1 112 ? 23.435 78.731 33.273 1.00 14.32 104 VAL B O 1
ATOM 2580 N N . ARG B 1 113 ? 25.034 77.094 33.424 1.00 18.05 105 ARG B N 1
ATOM 2581 C CA . ARG B 1 113 ? 24.968 76.818 31.995 1.00 18.68 105 ARG B CA 1
ATOM 2582 C C . ARG B 1 113 ? 23.584 76.280 31.602 1.00 20.07 105 ARG B C 1
ATOM 2583 O O . ARG B 1 113 ? 23.056 76.604 30.534 1.00 19.52 105 ARG B O 1
ATOM 2591 N N . GLU B 1 114 ? 22.996 75.463 32.475 1.00 20.18 106 GLU B N 1
ATOM 2592 C CA . GLU B 1 114 ? 21.672 74.928 32.207 1.00 21.30 106 GLU B CA 1
ATOM 2593 C C . GLU B 1 114 ? 20.746 76.076 32.003 1.00 21.94 106 GLU B C 1
ATOM 2594 O O . GLU B 1 114 ? 19.950 76.063 31.070 1.00 25.46 106 GLU B O 1
ATOM 2600 N N . LYS B 1 115 ? 20.848 77.080 32.866 1.00 22.56 107 LYS B N 1
ATOM 2601 C CA . LYS B 1 115 ? 19.917 78.206 32.838 1.00 21.96 107 LYS B CA 1
ATOM 2602 C C . LYS B 1 115 ? 20.066 79.058 31.589 1.00 21.81 107 LYS B C 1
ATOM 2603 O O . LYS B 1 115 ? 19.095 79.445 30.959 1.00 22.57 107 LYS B O 1
ATOM 2609 N N . LEU B 1 116 ? 21.294 79.303 31.196 1.00 23.66 108 LEU B N 1
ATOM 2610 C CA . LEU B 1 116 ? 21.562 80.125 30.035 1.00 25.14 108 LEU B CA 1
ATOM 2611 C C . LEU B 1 116 ? 21.095 79.416 28.753 1.00 26.04 108 LEU B C 1
ATOM 2612 O O . LEU B 1 116 ? 20.432 80.025 27.904 1.00 24.47 108 LEU B O 1
ATOM 2617 N N . VAL B 1 117 ? 21.446 78.132 28.622 1.00 25.90 109 VAL B N 1
ATOM 2618 C CA . VAL B 1 117 ? 20.976 77.292 27.496 1.00 27.07 109 VAL B CA 1
ATOM 2619 C C . VAL B 1 117 ? 19.434 77.263 27.402 1.00 27.08 109 VAL B C 1
ATOM 2620 O O . VAL B 1 117 ? 18.854 77.464 26.330 1.00 28.19 109 VAL B O 1
ATOM 2624 N N . ALA B 1 118 ? 18.776 77.082 28.536 1.00 26.96 110 ALA B N 1
ATOM 2625 C CA . ALA B 1 118 ? 17.319 76.958 28.572 1.00 27.76 110 ALA B CA 1
ATOM 2626 C C . ALA B 1 118 ? 16.603 78.253 28.223 1.00 28.93 110 ALA B C 1
ATOM 2627 O O . ALA B 1 118 ? 15.500 78.255 27.638 1.00 28.65 110 ALA B O 1
ATOM 2629 N N . SER B 1 119 ? 17.202 79.356 28.648 1.00 29.23 111 SER B N 1
ATOM 2630 C CA . SER B 1 119 ? 16.641 80.674 28.374 1.00 29.97 111 SER B CA 1
ATOM 2631 C C . SER B 1 119 ? 16.879 81.041 26.926 1.00 28.06 111 SER B C 1
ATOM 2632 O O . SER B 1 119 ? 16.217 81.930 26.393 1.00 29.53 111 SER B O 1
ATOM 2635 N N . SER B 1 120 ? 17.830 80.365 26.290 1.00 25.63 112 SER B N 1
ATOM 2636 C CA . SER B 1 120 ? 18.129 80.614 24.879 1.00 26.01 112 SER B CA 1
ATOM 2637 C C . SER B 1 120 ? 17.353 79.729 23.921 1.00 25.84 112 SER B C 1
ATOM 2638 O O . SER B 1 120 ? 17.725 79.636 22.746 1.00 25.56 112 SER B O 1
ATOM 2641 N N . SER B 1 121 ? 16.282 79.104 24.424 1.00 25.07 113 SER B N 1
ATOM 2642 C CA . SER B 1 121 ? 15.599 77.966 23.782 1.00 24.57 113 SER B CA 1
ATOM 2643 C C . SER B 1 121 ? 14.171 78.345 23.537 1.00 26.71 113 SER B C 1
ATOM 2644 O O . SER B 1 121 ? 13.563 79.070 24.336 1.00 28.77 113 SER B O 1
ATOM 2647 N N . SER B 1 122 ? 13.588 77.873 22.456 1.00 28.32 114 SER B N 1
ATOM 2648 C CA . SER B 1 122 ? 12.156 78.197 22.211 1.00 30.30 114 SER B CA 1
ATOM 2649 C C . SER B 1 122 ? 11.258 77.321 23.084 1.00 30.06 114 SER B C 1
ATOM 2650 O O . SER B 1 122 ? 10.128 77.682 23.401 1.00 32.03 114 SER B O 1
ATOM 2653 N N . LEU B 1 123 ? 11.780 76.177 23.496 1.00 28.31 115 LEU B N 1
ATOM 2654 C CA . LEU B 1 123 ? 11.015 75.275 24.283 1.00 28.60 115 LEU B CA 1
ATOM 2655 C C . LEU B 1 123 ? 11.930 74.612 25.276 1.00 26.12 115 LEU B C 1
ATOM 2656 O O . LEU B 1 123 ? 12.912 74.055 24.881 1.00 25.50 115 LEU B O 1
ATOM 2661 N N . LEU B 1 124 ? 11.586 74.663 26.561 1.00 26.31 116 LEU B N 1
ATOM 2662 C CA . LEU B 1 124 ? 12.285 73.864 27.580 1.00 25.97 116 LEU B CA 1
ATOM 2663 C C . LEU B 1 124 ? 11.425 72.671 27.990 1.00 25.12 116 LEU B C 1
ATOM 2664 O O . LEU B 1 124 ? 10.288 72.856 28.440 1.00 25.48 116 LEU B O 1
ATOM 2669 N N . ILE B 1 125 ? 11.967 71.466 27.827 1.00 25.58 117 ILE B N 1
ATOM 2670 C CA . ILE B 1 125 ? 11.289 70.204 28.217 1.00 26.25 117 ILE B CA 1
ATOM 2671 C C . ILE B 1 125 ? 11.979 69.561 29.429 1.00 24.82 117 ILE B C 1
ATOM 2672 O O . ILE B 1 125 ? 13.185 69.206 29.398 1.00 21.19 117 ILE B O 1
ATOM 2677 N N . ILE B 1 126 ? 11.222 69.457 30.514 1.00 24.34 118 ILE B N 1
ATOM 2678 C CA . ILE B 1 126 ? 11.771 68.901 31.751 1.00 23.29 118 ILE B CA 1
ATOM 2679 C C . ILE B 1 126 ? 11.246 67.492 31.927 1.00 23.93 118 ILE B C 1
ATOM 2680 O O . ILE B 1 126 ? 10.058 67.238 31.806 1.00 22.88 118 ILE B O 1
ATOM 2685 N N . ILE B 1 127 ? 12.168 66.576 32.166 1.00 24.63 119 ILE B N 1
ATOM 2686 C CA . ILE B 1 127 ? 11.841 65.169 32.338 1.00 26.47 119 ILE B CA 1
ATOM 2687 C C . ILE B 1 127 ? 12.307 64.728 33.721 1.00 27.17 119 ILE B C 1
ATOM 2688 O O . ILE B 1 127 ? 13.282 65.263 34.286 1.00 25.30 119 ILE B O 1
ATOM 2693 N N . GLY B 1 128 ? 11.601 63.753 34.255 1.00 27.25 120 GLY B N 1
ATOM 2694 C CA . GLY B 1 128 ? 11.928 63.222 35.545 1.00 28.51 120 GLY B CA 1
ATOM 2695 C C . GLY B 1 128 ? 10.925 62.166 35.941 1.00 29.72 120 GLY B C 1
ATOM 2696 O O . GLY B 1 128 ? 9.966 61.887 35.215 1.00 28.30 120 GLY B O 1
ATOM 2697 N N . ASP B 1 129 ? 11.151 61.589 37.115 1.00 32.17 121 ASP B N 1
ATOM 2698 C CA . ASP B 1 129 ? 10.259 60.560 37.657 1.00 33.10 121 ASP B CA 1
ATOM 2699 C C . ASP B 1 129 ? 9.325 61.175 38.684 1.00 33.30 121 ASP B C 1
ATOM 2700 O O . ASP B 1 129 ? 9.417 62.354 38.999 1.00 31.94 121 ASP B O 1
ATOM 2705 N N . GLU B 1 130 ? 8.420 60.354 39.196 1.00 35.15 122 GLU B N 1
ATOM 2706 C CA . GLU B 1 130 ? 7.360 60.787 40.134 1.00 36.09 122 GLU B CA 1
ATOM 2707 C C . GLU B 1 130 ? 7.832 61.597 41.330 1.00 33.48 122 GLU B C 1
ATOM 2708 O O . GLU B 1 130 ? 7.107 62.462 41.816 1.00 32.20 122 GLU B O 1
ATOM 2714 N N . SER B 1 131 ? 9.028 61.279 41.825 1.00 33.35 123 SER B N 1
ATOM 2715 C CA . SER B 1 131 ? 9.536 61.860 43.088 1.00 32.79 123 SER B CA 1
ATOM 2716 C C . SER B 1 131 ? 9.920 63.343 42.998 1.00 32.01 123 SER B C 1
ATOM 2717 O O . SER B 1 131 ? 10.100 64.009 44.028 1.00 30.26 123 SER B O 1
ATOM 2720 N N . LYS B 1 132 ? 10.031 63.837 41.772 1.00 31.06 124 LYS B N 1
ATOM 2721 C CA . LYS B 1 132 ? 10.504 65.176 41.507 1.00 31.72 124 LYS B CA 1
ATOM 2722 C C . LYS B 1 132 ? 9.365 66.182 41.570 1.00 32.55 124 LYS B C 1
ATOM 2723 O O . LYS B 1 132 ? 9.585 67.387 41.778 1.00 30.14 124 LYS B O 1
ATOM 2729 N N . LEU B 1 133 ? 8.152 65.664 41.389 1.00 33.57 125 LEU B N 1
ATOM 2730 C CA . LEU B 1 133 ? 6.951 66.469 41.344 1.00 35.38 125 LEU B CA 1
ATOM 2731 C C . LEU B 1 133 ? 6.567 66.869 42.755 1.00 35.95 125 LEU B C 1
ATOM 2732 O O . LEU B 1 133 ? 6.336 66.025 43.597 1.00 36.23 125 LEU B O 1
ATOM 2737 N N . CYS B 1 134 ? 6.561 68.167 43.025 1.00 36.69 126 CYS B N 1
ATOM 2738 C CA . CYS B 1 134 ? 6.378 68.667 44.374 1.00 38.59 126 CYS B CA 1
ATOM 2739 C C . CYS B 1 134 ? 5.126 69.459 44.436 1.00 38.37 126 CYS B C 1
ATOM 2740 O O . CYS B 1 134 ? 5.107 70.582 43.958 1.00 39.45 126 CYS B O 1
ATOM 2743 N N . THR B 1 135 ? 4.101 68.908 45.080 1.00 37.94 127 THR B N 1
ATOM 2744 C CA . THR B 1 135 ? 2.781 69.527 45.044 1.00 37.50 127 THR B CA 1
ATOM 2745 C C . THR B 1 135 ? 2.456 70.291 46.323 1.00 37.53 127 THR B C 1
ATOM 2746 O O . THR B 1 135 ? 1.427 70.980 46.424 1.00 36.14 127 THR B O 1
ATOM 2750 N N . ASN B 1 136 ? 3.343 70.218 47.301 1.00 37.66 128 ASN B N 1
ATOM 2751 C CA . ASN B 1 136 ? 3.094 70.954 48.534 1.00 38.01 128 ASN B CA 1
ATOM 2752 C C . ASN B 1 136 ? 4.126 72.055 48.803 1.00 38.15 128 ASN B C 1
ATOM 2753 O O . ASN B 1 136 ? 4.552 72.254 49.935 1.00 38.80 128 ASN B O 1
ATOM 2758 N N . GLY B 1 137 ? 4.503 72.773 47.748 1.00 37.09 129 GLY B N 1
ATOM 2759 C CA . GLY B 1 137 ? 5.423 73.901 47.871 1.00 36.44 129 GLY B CA 1
ATOM 2760 C C . GLY B 1 137 ? 6.826 73.568 47.450 1.00 35.57 129 GLY B C 1
ATOM 2761 O O . GLY B 1 137 ? 7.262 72.414 47.583 1.00 37.97 129 GLY B O 1
ATOM 2762 N N . LEU B 1 138 ? 7.543 74.575 46.944 1.00 34.56 130 LEU B N 1
ATOM 2763 C CA . LEU B 1 138 ? 8.908 74.376 46.419 1.00 33.13 130 LEU B CA 1
ATOM 2764 C C . LEU B 1 138 ? 10.008 74.508 47.477 1.00 32.61 130 LEU B C 1
ATOM 2765 O O . LEU B 1 138 ? 9.931 75.377 48.342 1.00 32.17 130 LEU B O 1
ATOM 2770 N N . GLY B 1 139 ? 11.025 73.653 47.403 1.00 30.74 131 GLY B N 1
ATOM 2771 C CA . GLY B 1 139 ? 12.284 73.917 48.113 1.00 31.80 131 GLY B CA 1
ATOM 2772 C C . GLY B 1 139 ? 12.584 73.152 49.394 1.00 32.46 131 GLY B C 1
ATOM 2773 O O . GLY B 1 139 ? 13.535 73.491 50.113 1.00 31.52 131 GLY B O 1
ATOM 2774 N N . MET B 1 140 ? 11.807 72.105 49.677 1.00 32.26 132 MET B N 1
ATOM 2775 C CA . MET B 1 140 ? 12.003 71.311 50.902 1.00 34.23 132 MET B CA 1
ATOM 2776 C C . MET B 1 140 ? 12.651 69.960 50.714 1.00 34.09 132 MET B C 1
ATOM 2777 O O . MET B 1 140 ? 12.846 69.267 51.718 1.00 35.95 132 MET B O 1
ATOM 2782 N N . THR B 1 141 ? 12.947 69.539 49.480 1.00 32.45 133 THR B N 1
ATOM 2783 C CA . THR B 1 141 ? 13.333 68.149 49.305 1.00 32.58 133 THR B CA 1
ATOM 2784 C C . THR B 1 141 ? 14.851 67.993 49.285 1.00 31.96 133 THR B C 1
ATOM 2785 O O . THR B 1 141 ? 15.354 66.894 49.071 1.00 31.37 133 THR B O 1
ATOM 2789 N N . GLY B 1 142 ? 15.579 69.089 49.517 1.00 31.29 134 GLY B N 1
ATOM 2790 C CA . GLY B 1 142 ? 17.042 69.052 49.397 1.00 29.75 134 GLY B CA 1
ATOM 2791 C C . GLY B 1 142 ? 17.668 70.363 48.986 1.00 28.26 134 GLY B C 1
ATOM 2792 O O . GLY B 1 142 ? 17.038 71.412 49.061 1.00 26.94 134 GLY B O 1
ATOM 2793 N N . ALA B 1 143 ? 18.912 70.294 48.529 1.00 27.46 135 ALA B N 1
ATOM 2794 C CA . ALA B 1 143 ? 19.686 71.507 48.233 1.00 27.10 135 ALA B CA 1
ATOM 2795 C C . ALA B 1 143 ? 18.956 72.464 47.318 1.00 26.14 135 ALA B C 1
ATOM 2796 O O . ALA B 1 143 ? 18.496 72.055 46.257 1.00 27.06 135 ALA B O 1
ATOM 2798 N N . VAL B 1 144 ? 18.879 73.733 47.710 1.00 23.28 136 VAL B N 1
ATOM 2799 C CA . VAL B 1 144 ? 18.651 74.799 46.773 1.00 21.68 136 VAL B CA 1
ATOM 2800 C C . VAL B 1 144 ? 19.962 75.559 46.506 1.00 20.30 136 VAL B C 1
ATOM 2801 O O . VAL B 1 144 ? 20.348 76.389 47.302 1.00 19.27 136 VAL B O 1
ATOM 2805 N N . PRO B 1 145 ? 20.632 75.272 45.372 1.00 19.32 137 PRO B N 1
ATOM 2806 C CA . PRO B 1 145 ? 21.986 75.691 45.003 1.00 18.17 137 PRO B CA 1
ATOM 2807 C C . PRO B 1 145 ? 22.079 77.127 44.591 1.00 17.97 137 PRO B C 1
ATOM 2808 O O . PRO B 1 145 ? 21.176 77.614 43.906 1.00 18.64 137 PRO B O 1
ATOM 2812 N N . ILE B 1 146 ? 23.136 77.783 45.066 1.00 17.22 138 ILE B N 1
ATOM 2813 C CA . ILE B 1 146 ? 23.480 79.173 44.704 1.00 18.16 138 ILE B CA 1
ATOM 2814 C C . ILE B 1 146 ? 24.925 79.150 44.306 1.00 17.18 138 ILE B C 1
ATOM 2815 O O . ILE B 1 146 ? 25.794 78.718 45.091 1.00 17.40 138 ILE B O 1
ATOM 2820 N N . GLU B 1 147 ? 25.171 79.475 43.041 1.00 16.05 139 GLU B N 1
ATOM 2821 C CA . GLU B 1 147 ? 26.529 79.499 42.554 1.00 16.49 139 GLU B CA 1
ATOM 2822 C C . GLU B 1 147 ? 27.200 80.849 42.953 1.00 17.73 139 GLU B C 1
ATOM 2823 O O . GLU B 1 147 ? 26.622 81.945 42.747 1.00 19.04 139 GLU B O 1
ATOM 2829 N N . ILE B 1 148 ? 28.403 80.741 43.523 1.00 15.82 140 ILE B N 1
ATOM 2830 C CA . ILE B 1 148 ? 29.099 81.869 44.080 1.00 17.05 140 ILE B CA 1
ATOM 2831 C C . ILE B 1 148 ? 30.609 81.805 43.808 1.00 17.02 140 ILE B C 1
ATOM 2832 O O . ILE B 1 148 ? 31.148 80.736 43.486 1.00 14.06 140 ILE B O 1
ATOM 2837 N N . LEU B 1 149 ? 31.288 82.968 43.958 1.00 17.57 141 LEU B N 1
ATOM 2838 C CA . LEU B 1 149 ? 32.718 83.041 43.725 1.00 17.20 141 LEU B CA 1
ATOM 2839 C C . LEU B 1 149 ? 33.418 82.270 44.769 1.00 16.68 141 LEU B C 1
ATOM 2840 O O . LEU B 1 149 ? 32.958 82.194 45.868 1.00 16.23 141 LEU B O 1
ATOM 2845 N N . THR B 1 150 ? 34.610 81.816 44.423 1.00 18.40 142 THR B N 1
ATOM 2846 C CA . THR B 1 150 ? 35.501 81.149 45.335 1.00 19.91 142 THR B CA 1
ATOM 2847 C C . THR B 1 150 ? 36.143 82.211 46.235 1.00 21.23 142 THR B C 1
ATOM 2848 O O . THR B 1 150 ? 36.277 82.025 47.445 1.00 19.92 142 THR B O 1
ATOM 2852 N N . PHE B 1 151 ? 36.427 83.369 45.656 1.00 21.49 143 PHE B N 1
ATOM 2853 C CA . PHE B 1 151 ? 36.906 84.501 46.431 1.00 21.64 143 PHE B CA 1
ATOM 2854 C C . PHE B 1 151 ? 35.873 85.125 47.357 1.00 21.64 143 PHE B C 1
ATOM 2855 O O . PHE B 1 151 ? 34.809 85.657 46.927 1.00 22.46 143 PHE B O 1
ATOM 2863 N N . GLY B 1 152 ? 36.222 85.103 48.638 1.00 21.11 144 GLY B N 1
ATOM 2864 C CA . GLY B 1 152 ? 35.393 85.720 49.654 1.00 21.76 144 GLY B CA 1
ATOM 2865 C C . GLY B 1 152 ? 34.055 85.016 49.793 1.00 21.05 144 GLY B C 1
ATOM 2866 O O . GLY B 1 152 ? 33.087 85.629 50.210 1.00 21.25 144 GLY B O 1
ATOM 2867 N N . TYR B 1 153 ? 34.015 83.719 49.516 1.00 20.06 145 TYR B N 1
ATOM 2868 C CA . TYR B 1 153 ? 32.722 82.984 49.493 1.00 19.78 145 TYR B CA 1
ATOM 2869 C C . TYR B 1 153 ? 31.979 82.977 50.820 1.00 19.14 145 TYR B C 1
ATOM 2870 O O . TYR B 1 153 ? 30.716 83.079 50.866 1.00 18.89 145 TYR B O 1
ATOM 2879 N N . GLU B 1 154 ? 32.739 82.839 51.915 1.00 19.10 146 GLU B N 1
ATOM 2880 C CA . GLU B 1 154 ? 32.144 82.845 53.252 1.00 18.38 146 GLU B CA 1
ATOM 2881 C C . GLU B 1 154 ? 31.385 84.132 53.508 1.00 18.15 146 GLU B C 1
ATOM 2882 O O . GLU B 1 154 ? 30.347 84.117 54.170 1.00 19.89 146 GLU B O 1
ATOM 2888 N N . LYS B 1 155 ? 31.864 85.223 52.905 1.00 19.55 147 LYS B N 1
ATOM 2889 C CA . LYS B 1 155 ? 31.258 86.528 52.990 1.00 20.94 147 LYS B CA 1
ATOM 2890 C C . LYS B 1 155 ? 30.031 86.708 52.083 1.00 21.02 147 LYS B C 1
ATOM 2891 O O . LYS B 1 155 ? 29.066 87.383 52.429 1.00 21.07 147 LYS B O 1
ATOM 2897 N N . ILE B 1 156 ? 30.095 86.123 50.891 1.00 21.18 148 ILE B N 1
ATOM 2898 C CA . ILE B 1 156 ? 28.921 86.039 50.047 1.00 19.37 148 ILE B CA 1
ATOM 2899 C C . ILE B 1 156 ? 27.818 85.257 50.784 1.00 17.61 148 ILE B C 1
ATOM 2900 O O . ILE B 1 156 ? 26.636 85.684 50.812 1.00 17.35 148 ILE B O 1
ATOM 2905 N N . ILE B 1 157 ? 28.177 84.161 51.426 1.00 15.58 149 ILE B N 1
ATOM 2906 C CA . ILE B 1 157 ? 27.133 83.401 52.140 1.00 16.87 149 ILE B CA 1
ATOM 2907 C C . ILE B 1 157 ? 26.491 84.295 53.203 1.00 18.50 149 ILE B C 1
ATOM 2908 O O . ILE B 1 157 ? 25.256 84.365 53.343 1.00 17.48 149 ILE B O 1
ATOM 2913 N N . GLU B 1 158 ? 27.319 85.072 53.898 1.00 20.31 150 GLU B N 1
ATOM 2914 C CA . GLU B 1 158 ? 26.806 85.859 54.993 1.00 22.99 150 GLU B CA 1
ATOM 2915 C C . GLU B 1 158 ? 25.798 86.896 54.465 1.00 23.85 150 GLU B C 1
ATOM 2916 O O . GLU B 1 158 ? 24.773 87.238 55.078 1.00 24.88 150 GLU B O 1
ATOM 2922 N N . ASN B 1 159 ? 26.133 87.427 53.303 1.00 23.63 151 ASN B N 1
ATOM 2923 C CA . ASN B 1 159 ? 25.303 88.415 52.660 1.00 22.68 151 ASN B CA 1
ATOM 2924 C C . ASN B 1 159 ? 24.004 87.784 52.118 1.00 22.62 151 ASN B C 1
ATOM 2925 O O . ASN B 1 159 ? 22.940 88.431 52.147 1.00 23.71 151 ASN B O 1
ATOM 2930 N N . LEU B 1 160 ? 24.071 86.522 51.704 1.00 22.18 152 LEU B N 1
ATOM 2931 C CA . LEU B 1 160 ? 22.856 85.766 51.331 1.00 22.17 152 LEU B CA 1
ATOM 2932 C C . LEU B 1 160 ? 21.943 85.550 52.519 1.00 25.30 152 LEU B C 1
ATOM 2933 O O . LEU B 1 160 ? 20.706 85.543 52.386 1.00 26.83 152 LEU B O 1
ATOM 2938 N N . LEU B 1 161 ? 22.519 85.461 53.708 1.00 26.72 153 LEU B N 1
ATOM 2939 C CA . LEU B 1 161 ? 21.697 85.188 54.887 1.00 26.99 153 LEU B CA 1
ATOM 2940 C C . LEU B 1 161 ? 20.989 86.426 55.390 1.00 27.60 153 LEU B C 1
ATOM 2941 O O . LEU B 1 161 ? 20.086 86.322 56.189 1.00 25.61 153 LEU B O 1
ATOM 2946 N N . LYS B 1 162 ? 21.416 87.587 54.912 1.00 28.39 154 LYS B N 1
ATOM 2947 C CA . LYS B 1 162 ? 20.646 88.820 55.076 1.00 30.08 154 LYS B CA 1
ATOM 2948 C C . LYS B 1 162 ? 19.291 88.823 54.361 1.00 28.75 154 LYS B C 1
ATOM 2949 O O . LYS B 1 162 ? 18.388 89.550 54.769 1.00 30.02 154 LYS B O 1
ATOM 2955 N N . ILE B 1 163 ? 19.133 88.045 53.303 1.00 26.42 155 ILE B N 1
ATOM 2956 C CA . ILE B 1 163 ? 17.863 88.041 52.594 1.00 25.54 155 ILE B CA 1
ATOM 2957 C C . ILE B 1 163 ? 16.773 87.449 53.486 1.00 25.52 155 ILE B C 1
ATOM 2958 O O . ILE B 1 163 ? 16.943 86.383 54.068 1.00 23.11 155 ILE B O 1
ATOM 2963 N N . TYR B 1 164 ? 15.668 88.186 53.615 1.00 26.51 156 TYR B N 1
ATOM 2964 C CA . TYR B 1 164 ? 14.656 87.864 54.655 1.00 26.43 156 TYR B CA 1
ATOM 2965 C C . TYR B 1 164 ? 14.104 86.480 54.459 1.00 25.89 156 TYR B C 1
ATOM 2966 O O . TYR B 1 164 ? 13.810 85.824 55.428 1.00 28.61 156 TYR B O 1
ATOM 2975 N N . THR B 1 165 ? 14.034 85.996 53.226 1.00 25.43 157 THR B N 1
ATOM 2976 C CA . THR B 1 165 ? 13.554 84.654 52.966 1.00 23.34 157 THR B CA 1
ATOM 2977 C C . THR B 1 165 ? 14.592 83.535 53.219 1.00 23.30 157 THR B C 1
ATOM 2978 O O . THR B 1 165 ? 14.219 82.346 53.259 1.00 20.22 157 THR B O 1
ATOM 2982 N N . LEU B 1 166 ? 15.872 83.889 53.407 1.00 22.34 158 LEU B N 1
ATOM 2983 C CA . LEU B 1 166 ? 16.944 82.882 53.588 1.00 22.15 158 LEU B CA 1
ATOM 2984 C C . LEU B 1 166 ? 17.503 82.885 54.985 1.00 23.37 158 LEU B C 1
ATOM 2985 O O . LEU B 1 166 ? 18.298 82.025 55.346 1.00 19.08 158 LEU B O 1
ATOM 2990 N N . LYS B 1 167 ? 17.099 83.895 55.750 1.00 26.10 159 LYS B N 1
ATOM 2991 C CA . LYS B 1 167 ? 17.690 84.199 57.041 1.00 28.15 159 LYS B CA 1
ATOM 2992 C C . LYS B 1 167 ? 17.749 82.976 57.961 1.00 29.25 159 LYS B C 1
ATOM 2993 O O . LYS B 1 167 ? 18.746 82.710 58.664 1.00 28.68 159 LYS B O 1
ATOM 2999 N N . GLY B 1 168 ? 16.639 82.269 57.981 1.00 29.06 160 GLY B N 1
ATOM 3000 C CA . GLY B 1 168 ? 16.503 81.128 58.851 1.00 30.71 160 GLY B CA 1
ATOM 3001 C C . GLY B 1 168 ? 17.392 79.968 58.460 1.00 30.69 160 GLY B C 1
ATOM 3002 O O . GLY B 1 168 ? 17.803 79.238 59.349 1.00 32.87 160 GLY B O 1
ATOM 3003 N N . CYS B 1 169 ? 17.721 79.832 57.169 1.00 27.33 161 CYS B N 1
ATOM 3004 C CA . CYS B 1 169 ? 18.140 78.538 56.603 1.00 27.82 161 CYS B CA 1
ATOM 3005 C C . CYS B 1 169 ? 19.406 77.908 57.171 1.00 26.24 161 CYS B C 1
ATOM 3006 O O . CYS B 1 169 ? 20.372 78.554 57.547 1.00 26.40 161 CYS B O 1
ATOM 3009 N N . THR B 1 170 ? 19.336 76.601 57.248 1.00 27.44 162 THR B N 1
ATOM 3010 C CA . THR B 1 170 ? 20.472 75.737 57.171 1.00 27.18 162 THR B CA 1
ATOM 3011 C C . THR B 1 170 ? 21.070 75.909 55.776 1.00 26.21 162 THR B C 1
ATOM 3012 O O . THR B 1 170 ? 20.347 76.027 54.776 1.00 23.15 162 THR B O 1
ATOM 3016 N N . TYR B 1 171 ? 22.391 75.887 55.705 1.00 25.55 163 TYR B N 1
ATOM 3017 C CA . TYR B 1 171 ? 23.098 75.953 54.454 1.00 25.24 163 TYR B CA 1
ATOM 3018 C C . TYR B 1 171 ? 24.397 75.202 54.676 1.00 23.74 163 TYR B C 1
ATOM 3019 O O . TYR B 1 171 ? 24.820 75.029 55.815 1.00 22.96 163 TYR B O 1
ATOM 3028 N N . LYS B 1 172 ? 25.006 74.733 53.594 1.00 22.69 164 LYS B N 1
ATOM 3029 C CA . LYS B 1 172 ? 26.302 74.058 53.649 1.00 21.23 164 LYS B CA 1
ATOM 3030 C C . LYS B 1 172 ? 26.998 74.290 52.321 1.00 21.51 164 LYS B C 1
ATOM 3031 O O . LYS B 1 172 ? 26.382 74.199 51.262 1.00 18.39 164 LYS B O 1
ATOM 3033 N N . ILE B 1 173 ? 28.282 74.643 52.367 1.00 23.44 165 ILE B N 1
ATOM 3034 C CA . ILE B 1 173 ? 29.060 74.791 51.125 1.00 24.37 165 ILE B CA 1
ATOM 3035 C C . ILE B 1 173 ? 29.070 73.422 50.459 1.00 25.87 165 ILE B C 1
ATOM 3036 O O . ILE B 1 173 ? 29.081 72.431 51.161 1.00 27.27 165 ILE B O 1
ATOM 3041 N N . ARG B 1 174 ? 29.022 73.348 49.125 1.00 26.42 166 ARG B N 1
ATOM 3042 C CA . ARG B 1 174 ? 28.984 72.042 48.490 1.00 27.88 166 ARG B CA 1
ATOM 3043 C C . ARG B 1 174 ? 30.391 71.366 48.378 1.00 29.98 166 ARG B C 1
ATOM 3044 O O . ARG B 1 174 ? 31.345 71.936 47.836 1.00 29.55 166 ARG B O 1
ATOM 3052 N N . LYS B 1 175 ? 30.467 70.149 48.923 1.00 33.86 167 LYS B N 1
ATOM 3053 C CA . LYS B 1 175 ? 31.616 69.237 48.785 1.00 37.77 167 LYS B CA 1
ATOM 3054 C C . LYS B 1 175 ? 31.314 67.966 47.962 1.00 40.42 167 LYS B C 1
ATOM 3055 O O . LYS B 1 175 ? 30.159 67.556 47.805 1.00 41.03 167 LYS B O 1
ATOM 3061 N N . ARG B 1 176 ? 32.388 67.353 47.468 1.00 42.84 168 ARG B N 1
ATOM 3062 C CA . ARG B 1 176 ? 32.359 66.108 46.713 1.00 44.53 168 ARG B CA 1
ATOM 3063 C C . ARG B 1 176 ? 33.753 65.507 46.803 1.00 45.79 168 ARG B C 1
ATOM 3064 O O . ARG B 1 176 ? 34.735 66.200 46.513 1.00 45.50 168 ARG B O 1
ATOM 3072 N N . ASN B 1 177 ? 33.841 64.223 47.195 1.00 48.15 169 ASN B N 1
ATOM 3073 C CA . ASN B 1 177 ? 35.137 63.521 47.425 1.00 48.28 169 ASN B CA 1
ATOM 3074 C C . ASN B 1 177 ? 35.991 64.253 48.444 1.00 47.87 169 ASN B C 1
ATOM 3075 O O . ASN B 1 177 ? 37.196 64.444 48.249 1.00 48.95 169 ASN B O 1
ATOM 3080 N N . GLY B 1 178 ? 35.349 64.724 49.503 1.00 47.34 170 GLY B N 1
ATOM 3081 C CA . GLY B 1 178 ? 36.058 65.406 50.575 1.00 46.94 170 GLY B CA 1
ATOM 3082 C C . GLY B 1 178 ? 36.544 66.821 50.303 1.00 45.79 170 GLY B C 1
ATOM 3083 O O . GLY B 1 178 ? 37.194 67.443 51.171 1.00 46.55 170 GLY B O 1
ATOM 3084 N N . GLU B 1 179 ? 36.245 67.363 49.125 1.00 43.38 171 GLU B N 1
ATOM 3085 C CA . GLU B 1 179 ? 36.710 68.725 48.818 1.00 40.91 171 GLU B CA 1
ATOM 3086 C C . GLU B 1 179 ? 35.589 69.628 48.311 1.00 36.36 171 GLU B C 1
ATOM 3087 O O . GLU B 1 179 ? 34.564 69.155 47.824 1.00 33.64 171 GLU B O 1
ATOM 3093 N N . ILE B 1 180 ? 35.785 70.934 48.465 1.00 32.49 172 ILE B N 1
ATOM 3094 C CA . ILE B 1 180 ? 34.815 71.913 47.986 1.00 29.78 172 ILE B CA 1
ATOM 3095 C C . ILE B 1 180 ? 34.634 71.729 46.468 1.00 27.91 172 ILE B C 1
ATOM 3096 O O . ILE B 1 180 ? 35.574 71.855 45.689 1.00 28.24 172 ILE B O 1
ATOM 3101 N N . PHE B 1 181 ? 33.412 71.394 46.061 1.00 27.46 173 PHE B N 1
ATOM 3102 C CA . PHE B 1 181 ? 33.097 71.228 44.641 1.00 26.28 173 PHE B CA 1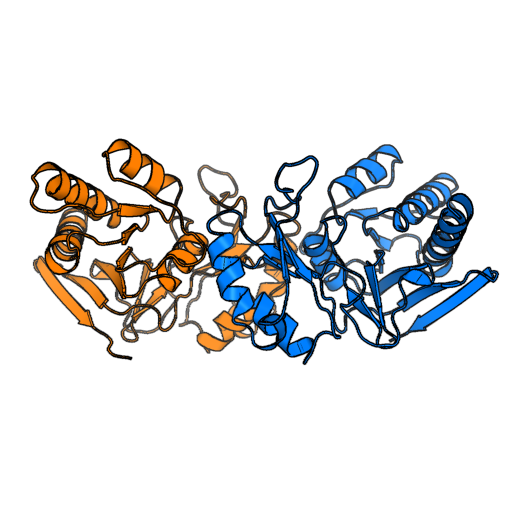
ATOM 3103 C C . PHE B 1 181 ? 33.408 72.518 43.848 1.00 25.47 173 PHE B C 1
ATOM 3104 O O . PHE B 1 181 ? 33.049 73.631 44.236 1.00 25.57 173 PHE B O 1
ATOM 3112 N N . ILE B 1 182 ? 34.049 72.316 42.712 1.00 24.98 174 ILE B N 1
ATOM 3113 C CA . ILE B 1 182 ? 34.356 73.369 41.768 1.00 24.28 174 ILE B CA 1
ATOM 3114 C C . ILE B 1 182 ? 33.539 73.104 40.515 1.00 22.67 174 ILE B C 1
ATOM 3115 O O . ILE B 1 182 ? 33.629 72.033 39.929 1.00 23.94 174 ILE B O 1
ATOM 3120 N N . THR B 1 183 ? 32.752 74.090 40.123 1.00 19.41 175 THR B N 1
ATOM 3121 C CA . THR B 1 183 ? 31.884 74.007 38.959 1.00 19.32 175 THR B CA 1
ATOM 3122 C C . THR B 1 183 ? 32.621 74.221 37.638 1.00 18.62 175 THR B C 1
ATOM 3123 O O . THR B 1 183 ? 33.723 74.740 37.606 1.00 18.09 175 THR B O 1
ATOM 3127 N N . ASP B 1 184 ? 31.972 73.848 36.547 1.00 19.14 176 ASP B N 1
ATOM 3128 C CA . ASP B 1 184 ? 32.515 74.063 35.223 1.00 19.31 176 ASP B CA 1
ATOM 3129 C C . ASP B 1 184 ? 32.956 75.526 34.988 1.00 20.23 176 ASP B C 1
ATOM 3130 O O . ASP B 1 184 ? 33.803 75.785 34.144 1.00 21.39 176 ASP B O 1
ATOM 3135 N N . ASN B 1 185 ? 32.341 76.480 35.674 1.00 22.04 177 ASN B N 1
ATOM 3136 C CA . ASN B 1 185 ? 32.695 77.921 35.541 1.00 23.03 177 ASN B CA 1
ATOM 3137 C C . ASN B 1 185 ? 33.696 78.376 36.582 1.00 23.45 177 ASN B C 1
ATOM 3138 O O . ASN B 1 185 ? 33.990 79.592 36.704 1.00 22.56 177 ASN B O 1
ATOM 3143 N N . LYS B 1 186 ? 34.261 77.374 37.269 1.00 23.76 178 LYS B N 1
ATOM 3144 C CA . LYS B 1 186 ? 35.307 77.597 38.243 1.00 24.23 178 LYS B CA 1
ATOM 3145 C C . LYS B 1 186 ? 34.786 78.381 39.442 1.00 23.81 178 LYS B C 1
ATOM 3146 O O . LYS B 1 186 ? 35.499 79.240 39.991 1.00 23.18 178 LYS B O 1
ATOM 3152 N N . ASN B 1 187 ? 33.546 78.080 39.857 1.00 22.19 179 ASN B N 1
ATOM 3153 C CA . ASN B 1 187 ? 32.965 78.688 41.062 1.00 20.13 179 ASN B CA 1
ATOM 3154 C C . ASN B 1 187 ? 32.690 77.629 42.136 1.00 19.60 179 ASN B C 1
ATOM 3155 O O . ASN B 1 187 ? 32.879 76.431 41.910 1.00 16.73 179 ASN B O 1
ATOM 3160 N N . TYR B 1 188 ? 32.204 78.118 43.284 1.00 20.03 180 TYR B N 1
ATOM 3161 C CA . TYR B 1 188 ? 31.610 77.304 44.321 1.00 19.87 180 TYR B CA 1
ATOM 3162 C C . TYR B 1 188 ? 30.111 77.343 44.279 1.00 20.51 180 TYR B C 1
ATOM 3163 O O . TYR B 1 188 ? 29.504 78.243 43.689 1.00 18.37 180 TYR B O 1
ATOM 3172 N N . ILE B 1 189 ? 29.517 76.356 44.960 1.00 20.62 181 ILE B N 1
ATOM 3173 C CA . ILE B 1 189 ? 28.078 76.328 45.221 1.00 19.45 181 ILE B CA 1
ATOM 3174 C C . ILE B 1 189 ? 27.756 76.224 46.704 1.00 20.16 181 ILE B C 1
ATOM 3175 O O . ILE B 1 189 ? 28.306 75.373 47.436 1.00 22.01 181 ILE B O 1
ATOM 3180 N N . VAL B 1 190 ? 26.895 77.116 47.169 1.00 19.96 182 VAL B N 1
ATOM 3181 C CA . VAL B 1 190 ? 26.347 76.982 48.496 1.00 19.80 182 VAL B CA 1
ATOM 3182 C C . VAL B 1 190 ? 24.876 76.485 48.341 1.00 19.95 182 VAL B C 1
ATOM 3183 O O . VAL B 1 190 ? 24.085 76.977 47.500 1.00 18.71 182 VAL B O 1
ATOM 3187 N N . ASP B 1 191 ? 24.567 75.468 49.131 1.00 18.50 183 ASP B N 1
ATOM 3188 C CA . ASP B 1 191 ? 23.266 74.862 49.167 1.00 17.76 183 ASP B CA 1
ATOM 3189 C C . ASP B 1 191 ? 22.511 75.345 50.376 1.00 17.88 183 ASP B C 1
ATOM 3190 O O . ASP B 1 191 ? 23.035 75.304 51.474 1.00 19.14 183 ASP B O 1
ATOM 3195 N N . PHE B 1 192 ? 21.280 75.774 50.140 1.00 16.51 184 PHE B N 1
ATOM 3196 C CA . PHE B 1 192 ? 20.355 76.217 51.134 1.00 16.66 184 PHE B CA 1
ATOM 3197 C C . PHE B 1 192 ? 19.282 75.117 51.301 1.00 19.29 184 PHE B C 1
ATOM 3198 O O . PHE B 1 192 ? 18.915 74.377 50.343 1.00 18.80 184 PHE B O 1
ATOM 3206 N N . PHE B 1 193 ? 18.865 74.922 52.551 1.00 20.87 185 PHE B N 1
ATOM 3207 C CA . PHE B 1 193 ? 17.860 73.910 52.866 1.00 22.06 185 PHE B CA 1
ATOM 3208 C C . PHE B 1 193 ? 16.725 74.581 53.630 1.00 22.80 185 PHE B C 1
ATOM 3209 O O . PHE B 1 193 ? 16.962 75.431 54.461 1.00 24.57 185 PHE B O 1
ATOM 3217 N N . PHE B 1 194 ? 15.506 74.241 53.249 1.00 24.04 186 PHE B N 1
ATOM 3218 C CA . PHE B 1 194 ? 14.329 74.820 53.822 1.00 26.38 186 PHE B CA 1
ATOM 3219 C C . PHE B 1 194 ? 13.501 73.713 54.448 1.00 27.91 186 PHE B C 1
ATOM 3220 O O . PHE B 1 194 ? 13.535 72.560 53.983 1.00 29.58 186 PHE B O 1
ATOM 3228 N N . THR B 1 195 ? 12.781 74.077 55.513 1.00 28.40 187 THR B N 1
ATOM 3229 C CA . THR B 1 195 ? 11.866 73.157 56.194 1.00 28.90 187 THR B CA 1
ATOM 3230 C C . THR B 1 195 ? 10.440 73.586 55.882 1.00 30.17 187 THR B C 1
ATOM 3231 O O . THR B 1 195 ? 9.528 72.805 56.062 1.00 29.31 187 THR B O 1
ATOM 3235 N N . GLU B 1 196 ? 10.256 74.814 55.385 1.00 31.78 188 GLU B N 1
ATOM 3236 C CA . GLU B 1 196 ? 8.972 75.224 54.801 1.00 32.99 188 GLU B CA 1
ATOM 3237 C C . GLU B 1 196 ? 9.187 75.518 53.332 1.00 32.34 188 GLU B C 1
ATOM 3238 O O . GLU B 1 196 ? 10.322 75.548 52.898 1.00 32.32 188 GLU B O 1
ATOM 3244 N N . PRO B 1 197 ? 8.110 75.719 52.547 1.00 32.15 189 PRO B N 1
ATOM 3245 C CA . PRO B 1 197 ? 8.382 76.171 51.173 1.00 30.88 189 PRO B CA 1
ATOM 3246 C C . PRO B 1 197 ? 9.039 77.538 51.127 1.00 29.00 189 PRO B C 1
ATOM 3247 O O . PRO B 1 197 ? 8.754 78.410 51.970 1.00 27.43 189 PRO B O 1
ATOM 3251 N N . ILE B 1 198 ? 9.930 77.714 50.157 1.00 27.83 190 ILE B N 1
ATOM 3252 C CA . ILE B 1 198 ? 10.558 79.012 49.933 1.00 28.16 190 ILE B CA 1
ATOM 3253 C C . ILE B 1 198 ? 9.504 80.117 49.819 1.00 28.16 190 ILE B C 1
ATOM 3254 O O . ILE B 1 198 ? 8.545 79.998 49.051 1.00 27.82 190 ILE B O 1
ATOM 3259 N N . GLN B 1 199 ? 9.712 81.202 50.572 1.00 26.54 191 GLN B N 1
ATOM 3260 C CA . GLN B 1 199 ? 8.746 82.273 50.603 1.00 26.21 191 GLN B CA 1
ATOM 3261 C C . GLN B 1 199 ? 9.019 83.270 49.514 1.00 24.11 191 GLN B C 1
ATOM 3262 O O . GLN B 1 199 ? 10.172 83.493 49.135 1.00 21.91 191 GLN B O 1
ATOM 3268 N N . ASP B 1 200 ? 7.944 83.851 48.991 1.00 25.07 192 ASP B N 1
ATOM 3269 C CA . ASP B 1 200 ? 8.046 84.946 48.043 1.00 25.53 192 ASP B CA 1
ATOM 3270 C C . ASP B 1 200 ? 9.058 84.609 46.967 1.00 25.24 192 ASP B C 1
ATOM 3271 O O . ASP B 1 200 ? 10.085 85.261 46.838 1.00 25.47 192 ASP B O 1
ATOM 3276 N N . LEU B 1 201 ? 8.760 83.567 46.225 1.00 24.85 193 LEU B N 1
ATOM 3277 C CA . LEU B 1 201 ? 9.726 82.853 45.398 1.00 25.84 193 LEU B CA 1
ATOM 3278 C C . LEU B 1 201 ? 10.490 83.745 44.401 1.00 26.61 193 LEU B C 1
ATOM 3279 O O . LEU B 1 201 ? 11.726 83.746 44.345 1.00 25.89 193 LEU B O 1
ATOM 3284 N N . LEU B 1 202 ? 9.741 84.511 43.623 1.00 27.77 194 LEU B N 1
ATOM 3285 C CA . LEU B 1 202 ? 10.334 85.498 42.712 1.00 29.25 194 LEU B CA 1
ATOM 3286 C C . LEU B 1 202 ? 11.171 86.590 43.361 1.00 26.67 194 LEU B C 1
ATOM 3287 O O . LEU B 1 202 ? 12.214 87.001 42.810 1.00 24.51 194 LEU B O 1
ATOM 3292 N N . GLU B 1 203 ? 10.721 87.104 44.496 1.00 26.04 195 GLU B N 1
ATOM 3293 C CA . GLU B 1 203 ? 11.524 88.089 45.213 1.00 26.52 195 GLU B CA 1
ATOM 3294 C C . GLU B 1 203 ? 12.886 87.532 45.621 1.00 24.58 195 GLU B C 1
ATOM 3295 O O . GLU B 1 203 ? 13.922 88.205 45.565 1.00 21.93 195 GLU B O 1
ATOM 3301 N N . THR B 1 204 ? 12.827 86.303 46.097 1.00 23.03 196 THR B N 1
ATOM 3302 C CA . THR B 1 204 ? 13.985 85.577 46.560 1.00 23.11 196 THR B CA 1
ATOM 3303 C C . THR B 1 204 ? 14.922 85.402 45.397 1.00 20.74 196 THR B C 1
ATOM 3304 O O . THR B 1 204 ? 16.116 85.701 45.495 1.00 19.93 196 THR B O 1
ATOM 3308 N N . CYS B 1 205 ? 14.375 84.947 44.280 1.00 20.70 197 CYS B N 1
ATOM 3309 C CA . CYS B 1 205 ? 15.184 84.825 43.051 1.00 21.41 197 CYS B CA 1
ATOM 3310 C C . CYS B 1 205 ? 16.031 86.066 42.737 1.00 21.20 197 CYS B C 1
ATOM 3311 O O . CYS B 1 205 ? 17.245 85.979 42.513 1.00 20.86 197 CYS B O 1
ATOM 3314 N N . THR B 1 206 ? 15.339 87.205 42.754 1.00 20.38 198 THR B N 1
ATOM 3315 C CA . THR B 1 206 ? 15.840 88.505 42.404 1.00 20.59 198 THR B CA 1
ATOM 3316 C C . THR B 1 206 ? 16.904 88.990 43.382 1.00 19.54 198 THR B C 1
ATOM 3317 O O . THR B 1 206 ? 17.938 89.524 42.987 1.00 20.38 198 THR B O 1
ATOM 3321 N N . ARG B 1 207 ? 16.682 88.732 44.664 1.00 19.44 199 ARG B N 1
ATOM 3322 C CA . ARG B 1 207 ? 17.575 89.221 45.695 1.00 18.30 199 ARG B CA 1
ATOM 3323 C C . ARG B 1 207 ? 18.830 88.387 45.734 1.00 17.74 199 ARG B C 1
ATOM 3324 O O . ARG B 1 207 ? 19.899 88.908 46.031 1.00 15.70 199 ARG B O 1
ATOM 3332 N N . ILE B 1 208 ? 18.719 87.102 45.400 1.00 15.93 200 ILE B N 1
ATOM 3333 C CA . ILE B 1 208 ? 19.901 86.275 45.272 1.00 16.12 200 ILE B CA 1
ATOM 3334 C C . ILE B 1 208 ? 20.739 86.779 44.106 1.00 17.10 200 ILE B C 1
ATOM 3335 O O . ILE B 1 208 ? 21.900 87.144 44.303 1.00 18.03 200 ILE B O 1
ATOM 3340 N N . LYS B 1 209 ? 20.121 86.819 42.917 1.00 17.71 201 LYS B N 1
ATOM 3341 C CA . LYS B 1 209 ? 20.761 87.256 41.687 1.00 17.20 201 LYS B CA 1
ATOM 3342 C C . LYS B 1 209 ? 21.463 88.615 41.777 1.00 17.84 201 LYS B C 1
ATOM 3343 O O . LYS B 1 209 ? 22.521 88.808 41.162 1.00 15.77 201 LYS B O 1
ATOM 3349 N N . MET B 1 210 ? 20.910 89.508 42.588 1.00 19.34 202 MET B N 1
ATOM 3350 C CA . MET B 1 210 ? 21.428 90.860 42.748 1.00 19.20 202 MET B CA 1
ATOM 3351 C C . MET B 1 210 ? 22.545 90.916 43.744 1.00 20.37 202 MET B C 1
ATOM 3352 O O . MET B 1 210 ? 23.230 91.935 43.865 1.00 22.22 202 MET B O 1
ATOM 3357 N N . THR B 1 211 ? 22.752 89.812 44.455 1.00 20.83 203 THR B N 1
ATOM 3358 C CA . THR B 1 211 ? 23.841 89.732 45.401 1.00 19.97 203 THR B CA 1
ATOM 3359 C C . THR B 1 211 ? 25.277 89.733 44.748 1.00 19.44 203 THR B C 1
ATOM 3360 O O . THR B 1 211 ? 25.626 88.944 43.866 1.00 14.46 203 THR B O 1
ATOM 3364 N N . THR B 1 212 ? 26.102 90.655 45.253 1.00 18.79 204 THR B N 1
ATOM 3365 C CA . THR B 1 212 ? 27.454 90.788 44.802 1.00 17.80 204 THR B CA 1
ATOM 3366 C C . THR B 1 212 ? 28.153 89.473 45.163 1.00 16.70 204 THR B C 1
ATOM 3367 O O . THR B 1 212 ? 28.117 89.045 46.323 1.00 16.25 204 THR B O 1
ATOM 3371 N N . GLY B 1 213 ? 28.759 88.835 44.159 1.00 15.11 205 GLY B N 1
ATOM 3372 C CA . GLY B 1 213 ? 29.444 87.544 44.302 1.00 17.42 205 GLY B CA 1
ATOM 3373 C C . GLY B 1 213 ? 28.590 86.314 43.918 1.00 17.70 205 GLY B C 1
ATOM 3374 O O . GLY B 1 213 ? 29.091 85.192 43.895 1.00 17.08 205 GLY B O 1
ATOM 3375 N N . VAL B 1 214 ? 27.294 86.529 43.672 1.00 17.59 206 VAL B N 1
ATOM 3376 C CA . VAL B 1 214 ? 26.449 85.465 43.187 1.00 18.56 206 VAL B CA 1
ATOM 3377 C C . VAL B 1 214 ? 26.479 85.463 41.671 1.00 19.46 206 VAL B C 1
ATOM 3378 O O . VAL B 1 214 ? 26.286 86.493 41.042 1.00 21.42 206 VAL B O 1
ATOM 3382 N N . VAL B 1 215 ? 26.714 84.285 41.105 1.00 20.68 207 VAL B N 1
ATOM 3383 C CA . VAL B 1 215 ? 26.685 84.082 39.661 1.00 21.08 207 VAL B CA 1
ATOM 3384 C C . VAL B 1 215 ? 25.272 83.749 39.188 1.00 21.37 207 VAL B C 1
ATOM 3385 O O . VAL B 1 215 ? 24.717 84.465 38.363 1.00 24.04 207 VAL B O 1
ATOM 3389 N N . ASP B 1 216 ? 24.689 82.685 39.709 1.00 21.73 208 ASP B N 1
ATOM 3390 C CA . ASP B 1 216 ? 23.270 82.433 39.526 1.00 23.02 208 ASP B CA 1
ATOM 3391 C C . ASP B 1 216 ? 22.860 81.401 40.559 1.00 22.23 208 ASP B C 1
ATOM 3392 O O . ASP B 1 216 ? 23.653 81.043 41.434 1.00 23.91 208 ASP B O 1
ATOM 3397 N N . HIS B 1 217 ? 21.589 81.009 40.490 1.00 19.17 209 HIS B N 1
ATOM 3398 C CA . HIS B 1 217 ? 20.949 80.150 41.466 1.00 17.47 209 HIS B CA 1
ATOM 3399 C C . HIS B 1 217 ? 20.112 79.161 40.696 1.00 17.70 209 HIS B C 1
ATOM 3400 O O . HIS B 1 217 ? 19.815 79.373 39.500 1.00 16.74 209 HIS B O 1
ATOM 3407 N N . GLY B 1 218 ? 19.685 78.113 41.397 1.00 17.04 210 GLY B N 1
ATOM 3408 C CA . GLY B 1 218 ? 18.955 76.993 40.775 1.00 18.61 210 GLY B CA 1
ATOM 3409 C C . GLY B 1 218 ? 17.445 77.056 40.801 1.00 18.55 210 GLY B C 1
ATOM 3410 O O . GLY B 1 218 ? 16.793 76.070 40.589 1.00 21.23 210 GLY B O 1
ATOM 3411 N N . ILE B 1 219 ? 16.876 78.207 41.095 1.00 18.71 211 ILE B N 1
ATOM 3412 C CA . ILE B 1 219 ? 15.455 78.362 40.980 1.00 18.39 211 ILE B CA 1
ATOM 3413 C C . ILE B 1 219 ? 15.122 78.852 39.561 1.00 19.00 211 ILE B C 1
ATOM 3414 O O . ILE B 1 219 ? 15.616 79.910 39.123 1.00 17.03 211 ILE B O 1
ATOM 3419 N N . PHE B 1 220 ? 14.337 78.032 38.840 1.00 19.07 212 PHE B N 1
ATOM 3420 C CA . PHE B 1 220 ? 13.950 78.307 37.461 1.00 20.04 212 PHE B CA 1
ATOM 3421 C C . PHE B 1 220 ? 12.442 78.571 37.454 1.00 20.90 212 PHE B C 1
ATOM 3422 O O . PHE B 1 220 ? 11.624 77.659 37.601 1.00 18.00 212 PHE B O 1
ATOM 3430 N N . VAL B 1 221 ? 12.094 79.848 37.295 1.00 23.54 213 VAL B N 1
ATOM 3431 C CA . VAL B 1 221 ? 10.703 80.326 37.332 1.00 24.14 213 VAL B CA 1
ATOM 3432 C C . VAL B 1 221 ? 10.236 80.731 35.939 1.00 25.56 213 VAL B C 1
ATOM 3433 O O . VAL B 1 221 ? 10.983 81.373 35.176 1.00 24.17 213 VAL B O 1
ATOM 3437 N N . ASN B 1 222 ? 8.999 80.334 35.615 1.00 25.27 214 ASN B N 1
ATOM 3438 C CA . ASN B 1 222 ? 8.371 80.628 34.317 1.00 24.89 214 ASN B CA 1
ATOM 3439 C C . ASN B 1 222 ? 9.242 80.338 33.113 1.00 23.70 214 ASN B C 1
ATOM 3440 O O . ASN B 1 222 ? 9.190 81.071 32.160 1.00 21.77 214 ASN B O 1
ATOM 3445 N N . MET B 1 223 ? 9.997 79.246 33.138 1.00 25.12 215 MET B N 1
ATOM 3446 C CA . MET B 1 223 ? 10.868 78.848 32.006 1.00 25.69 215 MET B CA 1
ATOM 3447 C C . MET B 1 223 ? 10.538 77.500 31.351 1.00 26.43 215 MET B C 1
ATOM 3448 O O . MET B 1 223 ? 11.065 77.190 30.262 1.00 26.31 215 MET B O 1
ATOM 3453 N N . THR B 1 224 ? 9.766 76.655 32.044 1.00 25.69 216 THR B N 1
ATOM 3454 C CA . THR B 1 224 ? 9.437 75.339 31.526 1.00 25.33 216 THR B CA 1
ATOM 3455 C C . THR B 1 224 ? 8.158 75.396 30.741 1.00 24.94 216 THR B C 1
ATOM 3456 O O . THR B 1 224 ? 7.174 75.954 31.230 1.00 22.96 216 THR B O 1
ATOM 3460 N N . ASN B 1 225 ? 8.163 74.802 29.542 1.00 23.96 217 ASN B N 1
ATOM 3461 C CA . ASN B 1 225 ? 6.987 74.757 28.668 1.00 23.38 217 ASN B CA 1
ATOM 3462 C C . ASN B 1 225 ? 6.219 73.447 28.775 1.00 22.85 217 ASN B C 1
ATOM 3463 O O . ASN B 1 225 ? 5.014 73.440 28.733 1.00 21.47 217 ASN B O 1
ATOM 3468 N N . VAL B 1 226 ? 6.996 72.357 28.870 1.00 23.42 218 VAL B N 1
ATOM 3469 C CA . VAL B 1 226 ? 6.574 70.987 28.963 1.00 23.38 218 VAL B CA 1
ATOM 3470 C C . VAL B 1 226 ? 7.415 70.220 30.002 1.00 22.55 218 VAL B C 1
ATOM 3471 O O . VAL B 1 226 ? 8.632 70.322 30.015 1.00 23.12 218 VAL B O 1
ATOM 3475 N N . ALA B 1 227 ? 6.755 69.447 30.851 1.00 21.86 219 ALA B N 1
ATOM 3476 C CA . ALA B 1 227 ? 7.389 68.408 31.677 1.00 21.96 219 ALA B CA 1
ATOM 3477 C C . ALA B 1 227 ? 6.807 67.006 31.367 1.00 22.28 219 ALA B C 1
ATOM 3478 O O . ALA B 1 227 ? 5.602 66.840 31.175 1.00 23.25 219 ALA B O 1
ATOM 3480 N N . LEU B 1 228 ? 7.678 66.016 31.308 1.00 22.71 220 LEU B N 1
ATOM 3481 C CA . LEU B 1 228 ? 7.287 64.629 31.276 1.00 24.39 220 LEU B CA 1
ATOM 3482 C C . LEU B 1 228 ? 7.672 63.931 32.591 1.00 24.60 220 LEU B C 1
ATOM 3483 O O . LEU B 1 228 ? 8.844 63.812 32.936 1.00 23.71 220 LEU B O 1
ATOM 3488 N N . ILE B 1 229 ? 6.646 63.466 33.294 1.00 26.04 221 ILE B N 1
ATOM 3489 C CA . ILE B 1 229 ? 6.776 62.805 34.584 1.00 26.87 221 ILE B CA 1
ATOM 3490 C C . ILE B 1 229 ? 6.440 61.297 34.486 1.00 28.01 221 ILE B C 1
ATOM 3491 O O . ILE B 1 229 ? 5.279 60.943 34.334 1.00 28.28 221 ILE B O 1
ATOM 3496 N N . SER B 1 230 ? 7.453 60.431 34.541 1.00 28.97 222 SER B N 1
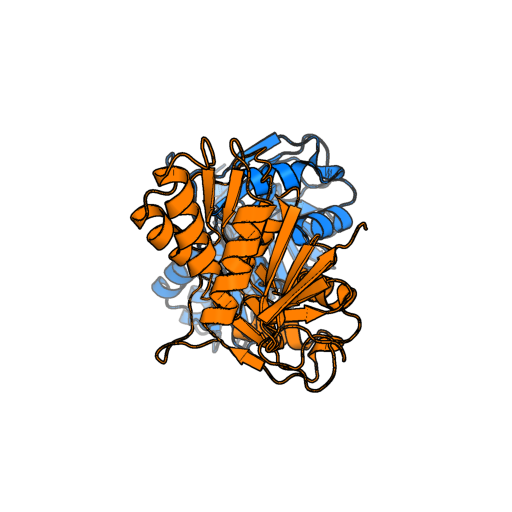ATOM 3497 C CA . SER B 1 230 ? 7.227 58.986 34.551 1.00 30.77 222 SER B CA 1
ATOM 3498 C C . SER B 1 230 ? 6.635 58.508 35.880 1.00 31.46 222 SER B C 1
ATOM 3499 O O . SER B 1 230 ? 7.157 58.823 36.947 1.00 31.84 222 SER B O 1
ATOM 3502 N N . LYS B 1 231 ? 5.548 57.746 35.793 1.00 31.73 223 LYS B N 1
ATOM 3503 C CA . LYS B 1 231 ? 4.834 57.226 36.953 1.00 33.81 223 LYS B CA 1
ATOM 3504 C C . LYS B 1 231 ? 5.251 55.781 37.291 1.00 34.72 223 LYS B C 1
ATOM 3505 O O . LYS B 1 231 ? 5.726 55.046 36.428 1.00 34.48 223 LYS B O 1
ATOM 3511 N N . HIS B 1 232 ? 5.014 55.354 38.524 1.00 36.65 224 HIS B N 1
ATOM 3512 C CA . HIS B 1 232 ? 5.343 53.980 38.933 1.00 39.74 224 HIS B CA 1
ATOM 3513 C C . HIS B 1 232 ? 4.547 52.935 38.164 1.00 40.83 224 HIS B C 1
ATOM 3514 O O . HIS B 1 232 ? 5.107 51.904 37.785 1.00 41.44 224 HIS B O 1
ATOM 3521 N N . ASP B 1 233 ? 3.273 53.226 37.897 1.00 42.20 225 ASP B N 1
ATOM 3522 C CA . ASP B 1 233 ? 2.436 52.396 37.002 1.00 43.13 225 ASP B CA 1
ATOM 3523 C C . ASP B 1 233 ? 2.894 52.334 35.544 1.00 43.13 225 ASP B C 1
ATOM 3524 O O . ASP B 1 233 ? 2.156 51.843 34.685 1.00 42.24 225 ASP B O 1
ATOM 3529 N N . GLY B 1 234 ? 4.079 52.877 35.261 1.00 43.73 226 GLY B N 1
ATOM 3530 C CA . GLY B 1 234 ? 4.650 52.881 33.915 1.00 43.42 226 GLY B CA 1
ATOM 3531 C C . GLY B 1 234 ? 4.184 53.961 32.939 1.00 42.76 226 GLY B C 1
ATOM 3532 O O . GLY B 1 234 ? 4.876 54.233 31.954 1.00 42.76 226 GLY B O 1
ATOM 3533 N N . THR B 1 235 ? 3.030 54.580 33.191 1.00 40.50 227 THR B N 1
ATOM 3534 C CA . THR B 1 235 ? 2.579 55.677 32.344 1.00 38.44 227 THR B CA 1
ATOM 3535 C C . THR B 1 235 ? 3.395 56.969 32.547 1.00 36.09 227 THR B C 1
ATOM 3536 O O . THR B 1 235 ? 4.147 57.119 33.493 1.00 33.41 227 THR B O 1
ATOM 3540 N N . VAL B 1 236 ? 3.191 57.912 31.632 1.00 34.79 228 VAL B N 1
ATOM 3541 C CA . VAL B 1 236 ? 3.839 59.207 31.678 1.00 32.55 228 VAL B CA 1
ATOM 3542 C C . VAL B 1 236 ? 2.743 60.244 31.663 1.00 30.58 228 VAL B C 1
ATOM 3543 O O . VAL B 1 236 ? 1.801 60.223 30.827 1.00 28.51 228 VAL B O 1
ATOM 3547 N N . LEU B 1 237 ? 2.844 61.130 32.645 1.00 29.07 229 LEU B N 1
ATOM 3548 C CA . LEU B 1 237 ? 2.060 62.347 32.665 1.00 27.35 229 LEU B CA 1
ATOM 3549 C C . LEU B 1 237 ? 2.834 63.450 31.964 1.00 26.56 229 LEU B C 1
ATOM 3550 O O . LEU B 1 237 ? 3.978 63.755 32.298 1.00 24.90 229 LEU B O 1
ATOM 3555 N N . THR B 1 238 ? 2.174 64.053 30.986 1.00 27.88 230 THR B N 1
ATOM 3556 C CA . THR B 1 238 ? 2.683 65.207 30.295 1.00 28.83 230 THR B CA 1
ATOM 3557 C C . THR B 1 238 ? 1.993 66.482 30.791 1.00 31.00 230 THR B C 1
ATOM 3558 O O . THR B 1 238 ? 0.740 66.592 30.795 1.00 31.81 230 THR B O 1
ATOM 3562 N N . LEU B 1 239 ? 2.824 67.437 31.215 1.00 31.35 231 LEU B N 1
ATOM 3563 C CA . LEU B 1 239 ? 2.346 68.749 31.629 1.00 31.70 231 LEU B CA 1
ATOM 3564 C C . LEU B 1 239 ? 2.802 69.797 30.635 1.00 31.43 231 LEU B C 1
ATOM 3565 O O . LEU B 1 239 ? 3.922 69.779 30.183 1.00 28.46 231 LEU B O 1
ATOM 3570 N N . ASN B 1 240 ? 1.907 70.716 30.319 1.00 34.63 232 ASN B N 1
ATOM 3571 C CA . ASN B 1 240 ? 2.124 71.654 29.268 1.00 37.83 232 ASN B CA 1
ATOM 3572 C C . ASN B 1 240 ? 1.588 73.000 29.719 1.00 39.36 232 ASN B C 1
ATOM 3573 O O . ASN B 1 240 ? 0.408 73.164 29.989 1.00 37.43 232 ASN B O 1
ATOM 3578 N N . LYS B 1 241 ? 2.479 73.968 29.823 1.00 42.18 233 LYS B N 1
ATOM 3579 C CA . LYS B 1 241 ? 2.090 75.315 30.196 1.00 45.28 233 LYS B CA 1
ATOM 3580 C C . LYS B 1 241 ? 2.104 76.182 28.953 1.00 48.27 233 LYS B C 1
ATOM 3581 O O . LYS B 1 241 ? 3.167 76.388 28.348 1.00 47.60 233 LYS B O 1
ATOM 3587 N N . LYS B 1 242 ? 0.921 76.639 28.539 1.00 51.49 234 LYS B N 1
ATOM 3588 C CA . LYS B 1 242 ? 0.826 77.766 27.604 1.00 53.44 234 LYS B CA 1
ATOM 3589 C C . LYS B 1 242 ? 0.657 79.039 28.458 1.00 54.71 234 LYS B C 1
ATOM 3590 O O . LYS B 1 242 ? -0.414 79.290 29.056 1.00 54.68 234 LYS B O 1
ATOM 3592 N N . TYR B 1 243 ? 1.747 79.804 28.543 1.00 55.95 235 TYR B N 1
ATOM 3593 C CA . TYR B 1 243 ? 1.866 80.903 29.503 1.00 57.08 235 TYR B CA 1
ATOM 3594 C C . TYR B 1 243 ? 3.319 81.379 29.643 1.00 57.58 235 TYR B C 1
ATOM 3595 O O . TYR B 1 243 ? 4.031 81.513 28.642 1.00 58.42 235 TYR B O 1
#

Foldseek 3Di:
DVVLQLVLLLVQLLCCCVPPNAALFEEEQADDSSSLNVLVNVLVCPVVVVHYNYEYEYLAPVRVVSNVVSPHHYDYDDPPDAGAEYEYEAQAAELQRKGFHQPVNRQLSVVVNLVRYPAYEYEEAVVRYDHQAPFAPWWWKWWFAPVPVVVLVVVLCPPVQQVPWDKDWDDDPNHFDAGRVGTTMMTTHDNHHGPPLVVSQVVSVPGVGTSHIRIGPPRHAWYWYRYSVGDIDIHGD/DLVLLLLQLLCVCVPQPAALFEEEQEDDRSSLNVLVNVLVCCVVVVHYNYAYEYLAPRRVVSNVVSVGHYDYDDDLDAGAEYEYEFQAAEQLRKGQHQPVNRQQSSQVNLVSYPAYEYEDAPVRYDHQAPFAPWWWKWWFAPPPVVVLVVQLCPPPQQVPWDKDWDDDPPDFDAHPVRTTIITTHDNHHRPPLVVSQVSSVPRDGTSHTRIGGPRHAWYWYQYPVGDIDIRGDPD